Protein AF-A0A1M2VQ57-F1 (afdb_monomer)

Nearest PDB structures (foldseek):
  6kyb-assembly3_C  TM=3.896E-01  e=1.424E-04  Saccharomyces cerevisiae S288C
  2mta-assembly1_H-2  TM=5.359E-01  e=4.208E-02  Paracoccus denitrificans
  7sse-assembly1_B  TM=3.846E-01  e=5.087E-03  Homo sapiens
  5o03-assembly1_D  TM=4.326E-01  e=1.971E+00  Lama glama

Solvent-accessible surface area (backbone atoms only — not comparable to full-atom values): 38864 Å² total; per-residue (Å²): 136,61,81,84,75,54,56,66,84,65,49,50,66,63,50,67,72,44,53,68,71,54,49,56,50,45,41,68,74,39,68,70,44,27,50,53,34,65,74,41,74,55,32,44,54,46,48,30,50,77,55,52,25,40,84,70,81,63,91,53,74,79,51,44,61,46,70,72,45,56,68,69,57,56,43,51,37,44,51,51,47,42,50,20,63,75,66,68,54,64,76,75,76,76,81,64,69,82,75,70,69,66,82,61,66,78,76,50,54,48,76,41,75,68,38,37,36,37,32,50,49,94,84,54,21,43,37,35,38,36,47,51,42,92,69,67,44,39,71,72,44,72,54,70,35,53,41,77,58,54,70,51,98,69,48,79,71,28,66,42,73,41,79,78,73,39,33,27,41,39,31,32,47,49,71,66,90,90,51,76,44,39,32,35,41,33,40,20,23,64,87,70,31,40,70,24,92,71,30,77,37,40,61,41,75,37,78,87,40,59,76,53,84,52,82,54,52,60,47,56,45,80,63,34,34,40,40,36,39,49,80,60,42,28,35,42,37,33,25,31,50,41,68,48,44,77,40,33,75,46,82,37,85,46,63,57,35,70,46,62,43,86,88,37,32,34,39,38,33,45,58,53,28,38,35,36,26,38,31,49,94,94,42,46,61,67,40,74,26,32,33,40,35,45,56,72,79,42,57,75,43,58,90,56,43,60,58,44,67,54,53,58,66,35,53,48,102,58,34,65,47,54,48,77,48,70,66,72,30,31,43,30,42,31,39,37,24,89,89,60,55,29,39,37,40,37,37,37,36,34,44,59,56,48,52,52,38,56,74,29,60,84,64,66,49,45,97,87,67,45,69,40,72,42,57,37,85,78,57,46,90,74,38,52,73,50,78,49,76,53,89,69,100,68,84,83,82,58,83,86,59,98,59,63,76,89,56,61,66,50,83,45,83,48,87,91,71,78,48,86,47,82,47,82,61,71,84,78,86,74,88,72,87,78,82,89,80,82,90,82,83,90,78,82,90,86,92,86,88,84,89,82,80,90,89,84,83,89,78,83,87,84,84,89,83,91,77,91,79,87,84,82,88,82,85,86,85,88,86,88,82,90,81,90,77,94,78,96,71,96,75,66,58,73,43,74,64,83,86,64,73,49,79,75,28,62,46,30,51,76,35,57,46,36,46,48,43,38,52,45,83,90,71,83,64,64,26,25,22,36,32,40,36,44,77,91,49,89,41,34,35,46,43,32,32,35,36,58,38,59,46,48,42,20,37,30,37,34,72,50,70,68,45,67,48,32,31,45,38,35,21,30,62,87,80,70,49,74,78,48,67,54,50,48,22,26,37,35,82,65,87,82,63,86,60,76,68,54,83,94,37,59,76,41,65,42,66,49,60,61,37,79,84,60,70,54,58,37,71,48,73,77,50,85,80,69,70,68,65,69,80,74,50,52,64,58,54,49,50,54,50,50,52,52,52,52,51,50,50,52,53,52,61,74,73,108

InterPro domains:
  IPR001810 F-box domain [PS50181] (1-46)
  IPR036047 F-box-like domain superfamily [SSF81383] (3-42)

Secondary structure (DSSP, 8-state):
--GGGS-HHHHHHHHHTS-HHHHHHHHHH-HHHHHHHHHSHHHHHHHHHHTT--------GGGHHHHTS-HHHHHHHHHHHHHHHHHT-PPPP----TTSTTSS-GGGEEEETTTEEEEE-TTS-EEEEEPPPTTS-S--EEEEE-HHHHT-TT--SEEEEEGGGTEEEEEEEE--TTSPPEEEEEEEETTT-SBPTT-SSSEEEEGGGGG--SPPEEEEETTEEEEEE-SSSEEEEEEETTT--EEEEEEESS--EEEEEGGGEEEEE-SSEEEEEE--TT-SS-EEEEEEEPPHHHHTS-S---EEEES-TT--TTSTT----TTT-EEEEEEEETTTTEEEEEEEEHHHHHHHHHHTTT----TTSPPPEE-HHHHGGGSEEEEEE--S------SS--SS-S---EEE--TTTT--EEE-PPPP-----------------------------------------PPPPPPPPP--------------SS---SSS--TT-EEETTSEEEEEE-PPTT---SEEEEEEEESSSS-EEEEEEEEESSEEEEEEEESPPPEEEEEEEEEETTT--EEEEPPPEEEESS-----PPPTTPPEEEEESS--TTPPPSEEPPPPTTS---GGGTHHHHHHHHHHHHHHHHHHHHTT-

Mean predicted aligned error: 17.47 Å

Sequence (656 aa):
MKLLDLPADSLVPLFEAADVRSLSRCREVCRAFRDLVDTTSLGYNLELHAAGLIQNTSQYPEEAALDELPMAEKIARIRRHRQAWRGLSFAPPVATEPSVLYLMAPELRRFHPSGIAAQMTEDRDLSFIQFPTPLGAQEKKSWTIPAETLDIPTGIDAFVIDPAQDLLVIVWRKYEGGGAGVWHMSFKSMRSGLEHPRALVPTRRLDEASLMQSLPQVDILGDTVVLQHGLGQTSLWLFNWETGALRAQHHMTTTCYWSLLPGGLLVAANLSSVTVGVLPPDSTALRLKCVLLLPDELRGMPPNSHALAVGPGGAGPRAPFCRPDDTTEVFVLTAWSGTNNAYACIAVPRSVLLEYADRFARGVRTPSGDLPEVAWEEWSPRVYSELKFWEGETAFRGAKRLLGGPRFAILLYDPPDVRLRIVELGPAVVGGGSDAEAELGQQTTQPDAPAGFAPSAESDADLGATRVMESPSLRSRRRTVPLGFELKAYVQVYAWDNGVVFQGATWVNNAVNPISWTKGLLDGVTAVDIELARLSEDGLIFVARDAVSTGGVNILIQDIPTADDYFLLFVNSTNGIMYASSPQFTISDSANGTSTPVSGSATVTVSGGPNPTAVFATTFPPSANGAVSVEGAGRQLAAVGCVMALSVLGGVWAVL

Structure (mmCIF, N/CA/C/O backbone):
data_AF-A0A1M2VQ57-F1
#
_entry.id   AF-A0A1M2VQ57-F1
#
loop_
_atom_site.group_PDB
_atom_site.id
_atom_site.type_symbol
_atom_site.label_atom_id
_atom_site.label_alt_id
_atom_site.label_comp_id
_atom_site.label_asym_id
_atom_site.label_entity_id
_atom_site.label_seq_id
_atom_site.pdbx_PDB_ins_code
_atom_site.Cartn_x
_atom_site.Cartn_y
_atom_site.Cartn_z
_atom_site.occupancy
_atom_site.B_iso_or_equiv
_atom_site.auth_seq_id
_atom_site.auth_comp_id
_atom_site.auth_asym_id
_atom_site.auth_atom_id
_atom_site.pdbx_PDB_model_num
ATOM 1 N N . MET A 1 1 ? -30.602 -31.553 20.358 1.00 65.44 1 MET A N 1
ATOM 2 C CA . MET A 1 1 ? -29.167 -31.315 20.607 1.00 65.44 1 MET A CA 1
ATOM 3 C C . MET A 1 1 ? -28.949 -29.813 20.570 1.00 65.44 1 MET A C 1
ATOM 5 O O . MET A 1 1 ? -29.389 -29.201 19.603 1.00 65.44 1 MET A O 1
ATOM 9 N N . LYS A 1 2 ? -28.414 -29.196 21.628 1.00 87.44 2 LYS A N 1
ATOM 10 C CA . LYS A 1 2 ? -28.100 -27.760 21.620 1.00 87.44 2 LYS A CA 1
ATOM 11 C C . LYS A 1 2 ? -26.697 -27.579 21.049 1.00 87.44 2 LYS A C 1
ATOM 13 O O . LYS A 1 2 ? -25.837 -28.426 21.245 1.00 87.44 2 LYS A O 1
ATOM 18 N N . LEU A 1 3 ? -26.460 -26.467 20.359 1.00 87.50 3 LEU A N 1
ATOM 19 C CA . LEU A 1 3 ? -25.152 -26.155 19.769 1.00 87.50 3 LEU A CA 1
ATOM 20 C C . LEU A 1 3 ? -24.024 -26.145 20.821 1.00 87.50 3 LEU A C 1
ATOM 22 O O . LEU A 1 3 ? -22.919 -26.586 20.540 1.00 87.50 3 LEU A O 1
ATOM 26 N N . LEU A 1 4 ? -24.332 -25.704 22.046 1.00 90.44 4 LEU A N 1
ATOM 27 C CA . LEU A 1 4 ? -23.407 -25.683 23.188 1.00 90.44 4 LEU A CA 1
ATOM 28 C C . LEU A 1 4 ? -23.109 -27.067 23.784 1.00 90.44 4 LEU A C 1
ATOM 30 O O . LEU A 1 4 ? -22.223 -27.174 24.623 1.00 90.44 4 LEU A O 1
ATOM 34 N N . ASP A 1 5 ? -23.832 -28.109 23.367 1.00 93.69 5 ASP A N 1
ATOM 35 C CA . ASP A 1 5 ? -23.549 -29.485 23.784 1.00 93.69 5 ASP A CA 1
ATOM 36 C C . ASP A 1 5 ? -22.419 -30.106 22.932 1.00 93.69 5 ASP A C 1
ATOM 38 O O . ASP A 1 5 ? -21.990 -31.228 23.201 1.00 93.69 5 ASP A O 1
ATOM 42 N N . LEU A 1 6 ? -21.949 -29.408 21.886 1.00 92.81 6 LEU A N 1
ATOM 43 C CA . LEU A 1 6 ? -20.823 -29.849 21.063 1.00 92.81 6 LEU A CA 1
ATOM 44 C C . LEU A 1 6 ? -19.480 -29.585 21.769 1.00 92.81 6 LEU A C 1
ATOM 46 O O . LEU A 1 6 ? -19.314 -28.535 22.392 1.00 92.81 6 LEU A O 1
ATOM 50 N N . PRO A 1 7 ? -18.489 -30.486 21.629 1.00 94.19 7 PRO A N 1
ATOM 51 C CA . PRO A 1 7 ? -17.128 -30.242 22.101 1.00 94.19 7 PRO A CA 1
ATOM 52 C C . PRO A 1 7 ? -16.501 -29.007 21.442 1.00 94.19 7 PRO A C 1
ATOM 54 O O . PRO A 1 7 ? -16.768 -28.718 20.273 1.00 94.19 7 PRO A O 1
ATOM 57 N N . ALA A 1 8 ? -15.604 -28.326 22.164 1.00 91.81 8 ALA A N 1
ATOM 58 C CA . ALA A 1 8 ? -14.865 -27.168 21.653 1.00 91.81 8 ALA A CA 1
ATOM 59 C C . ALA A 1 8 ? -14.161 -27.475 20.319 1.00 91.81 8 ALA A C 1
ATOM 61 O O . ALA A 1 8 ? -14.274 -26.691 19.381 1.00 91.81 8 ALA A O 1
ATOM 62 N N . ASP A 1 9 ? -13.562 -28.662 20.190 1.00 92.25 9 ASP A N 1
ATOM 63 C CA . ASP A 1 9 ? -12.868 -29.119 18.977 1.00 92.25 9 ASP A CA 1
ATOM 64 C C . ASP A 1 9 ? -13.772 -29.173 17.734 1.00 92.25 9 ASP A C 1
ATOM 66 O O . ASP A 1 9 ? -13.295 -29.071 16.610 1.00 92.25 9 ASP A O 1
ATOM 70 N N . SER A 1 10 ? -15.089 -29.324 17.916 1.00 94.44 10 SER A N 1
ATOM 71 C CA . SER A 1 10 ? -16.067 -29.280 16.818 1.00 94.44 10 SER A CA 1
ATOM 72 C C . SER A 1 10 ? -16.564 -27.864 16.530 1.00 94.44 10 SER A C 1
ATOM 74 O O . SER A 1 10 ? -16.930 -27.553 15.398 1.00 94.44 10 SER A O 1
ATOM 76 N N . LEU A 1 11 ? -16.593 -27.002 17.547 1.00 93.38 11 LEU A N 1
ATOM 77 C CA . LEU A 1 11 ? -17.045 -25.621 17.411 1.00 93.38 11 LEU A CA 1
ATOM 78 C C . LEU A 1 11 ? -15.966 -24.718 16.804 1.00 93.38 11 LEU A C 1
ATOM 80 O O . LEU A 1 11 ? -16.309 -23.837 16.022 1.00 93.38 11 LEU A O 1
ATOM 84 N N . VAL A 1 12 ? -14.683 -24.945 17.109 1.00 93.00 12 VAL A N 1
ATOM 85 C CA . VAL A 1 12 ? -13.580 -24.118 16.590 1.00 93.00 12 VAL A CA 1
ATOM 86 C C . VAL A 1 12 ? -13.560 -24.083 15.056 1.00 93.00 12 VAL A C 1
ATOM 88 O O . VAL A 1 12 ? -13.670 -22.980 14.529 1.00 93.00 12 VAL A O 1
ATOM 91 N N . PRO A 1 13 ? -13.557 -25.210 14.313 1.00 93.06 13 PRO A N 1
ATOM 92 C CA . PRO A 1 13 ? -13.548 -25.171 12.846 1.00 93.06 13 PRO A CA 1
ATOM 93 C C . PRO A 1 13 ? -14.780 -24.479 12.246 1.00 93.06 13 PRO A C 1
ATOM 95 O O . PRO A 1 13 ? -14.702 -23.828 11.206 1.00 93.06 13 PRO A O 1
ATOM 98 N N . LEU A 1 14 ? -15.935 -24.592 12.913 1.00 91.31 14 LEU A N 1
ATOM 99 C CA . LEU A 1 14 ? -17.168 -23.929 12.485 1.00 91.31 14 LEU A CA 1
ATOM 100 C C . LEU A 1 14 ? -17.057 -22.405 12.624 1.00 91.31 14 LEU A C 1
ATOM 102 O O . LEU A 1 14 ? -17.551 -21.664 11.777 1.00 91.31 14 LEU A O 1
ATOM 106 N N . PHE A 1 15 ? -16.388 -21.943 13.678 1.00 92.19 15 PHE A N 1
ATOM 107 C CA . PHE A 1 15 ? -16.121 -20.530 13.922 1.00 92.19 15 PHE A CA 1
ATOM 108 C C . PHE A 1 15 ? -14.940 -20.015 13.088 1.00 92.19 15 PHE A C 1
ATOM 110 O O . PHE A 1 15 ? -14.945 -18.852 12.707 1.00 92.19 15 PHE A O 1
ATOM 117 N N . GLU A 1 16 ? -13.966 -20.855 12.734 1.00 89.50 16 GLU A N 1
ATOM 118 C CA . GLU A 1 16 ? -12.863 -20.486 11.833 1.00 89.50 16 GLU A CA 1
ATOM 119 C C . GLU A 1 16 ? -13.362 -20.125 10.427 1.00 89.50 16 GLU A C 1
ATOM 121 O O . GLU A 1 16 ? -12.749 -19.305 9.747 1.00 89.50 16 GLU A O 1
ATOM 126 N N . ALA A 1 17 ? -14.508 -20.672 10.010 1.00 87.56 17 ALA A N 1
ATOM 127 C CA . ALA A 1 17 ? -15.184 -20.278 8.775 1.00 87.56 17 ALA A CA 1
ATOM 128 C C . ALA A 1 17 ? -15.935 -18.932 8.880 1.00 87.56 17 ALA A C 1
ATOM 130 O O . ALA A 1 17 ? -16.363 -18.389 7.858 1.00 87.56 17 ALA A O 1
ATOM 131 N N . ALA A 1 18 ? -16.132 -18.396 10.089 1.00 88.94 18 ALA A N 1
ATOM 132 C CA . ALA A 1 18 ? -16.815 -17.127 10.304 1.00 88.94 18 ALA A CA 1
ATOM 133 C C . ALA A 1 18 ? -15.857 -15.940 10.116 1.00 88.94 18 ALA A C 1
ATOM 135 O O . ALA A 1 18 ? -14.691 -15.981 10.506 1.00 88.94 18 ALA A O 1
ATOM 136 N N . ASP A 1 19 ? -16.360 -14.841 9.548 1.00 86.19 19 ASP A N 1
ATOM 137 C CA . ASP A 1 19 ? -15.576 -13.611 9.460 1.00 86.19 19 ASP A CA 1
ATOM 138 C C . ASP A 1 19 ? -15.365 -12.967 10.845 1.00 86.19 19 ASP A C 1
ATOM 140 O O . ASP A 1 19 ? -16.063 -13.243 11.824 1.00 86.19 19 ASP A O 1
ATOM 144 N N . VAL A 1 20 ? -14.390 -12.063 10.937 1.00 85.38 20 VAL A N 1
ATOM 145 C CA . VAL A 1 20 ? -14.005 -11.412 12.202 1.00 85.38 20 VAL A CA 1
ATOM 146 C C . VAL A 1 20 ? -15.165 -10.637 12.840 1.00 85.38 20 VAL A C 1
ATOM 148 O O . VAL A 1 20 ? -15.291 -10.590 14.068 1.00 85.38 20 VAL A O 1
ATOM 151 N N . ARG A 1 21 ? -16.060 -10.062 12.027 1.00 85.62 21 ARG A N 1
ATOM 152 C CA . ARG A 1 21 ? -17.254 -9.361 12.523 1.00 85.62 21 ARG A CA 1
ATOM 153 C C . ARG A 1 21 ? -18.230 -10.335 13.177 1.00 85.62 21 ARG A C 1
ATOM 155 O O . ARG A 1 21 ? -18.754 -10.047 14.251 1.00 85.62 21 ARG A O 1
ATOM 162 N N . SER A 1 22 ? -18.449 -11.489 12.560 1.00 91.44 22 SER A N 1
ATOM 163 C CA . SER A 1 22 ? -19.298 -12.556 13.085 1.00 91.44 22 SER A CA 1
ATOM 164 C C . SER A 1 22 ? -18.702 -13.164 14.347 1.00 91.44 22 SER A C 1
ATOM 166 O O . SER A 1 22 ? -19.424 -13.325 15.325 1.00 91.44 22 SER A O 1
ATOM 168 N N . LEU A 1 23 ? -17.386 -13.399 14.382 1.00 91.69 23 LEU A N 1
ATOM 169 C CA . LEU A 1 23 ? -16.683 -13.859 15.585 1.00 91.69 23 LEU A CA 1
ATOM 170 C C . LEU A 1 23 ? -16.842 -12.882 16.753 1.00 91.69 23 LEU A C 1
ATOM 172 O O . LEU A 1 23 ? -17.142 -13.297 17.874 1.00 91.69 23 LEU A O 1
ATOM 176 N N . SER A 1 24 ? -16.713 -11.582 16.477 1.00 91.06 24 SER A N 1
ATOM 177 C CA . SER A 1 24 ? -16.902 -10.526 17.477 1.00 91.06 24 SER A CA 1
ATOM 178 C C . SER A 1 24 ? -18.336 -10.521 18.023 1.00 91.06 24 SER A C 1
ATOM 180 O O . SER A 1 24 ? -18.529 -10.474 19.232 1.00 91.06 24 SER A O 1
ATOM 182 N N . ARG A 1 25 ? -19.350 -10.683 17.161 1.00 93.12 25 ARG A N 1
ATOM 183 C CA . ARG A 1 25 ? -20.753 -10.833 17.591 1.00 93.12 25 ARG A CA 1
ATOM 184 C C . ARG A 1 25 ? -20.979 -12.109 18.396 1.00 93.12 25 ARG A C 1
ATOM 186 O O . ARG A 1 25 ? -21.642 -12.064 19.424 1.00 93.12 25 ARG A O 1
ATOM 193 N N . CYS A 1 26 ? -20.411 -13.242 17.982 1.00 92.12 26 CYS A N 1
ATOM 194 C CA . CYS A 1 26 ? -20.510 -14.496 18.731 1.00 92.12 26 CYS A CA 1
ATOM 195 C C . CYS A 1 26 ? -19.955 -14.355 20.157 1.00 92.12 26 CYS A C 1
ATOM 197 O O . CYS A 1 26 ? -20.556 -14.873 21.098 1.00 92.12 26 CYS A O 1
ATOM 199 N N . ARG A 1 27 ? -18.866 -13.595 20.330 1.00 93.88 27 ARG A N 1
ATOM 200 C CA . ARG A 1 27 ? -18.263 -13.265 21.634 1.00 93.88 27 ARG A CA 1
ATOM 201 C C . ARG A 1 27 ? -19.209 -12.488 22.569 1.00 93.88 27 ARG A C 1
ATOM 203 O O . ARG A 1 27 ? -19.055 -12.527 23.795 1.00 93.88 27 ARG A O 1
ATOM 210 N N . GLU A 1 28 ? -20.190 -11.785 22.009 1.00 94.56 28 GLU A N 1
ATOM 211 C CA . GLU A 1 28 ? -21.203 -11.020 22.746 1.00 94.56 28 GLU A CA 1
ATOM 212 C C . GLU A 1 28 ? -22.439 -11.855 23.114 1.00 94.56 28 GLU A C 1
ATOM 214 O O . GLU A 1 28 ? -23.132 -11.515 24.070 1.00 94.56 28 GLU A O 1
ATOM 219 N N . VAL A 1 29 ? -22.696 -12.973 22.420 1.00 95.06 29 VAL A N 1
ATOM 220 C CA . VAL A 1 29 ? -23.909 -13.791 22.616 1.00 95.06 29 VAL A CA 1
ATOM 221 C C . VAL A 1 29 ? -23.953 -14.442 24.000 1.00 95.06 29 VAL A C 1
ATOM 223 O O . VAL A 1 29 ? -24.974 -14.378 24.686 1.00 95.06 29 VAL A O 1
ATOM 226 N N . CYS A 1 30 ? -22.879 -15.122 24.414 1.00 95.44 30 CYS A N 1
ATOM 227 C CA . CYS A 1 30 ? -22.823 -15.803 25.709 1.00 95.44 30 CYS A CA 1
ATOM 228 C C . CYS A 1 30 ? -21.382 -16.015 26.199 1.00 95.44 30 CYS A C 1
ATOM 230 O O . CYS A 1 30 ? -20.425 -15.920 25.431 1.00 95.44 30 CYS A O 1
ATOM 232 N N . ARG A 1 31 ? -21.228 -16.352 27.490 1.00 95.25 31 ARG A N 1
ATOM 233 C CA . ARG A 1 31 ? -19.911 -16.611 28.102 1.00 95.25 31 ARG A CA 1
ATOM 234 C C . ARG A 1 31 ? -19.180 -17.783 27.448 1.00 95.25 31 ARG A C 1
ATOM 236 O O . ARG A 1 31 ? -18.011 -17.648 27.146 1.00 95.25 31 ARG A O 1
ATOM 243 N N . ALA A 1 32 ? -19.880 -18.874 27.135 1.00 93.94 32 ALA A N 1
ATOM 244 C CA . ALA A 1 32 ? -19.258 -20.042 26.510 1.00 93.94 32 ALA A CA 1
ATOM 245 C C . ALA A 1 32 ? -18.647 -19.724 25.132 1.00 93.94 32 ALA A C 1
ATOM 247 O O . ALA A 1 32 ? -17.553 -20.182 24.828 1.00 93.94 32 ALA A O 1
ATOM 248 N N . PHE A 1 33 ? -19.319 -18.910 24.309 1.00 94.31 33 PHE A N 1
ATOM 249 C CA . PHE A 1 33 ? -18.763 -18.462 23.027 1.00 94.31 33 PHE A CA 1
ATOM 250 C C . PHE A 1 33 ? -17.621 -17.476 23.210 1.00 94.31 33 PHE A C 1
ATOM 252 O O . PHE A 1 33 ? -16.642 -17.552 22.478 1.00 94.31 33 PHE A O 1
ATOM 259 N N . ARG A 1 34 ? -17.721 -16.577 24.192 1.00 94.88 34 ARG A N 1
ATOM 260 C CA . ARG A 1 34 ? -16.612 -15.694 24.547 1.00 94.88 34 ARG A CA 1
ATOM 261 C C . ARG A 1 34 ? -15.374 -16.486 24.941 1.00 94.88 34 ARG A C 1
ATOM 263 O O . ARG A 1 34 ? -14.315 -16.228 24.390 1.00 94.88 34 ARG A O 1
ATOM 270 N N . ASP A 1 35 ? -15.530 -17.458 25.830 1.00 93.38 35 ASP A N 1
ATOM 271 C CA . ASP A 1 35 ? -14.434 -18.295 26.310 1.00 93.38 35 ASP A CA 1
ATOM 272 C C . ASP A 1 35 ? -13.847 -19.119 25.157 1.00 93.38 35 ASP A C 1
ATOM 274 O O . ASP A 1 35 ? -12.630 -19.154 24.993 1.00 93.38 35 ASP A O 1
ATOM 278 N N . LEU A 1 36 ? -14.692 -19.703 24.296 1.00 92.94 36 LEU A N 1
ATOM 279 C CA . LEU A 1 36 ? -14.251 -20.415 23.092 1.00 92.94 36 LEU A CA 1
ATOM 280 C C . LEU A 1 36 ? -13.438 -19.505 22.162 1.00 92.94 36 LEU A C 1
ATOM 282 O O . LEU A 1 36 ? -12.374 -19.898 21.699 1.00 92.94 36 LEU A O 1
ATOM 286 N N . VAL A 1 37 ? -13.919 -18.292 21.889 1.00 92.44 37 VAL A N 1
ATOM 287 C CA . VAL A 1 37 ? -13.234 -17.338 21.010 1.00 92.44 37 VAL A CA 1
ATOM 288 C C . VAL A 1 37 ? -11.926 -16.852 21.640 1.00 92.44 37 VAL A C 1
ATOM 290 O O . VAL A 1 37 ? -10.901 -16.844 20.970 1.00 92.44 37 VAL A O 1
ATOM 293 N N . ASP A 1 38 ? -11.923 -16.502 22.926 1.00 88.06 38 ASP A N 1
ATOM 294 C CA . ASP A 1 38 ? -10.774 -15.880 23.595 1.00 88.06 38 ASP A CA 1
ATOM 295 C C . ASP A 1 38 ? -9.641 -16.874 23.921 1.00 88.06 38 ASP A C 1
ATOM 297 O O . ASP A 1 38 ? -8.495 -16.455 24.084 1.00 88.06 38 ASP A O 1
ATOM 301 N N . THR A 1 39 ? -9.931 -18.179 24.009 1.00 83.75 39 THR A N 1
ATOM 302 C CA . THR A 1 39 ? -8.949 -19.212 24.410 1.00 83.75 39 THR A CA 1
ATOM 303 C C . THR A 1 39 ? -8.398 -20.064 23.263 1.00 83.75 39 THR A C 1
ATOM 305 O O . THR A 1 39 ? -7.516 -20.892 23.492 1.00 83.75 39 THR A O 1
ATOM 308 N N . THR A 1 40 ? -8.872 -19.870 22.031 1.00 84.75 40 THR A N 1
ATOM 309 C CA . THR A 1 40 ? -8.507 -20.699 20.865 1.00 84.75 40 THR A CA 1
ATOM 310 C C . THR A 1 40 ? -7.765 -19.898 19.784 1.00 84.75 40 THR A C 1
ATOM 312 O O . THR A 1 40 ? -7.452 -18.718 19.962 1.00 84.75 40 THR A O 1
ATOM 315 N N . SER A 1 41 ? -7.482 -20.529 18.636 1.00 85.75 41 SER A N 1
ATOM 316 C CA . SER A 1 41 ? -6.968 -19.880 17.414 1.00 85.75 41 SER A CA 1
ATOM 317 C C . SER A 1 41 ? -7.829 -18.694 16.953 1.00 85.75 41 SER A C 1
ATOM 319 O O . SER A 1 41 ? -7.326 -17.760 16.328 1.00 85.75 41 SER A O 1
ATOM 321 N N . LEU A 1 42 ? -9.115 -18.678 17.315 1.00 88.88 42 LEU A N 1
ATOM 322 C CA . LEU A 1 42 ? -10.063 -17.620 16.969 1.00 88.88 42 LEU A CA 1
ATOM 323 C C . LEU A 1 42 ? -9.670 -16.261 17.567 1.00 88.88 42 LEU A C 1
ATOM 325 O O . LEU A 1 42 ? -9.767 -15.235 16.891 1.00 88.88 42 LEU A O 1
ATOM 329 N N . GLY A 1 43 ? -9.179 -16.245 18.808 1.00 89.50 43 GLY A N 1
ATOM 330 C CA . GLY A 1 43 ? -8.738 -15.027 19.488 1.00 89.50 43 GLY A CA 1
ATOM 331 C C . GLY A 1 43 ? -7.506 -14.419 18.821 1.00 89.50 43 GLY A C 1
ATOM 332 O O . GLY A 1 43 ? -7.395 -13.201 18.698 1.00 89.50 43 GLY A O 1
ATOM 333 N N . TYR A 1 44 ? -6.620 -15.266 18.297 1.00 88.00 44 TYR A N 1
ATOM 334 C CA . TYR A 1 44 ? -5.484 -14.830 17.489 1.00 88.00 44 TYR A CA 1
ATOM 335 C C . TYR A 1 44 ? -5.926 -14.172 16.178 1.00 88.00 44 TYR A C 1
ATOM 337 O O . TYR A 1 44 ? -5.418 -13.102 15.843 1.00 88.00 44 TYR A O 1
ATOM 345 N N . ASN A 1 45 ? -6.929 -14.727 15.492 1.00 85.69 45 ASN A N 1
ATOM 346 C CA . ASN A 1 45 ? -7.495 -14.120 14.281 1.00 85.69 45 ASN A CA 1
ATOM 347 C C . ASN A 1 45 ? -8.143 -12.754 14.551 1.00 85.69 45 ASN A C 1
ATOM 349 O O . ASN A 1 45 ? -7.979 -11.828 13.754 1.00 85.69 45 ASN A O 1
ATOM 353 N N . LEU A 1 46 ? -8.836 -12.602 15.686 1.00 88.25 46 LEU A N 1
ATOM 354 C CA . LEU A 1 46 ? -9.372 -11.307 16.114 1.00 88.25 46 LEU A CA 1
ATOM 355 C C . LEU A 1 46 ? -8.259 -10.281 16.352 1.00 88.25 46 LEU A C 1
ATOM 357 O O . LEU A 1 46 ? -8.368 -9.145 15.895 1.00 88.25 46 LEU A O 1
ATOM 361 N N . GLU A 1 47 ? -7.190 -10.670 17.047 1.00 88.44 47 GLU A N 1
ATOM 362 C CA . GLU A 1 47 ? -6.073 -9.770 17.351 1.00 88.44 47 GLU A CA 1
ATOM 363 C C . GLU A 1 47 ? -5.294 -9.376 16.098 1.00 88.44 47 GLU A C 1
ATOM 365 O O . GLU A 1 47 ? -4.986 -8.195 15.930 1.00 88.44 47 GLU A O 1
ATOM 370 N N . LEU A 1 48 ? -5.028 -10.329 15.196 1.00 84.31 48 LEU A N 1
ATOM 371 C CA . LEU A 1 48 ? -4.439 -10.057 13.885 1.00 84.31 48 LEU A CA 1
ATOM 372 C C . LEU A 1 48 ? -5.268 -9.020 13.131 1.00 84.31 48 LEU A C 1
ATOM 374 O O . LEU A 1 48 ? -4.741 -7.982 12.738 1.00 84.31 48 LEU A O 1
ATOM 378 N N . HIS A 1 49 ? -6.576 -9.248 13.002 1.00 81.50 49 HIS A N 1
ATOM 379 C CA . HIS A 1 49 ? -7.455 -8.321 12.299 1.00 81.50 49 HIS A CA 1
ATOM 380 C C . HIS A 1 49 ? -7.492 -6.940 12.955 1.00 81.50 49 HIS A C 1
ATOM 382 O O . HIS A 1 49 ? -7.406 -5.926 12.270 1.00 81.50 49 HIS A O 1
ATOM 388 N N . ALA A 1 50 ? -7.554 -6.888 14.285 1.00 80.56 50 ALA A N 1
ATOM 389 C CA . ALA A 1 50 ? -7.546 -5.639 15.036 1.00 80.56 50 ALA A CA 1
ATOM 390 C C . ALA A 1 50 ? -6.198 -4.889 14.969 1.00 80.56 50 ALA A C 1
ATOM 392 O O . ALA A 1 50 ? -6.119 -3.730 15.385 1.00 80.56 50 ALA A O 1
ATOM 393 N N . ALA A 1 51 ? -5.145 -5.549 14.481 1.00 74.69 51 ALA A N 1
ATOM 394 C CA . ALA A 1 51 ? -3.845 -4.973 14.162 1.00 74.69 51 ALA A CA 1
ATOM 395 C C . ALA A 1 51 ? -3.659 -4.659 12.666 1.00 74.69 51 ALA A C 1
ATOM 397 O O . ALA A 1 51 ? -2.579 -4.216 12.289 1.00 74.69 51 ALA A O 1
ATOM 398 N N . GLY A 1 52 ? -4.662 -4.909 11.814 1.00 73.31 52 GLY A N 1
ATOM 399 C CA . GLY A 1 52 ? -4.525 -4.796 10.355 1.00 73.31 52 GLY A CA 1
ATOM 400 C C . GLY A 1 52 ? -3.666 -5.903 9.726 1.00 73.31 52 GLY A C 1
ATOM 401 O O . GLY A 1 52 ? -3.201 -5.769 8.596 1.00 73.31 52 GLY A O 1
ATOM 402 N N . LEU A 1 53 ? -3.443 -6.999 10.453 1.00 75.44 53 LEU A N 1
ATOM 403 C CA . LEU A 1 53 ? -2.598 -8.110 10.036 1.00 75.44 53 LEU A CA 1
ATOM 404 C C . LEU A 1 53 ? -3.440 -9.302 9.558 1.00 75.44 53 LEU A C 1
ATOM 406 O O . LEU A 1 53 ? -4.597 -9.478 9.948 1.00 75.44 53 LEU A O 1
ATOM 410 N N . ILE A 1 54 ? -2.841 -10.152 8.725 1.00 71.44 54 ILE A N 1
ATOM 411 C CA . ILE A 1 54 ? -3.389 -11.468 8.366 1.00 71.44 54 ILE A CA 1
ATOM 412 C C . ILE A 1 54 ? -2.565 -12.583 8.973 1.00 71.44 54 ILE A C 1
ATOM 414 O O . ILE A 1 54 ? -1.352 -12.450 9.152 1.00 71.44 54 ILE A O 1
ATOM 418 N N . GLN A 1 55 ? -3.236 -13.703 9.233 1.00 72.38 55 GLN A N 1
ATOM 419 C CA . GLN A 1 55 ? -2.537 -14.944 9.492 1.00 72.38 55 GLN A CA 1
ATOM 420 C C . GLN A 1 55 ? -1.792 -15.304 8.219 1.00 72.38 55 GLN A C 1
ATOM 422 O O . GLN A 1 55 ? -2.380 -15.423 7.144 1.00 72.38 55 GLN A O 1
ATOM 427 N N . ASN A 1 56 ? -0.482 -15.428 8.349 1.00 63.22 56 ASN A N 1
ATOM 428 C CA . ASN A 1 56 ? 0.331 -15.845 7.240 1.00 63.22 56 ASN A CA 1
ATOM 429 C C . ASN A 1 56 ? 0.105 -17.344 7.019 1.00 63.22 56 ASN A C 1
ATOM 431 O O . ASN A 1 56 ? 0.492 -18.158 7.849 1.00 63.22 56 ASN A O 1
ATOM 435 N N . THR A 1 57 ? -0.570 -17.700 5.930 1.00 58.38 57 THR A N 1
ATOM 436 C CA . THR A 1 57 ? -0.756 -19.097 5.517 1.00 58.38 57 THR A CA 1
ATOM 437 C C . THR A 1 57 ? 0.328 -19.533 4.531 1.00 58.38 57 THR A C 1
ATOM 439 O O . THR A 1 57 ? 0.101 -20.474 3.765 1.00 58.38 57 THR A O 1
ATOM 442 N N . SER A 1 58 ? 1.450 -18.801 4.434 1.00 52.97 58 SER A N 1
ATOM 4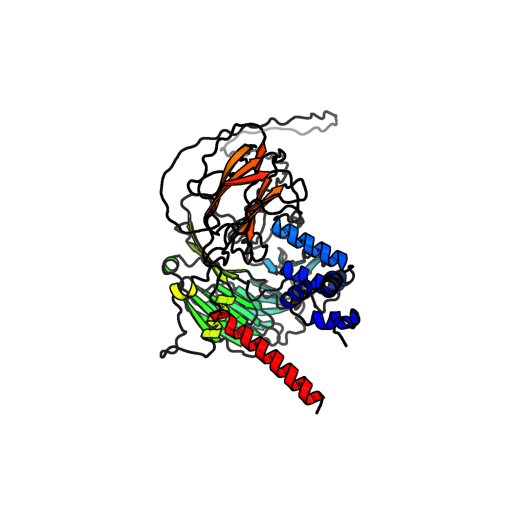43 C CA . SER A 1 58 ? 2.446 -19.078 3.404 1.00 52.97 58 SER A CA 1
ATOM 444 C C . SER A 1 58 ? 3.002 -20.496 3.538 1.00 52.97 58 SER A C 1
ATOM 446 O O . SER A 1 58 ? 3.174 -21.047 4.621 1.00 52.97 58 SER A O 1
ATOM 448 N N . GLN A 1 59 ? 3.311 -21.079 2.384 1.00 47.88 59 GLN A N 1
ATOM 449 C CA . GLN A 1 59 ? 3.993 -22.363 2.257 1.00 47.88 59 GLN A CA 1
ATOM 450 C C . GLN A 1 59 ? 5.492 -22.276 2.604 1.00 47.88 59 GLN A C 1
ATOM 452 O O . GLN A 1 59 ? 6.225 -23.221 2.312 1.00 47.88 59 GLN A O 1
ATOM 457 N N . TYR A 1 60 ? 5.989 -21.161 3.158 1.00 51.97 60 TYR A N 1
ATOM 458 C CA . TYR A 1 60 ? 7.418 -20.990 3.400 1.00 51.97 60 TYR A CA 1
ATOM 459 C C . TYR A 1 60 ? 7.833 -21.585 4.756 1.00 51.97 60 TYR A C 1
ATOM 461 O O . TYR A 1 60 ? 7.435 -21.080 5.803 1.00 51.97 60 TYR A O 1
ATOM 469 N N . PRO A 1 61 ? 8.698 -22.617 4.768 1.00 52.41 61 PRO A N 1
ATOM 470 C CA . PRO A 1 61 ? 9.111 -23.298 5.995 1.00 52.41 61 PRO A CA 1
ATOM 471 C C . PRO A 1 61 ? 9.958 -22.425 6.936 1.00 52.41 61 PRO A C 1
ATOM 473 O O . PRO A 1 61 ? 10.012 -22.707 8.125 1.00 52.41 61 PRO A O 1
ATOM 476 N N . GLU A 1 62 ? 10.587 -21.347 6.444 1.00 52.06 62 GLU A N 1
ATOM 477 C CA . GLU A 1 62 ? 11.350 -20.399 7.281 1.00 52.06 62 GLU A CA 1
ATOM 478 C C . GLU A 1 62 ? 10.434 -19.582 8.228 1.00 52.06 62 GLU A C 1
ATOM 480 O O . GLU A 1 62 ? 10.917 -19.014 9.203 1.00 52.06 62 GLU A O 1
ATOM 485 N N . GLU A 1 63 ? 9.114 -19.548 7.991 1.00 53.81 63 GLU A N 1
ATOM 486 C CA . GLU A 1 63 ? 8.131 -18.856 8.846 1.00 53.81 63 GLU A CA 1
ATOM 487 C C . GLU A 1 63 ? 7.479 -19.775 9.892 1.00 53.81 63 GLU A C 1
ATOM 489 O O . GLU A 1 63 ? 6.737 -19.299 10.757 1.00 53.81 63 GLU A O 1
ATOM 494 N N . ALA A 1 64 ? 7.842 -21.066 9.888 1.00 55.38 64 ALA A N 1
ATOM 495 C CA . ALA A 1 64 ? 7.481 -22.025 10.931 1.00 55.38 64 ALA A CA 1
ATOM 496 C C . ALA A 1 64 ? 7.938 -21.568 12.327 1.00 55.38 64 ALA A C 1
ATOM 498 O O . ALA A 1 64 ? 7.327 -21.942 13.323 1.00 55.38 64 ALA A O 1
ATOM 499 N N . ALA A 1 65 ? 8.941 -20.685 12.407 1.00 60.31 65 ALA A N 1
ATOM 500 C CA . ALA A 1 65 ? 9.393 -20.081 13.656 1.00 60.31 65 ALA A CA 1
ATOM 501 C C . ALA A 1 65 ? 8.273 -19.339 14.404 1.00 60.31 65 ALA A C 1
ATOM 503 O O . ALA A 1 65 ? 8.262 -19.329 15.635 1.00 60.31 65 ALA A O 1
ATOM 504 N N . LEU A 1 66 ? 7.305 -18.733 13.694 1.00 63.50 66 LEU A N 1
ATOM 505 C CA . LEU A 1 66 ? 6.140 -18.170 14.373 1.00 63.50 66 LEU A CA 1
ATOM 506 C C . LEU A 1 66 ? 5.187 -19.281 14.813 1.00 63.50 66 LEU A C 1
ATOM 508 O O . LEU A 1 66 ? 4.634 -19.187 15.902 1.00 63.50 66 LEU A O 1
ATOM 512 N N . ASP A 1 67 ? 5.007 -20.326 14.006 1.00 66.12 67 ASP A N 1
ATOM 513 C CA . ASP A 1 67 ? 4.143 -21.463 14.333 1.00 66.12 67 ASP A CA 1
ATOM 514 C C . ASP A 1 67 ? 4.611 -22.291 15.525 1.00 66.12 67 ASP A C 1
ATOM 516 O O . ASP A 1 67 ? 3.773 -22.829 16.248 1.00 66.12 67 ASP A O 1
ATOM 520 N N . GLU A 1 68 ? 5.909 -22.274 15.807 1.00 73.81 68 GLU A N 1
ATOM 521 C CA . GLU A 1 68 ? 6.509 -22.844 17.011 1.00 73.81 68 GLU A CA 1
ATOM 522 C C . GLU A 1 68 ? 6.218 -22.029 18.286 1.00 73.81 68 GLU A C 1
ATOM 524 O O . GLU A 1 68 ? 6.348 -22.553 19.396 1.00 73.81 68 GLU A O 1
ATOM 529 N N . LEU A 1 69 ? 5.790 -20.763 18.175 1.00 79.38 69 LEU A N 1
ATOM 530 C CA . LEU A 1 69 ? 5.471 -19.950 19.349 1.00 79.38 69 LEU A CA 1
ATOM 531 C C . LEU A 1 69 ? 4.129 -20.362 19.975 1.00 79.38 69 LEU A C 1
ATOM 533 O O . LEU A 1 69 ? 3.125 -20.499 19.266 1.00 79.38 69 LEU A O 1
ATOM 537 N N . PRO A 1 70 ? 4.050 -20.438 21.319 1.00 86.75 70 PRO A N 1
ATOM 538 C CA . PRO A 1 70 ? 2.781 -20.599 22.015 1.00 86.75 70 PRO A CA 1
ATOM 539 C C . PRO A 1 70 ? 1.772 -19.519 21.601 1.00 86.75 70 PRO A C 1
ATOM 541 O O . PRO A 1 70 ? 2.120 -18.342 21.484 1.00 86.75 70 PRO A O 1
ATOM 544 N N . MET A 1 71 ? 0.498 -19.890 21.446 1.00 84.44 71 MET A N 1
ATOM 545 C CA . MET A 1 71 ? -0.562 -18.969 21.001 1.00 84.44 71 MET A CA 1
ATOM 546 C C . MET A 1 71 ? -0.654 -17.695 21.860 1.00 84.44 71 MET A C 1
ATOM 548 O O . MET A 1 71 ? -0.849 -16.596 21.342 1.00 84.44 71 MET A O 1
ATOM 552 N N . ALA A 1 72 ? -0.445 -17.826 23.173 1.00 85.38 72 ALA A N 1
ATOM 553 C CA . ALA A 1 72 ? -0.412 -16.694 24.096 1.00 85.38 72 ALA A CA 1
ATOM 554 C C . ALA A 1 72 ? 0.699 -15.682 23.754 1.00 85.38 72 ALA A C 1
ATOM 556 O O . ALA A 1 72 ? 0.461 -14.475 23.792 1.00 85.38 72 ALA A O 1
ATOM 557 N N . GLU A 1 73 ? 1.883 -16.161 23.362 1.00 86.56 73 GLU A N 1
ATOM 558 C CA . GLU A 1 73 ? 3.003 -15.311 22.947 1.00 86.56 73 GLU A CA 1
ATOM 559 C C . GLU A 1 73 ? 2.704 -14.638 21.600 1.00 86.56 73 GLU A C 1
ATOM 561 O O . GLU A 1 73 ? 2.921 -13.434 21.457 1.00 86.56 73 GLU A O 1
ATOM 566 N N . LYS A 1 74 ? 2.113 -15.366 20.638 1.00 85.62 74 LYS A N 1
ATOM 567 C CA . LYS A 1 74 ? 1.657 -14.785 19.360 1.00 85.62 74 LYS A CA 1
ATOM 568 C C . LYS A 1 74 ? 0.715 -13.594 19.591 1.00 85.62 74 LYS A C 1
ATOM 570 O O . LYS A 1 74 ? 0.936 -12.509 19.052 1.00 85.62 74 LYS A O 1
ATOM 575 N N . ILE A 1 75 ? -0.303 -13.776 20.437 1.00 87.25 75 ILE A N 1
ATOM 576 C CA . ILE A 1 75 ? -1.267 -12.728 20.802 1.00 87.25 75 ILE A CA 1
ATOM 577 C C . ILE A 1 75 ? -0.579 -11.565 21.531 1.00 87.25 75 ILE A C 1
ATOM 579 O O . ILE A 1 75 ? -0.826 -10.402 21.205 1.00 87.25 75 ILE A O 1
ATOM 583 N N . ALA A 1 76 ? 0.308 -11.849 22.490 1.00 87.31 76 ALA A N 1
ATOM 584 C CA . ALA A 1 76 ? 1.032 -10.819 23.234 1.00 87.31 76 ALA A CA 1
ATOM 585 C C . ALA A 1 76 ? 1.875 -9.923 22.310 1.00 87.31 76 ALA A C 1
ATOM 587 O O . ALA A 1 76 ? 1.878 -8.698 22.466 1.00 87.31 76 ALA A O 1
ATOM 588 N N . ARG A 1 77 ? 2.537 -10.509 21.303 1.00 86.00 77 ARG A N 1
ATOM 589 C CA . ARG A 1 77 ? 3.300 -9.755 20.299 1.00 86.00 77 ARG A CA 1
ATOM 590 C C . ARG A 1 77 ? 2.406 -8.862 19.440 1.00 86.00 77 ARG A C 1
ATOM 592 O O . ARG A 1 77 ? 2.760 -7.704 19.224 1.00 86.00 77 ARG A O 1
ATOM 599 N N . ILE A 1 78 ? 1.236 -9.345 19.016 1.00 86.88 78 ILE A N 1
ATOM 600 C CA . ILE A 1 78 ? 0.273 -8.529 18.256 1.00 86.88 78 ILE A CA 1
ATOM 601 C C . ILE A 1 78 ? -0.247 -7.362 19.096 1.00 86.88 78 ILE A C 1
ATOM 603 O O . ILE A 1 78 ? -0.298 -6.228 18.624 1.00 86.88 78 ILE A O 1
ATOM 607 N N . ARG A 1 79 ? -0.580 -7.597 20.367 1.00 88.00 79 ARG A N 1
ATOM 608 C CA . ARG A 1 79 ? -1.021 -6.527 21.272 1.00 88.00 79 ARG A CA 1
ATOM 609 C C . ARG A 1 79 ? 0.057 -5.469 21.473 1.00 88.00 79 ARG A C 1
ATOM 611 O O . ARG A 1 79 ? -0.243 -4.282 21.375 1.00 88.00 79 ARG A O 1
ATOM 618 N N . ARG A 1 80 ? 1.314 -5.885 21.671 1.00 84.19 80 ARG A N 1
ATOM 619 C CA . ARG A 1 80 ? 2.463 -4.968 21.755 1.00 84.19 80 ARG A CA 1
ATOM 620 C C . ARG A 1 80 ? 2.619 -4.156 20.471 1.00 84.19 80 ARG A C 1
ATOM 622 O O . ARG A 1 80 ? 2.824 -2.950 20.543 1.00 84.19 80 ARG A O 1
ATOM 629 N N . HIS A 1 81 ? 2.466 -4.795 19.311 1.00 82.00 81 HIS A N 1
ATOM 630 C CA . HIS A 1 81 ? 2.490 -4.121 18.015 1.00 82.00 81 HIS A CA 1
ATOM 631 C C . HIS A 1 81 ? 1.396 -3.049 17.905 1.00 82.00 81 HIS A C 1
ATOM 633 O O . HIS A 1 81 ? 1.689 -1.900 17.584 1.00 82.00 81 HIS A O 1
ATOM 639 N N . ARG A 1 82 ? 0.148 -3.384 18.249 1.00 83.50 82 ARG A N 1
ATOM 640 C CA . ARG A 1 82 ? -0.975 -2.431 18.257 1.00 83.50 82 ARG A CA 1
ATOM 641 C C . ARG A 1 82 ? -0.740 -1.271 19.216 1.00 83.50 82 ARG A C 1
ATOM 643 O O . ARG A 1 82 ? -1.007 -0.124 18.872 1.00 83.50 82 ARG A O 1
ATOM 650 N N . GLN A 1 83 ? -0.247 -1.562 20.417 1.00 81.12 83 GLN A N 1
ATOM 651 C CA . GLN A 1 83 ? 0.061 -0.542 21.413 1.00 81.12 83 GLN A CA 1
ATOM 652 C C . GLN A 1 83 ? 1.169 0.398 20.925 1.00 81.12 83 GLN A C 1
ATOM 654 O O . GLN A 1 83 ? 1.034 1.607 21.088 1.00 81.12 83 GLN A O 1
ATOM 659 N N . ALA A 1 84 ? 2.207 -0.137 20.276 1.00 74.12 84 ALA A N 1
ATOM 660 C CA . ALA A 1 84 ? 3.273 0.656 19.672 1.00 74.12 84 ALA A CA 1
ATOM 661 C C . ALA A 1 84 ? 2.741 1.587 18.573 1.00 74.12 84 ALA A C 1
ATOM 663 O O . ALA A 1 84 ? 3.071 2.767 18.574 1.00 74.12 84 ALA A O 1
ATOM 664 N N . TRP A 1 85 ? 1.864 1.104 17.686 1.00 73.38 85 TRP A N 1
ATOM 665 C CA . TRP A 1 85 ? 1.230 1.957 16.671 1.00 73.38 85 TRP A CA 1
ATOM 666 C C . TRP A 1 85 ? 0.330 3.033 17.278 1.00 73.38 85 TRP A C 1
ATOM 668 O O . TRP A 1 85 ? 0.420 4.193 16.886 1.00 73.38 85 TRP A O 1
ATOM 678 N N . ARG A 1 86 ? -0.494 2.683 18.272 1.00 70.25 86 ARG A N 1
ATOM 679 C CA . ARG A 1 86 ? -1.376 3.644 18.958 1.00 70.25 86 ARG A CA 1
ATOM 680 C C . ARG A 1 86 ? -0.598 4.715 19.716 1.00 70.25 86 ARG A C 1
ATOM 682 O O . ARG A 1 86 ? -0.976 5.881 19.693 1.00 70.25 86 ARG A O 1
ATOM 689 N N . GLY A 1 87 ? 0.476 4.316 20.391 1.00 71.94 87 GLY A N 1
ATOM 690 C CA . GLY A 1 87 ? 1.346 5.217 21.142 1.00 71.94 87 GLY A CA 1
ATOM 691 C C . GLY A 1 87 ? 2.417 5.901 20.294 1.00 71.94 87 GLY A C 1
ATOM 692 O O . GLY A 1 87 ? 3.167 6.709 20.833 1.00 71.94 87 GLY A O 1
ATOM 693 N N . LEU A 1 88 ? 2.531 5.554 19.003 1.00 72.62 88 LEU A N 1
ATOM 694 C CA . LEU A 1 88 ? 3.679 5.879 18.144 1.00 72.62 88 LEU A CA 1
ATOM 695 C C . LEU A 1 88 ? 5.032 5.554 18.807 1.00 72.62 88 LEU A C 1
ATOM 697 O O . LEU A 1 88 ? 6.054 6.183 18.538 1.00 72.62 88 LEU A O 1
ATOM 701 N N . SER A 1 89 ? 5.031 4.556 19.690 1.00 74.19 89 SER A N 1
ATOM 702 C CA . SER A 1 89 ? 6.158 4.113 20.502 1.00 74.19 89 SER A CA 1
ATOM 703 C C . SER A 1 89 ? 6.820 2.909 19.845 1.00 74.19 89 SER A C 1
ATOM 705 O O . SER A 1 89 ? 6.805 1.782 20.343 1.00 74.19 89 SER A O 1
ATOM 707 N N . PHE A 1 90 ? 7.386 3.144 18.666 1.00 69.62 90 PHE A N 1
ATOM 708 C CA . PHE A 1 90 ? 8.136 2.123 17.949 1.00 69.62 90 PHE A CA 1
ATOM 709 C C . PHE A 1 90 ? 9.455 1.836 18.666 1.00 69.62 90 PHE A C 1
ATOM 711 O O . PHE A 1 90 ? 10.072 2.735 19.244 1.00 69.62 90 PHE A O 1
ATOM 718 N N . ALA A 1 91 ? 9.901 0.578 18.613 1.00 63.41 91 ALA A N 1
ATOM 719 C CA . ALA A 1 91 ? 11.256 0.248 19.029 1.00 63.41 91 ALA A CA 1
ATOM 720 C C . ALA A 1 91 ? 12.245 1.161 18.277 1.00 63.41 91 ALA A C 1
ATOM 722 O O . ALA A 1 91 ? 11.989 1.483 17.108 1.00 63.41 91 ALA A O 1
ATOM 723 N N . PRO A 1 92 ? 13.343 1.600 18.921 1.00 57.12 92 PRO A N 1
ATOM 724 C CA . PRO A 1 92 ? 14.338 2.428 18.259 1.00 57.12 92 PRO A CA 1
ATOM 725 C C . PRO A 1 92 ? 14.738 1.770 16.936 1.00 57.12 92 PRO A C 1
ATOM 727 O O . PRO A 1 92 ? 14.846 0.537 16.894 1.00 57.12 92 PRO A O 1
ATOM 730 N N . PRO A 1 93 ? 14.906 2.559 15.856 1.00 57.38 93 PRO A N 1
ATOM 731 C CA . PRO A 1 93 ? 15.237 2.016 14.551 1.00 57.38 93 PRO A CA 1
ATOM 732 C C . PRO A 1 93 ? 16.429 1.088 14.730 1.00 57.38 93 PRO A C 1
ATOM 734 O O . PRO A 1 93 ? 17.462 1.507 15.255 1.00 57.38 93 PRO A O 1
ATOM 737 N N . VAL A 1 94 ? 16.253 -0.187 14.366 1.00 55.91 94 VAL A N 1
ATOM 738 C CA . VAL A 1 94 ? 17.352 -1.150 14.379 1.00 55.91 94 VAL A CA 1
ATOM 739 C C . VAL A 1 94 ? 18.436 -0.504 13.542 1.00 55.91 94 VAL A C 1
ATOM 741 O O . VAL A 1 94 ? 18.207 -0.266 12.356 1.00 55.91 94 VAL A O 1
ATOM 744 N N . ALA A 1 95 ? 19.556 -0.145 14.173 1.00 51.75 95 ALA A N 1
ATOM 745 C CA . ALA A 1 95 ? 20.660 0.486 13.482 1.00 51.75 95 ALA A CA 1
ATOM 746 C C . ALA A 1 95 ? 21.079 -0.469 12.362 1.00 51.75 95 ALA A C 1
ATOM 748 O O . ALA A 1 95 ? 21.703 -1.507 12.586 1.00 51.75 95 ALA A O 1
ATOM 749 N N . THR A 1 96 ? 20.645 -0.173 11.141 1.00 53.06 96 THR A N 1
ATOM 750 C CA . THR A 1 96 ? 21.273 -0.741 9.965 1.00 53.06 96 THR A CA 1
ATOM 751 C C . THR A 1 96 ? 22.682 -0.211 9.988 1.00 53.06 96 THR A C 1
ATOM 753 O O . THR A 1 96 ? 22.860 0.990 10.213 1.00 53.06 96 THR A O 1
ATOM 756 N N . GLU A 1 97 ? 23.666 -1.083 9.789 1.00 54.94 97 GLU A N 1
ATOM 757 C CA . GLU A 1 97 ? 25.032 -0.606 9.663 1.00 54.94 97 GLU A CA 1
ATOM 758 C C . GLU A 1 97 ? 25.055 0.559 8.659 1.00 54.94 97 GLU A C 1
ATOM 760 O O . GLU A 1 97 ? 24.432 0.440 7.593 1.00 54.94 97 GLU A O 1
ATOM 765 N N . PRO A 1 98 ? 25.683 1.700 9.012 1.00 46.56 98 PRO A N 1
ATOM 766 C CA . PRO A 1 98 ? 25.637 2.940 8.231 1.00 46.56 98 PRO A CA 1
ATOM 767 C C . PRO A 1 98 ? 26.036 2.774 6.759 1.00 46.56 98 PRO A C 1
ATOM 769 O O . PRO A 1 98 ? 25.763 3.641 5.938 1.00 46.56 98 PRO A O 1
ATOM 772 N N . SER A 1 99 ? 26.675 1.660 6.425 1.00 49.03 99 SER A N 1
ATOM 773 C CA . SER A 1 99 ? 27.357 1.398 5.167 1.00 49.03 99 SER A CA 1
ATOM 774 C C . SER A 1 99 ? 26.438 0.980 4.019 1.00 49.03 99 SER A C 1
ATOM 776 O O . SER A 1 99 ? 26.819 1.140 2.865 1.00 49.03 99 SER A O 1
ATOM 7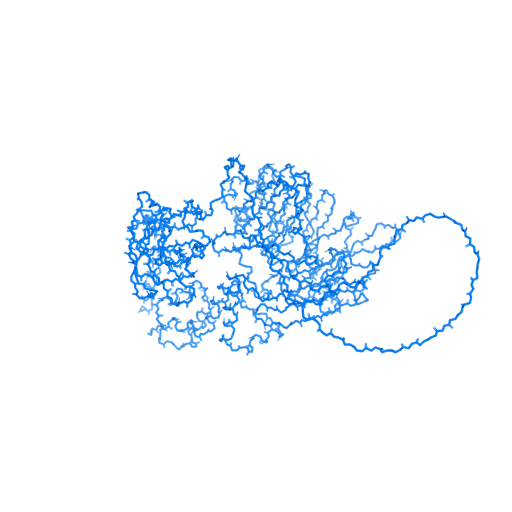78 N N . VAL A 1 100 ? 25.239 0.443 4.280 1.00 49.06 100 VAL A N 1
ATOM 779 C CA . VAL A 1 100 ? 24.494 -0.220 3.195 1.00 49.06 100 VAL A CA 1
ATOM 780 C C . VAL A 1 100 ? 23.701 0.799 2.363 1.00 49.06 100 VAL A C 1
ATOM 782 O O . VAL A 1 100 ? 23.942 0.937 1.173 1.00 49.06 100 VAL A O 1
ATOM 785 N N . LEU A 1 101 ? 22.858 1.641 2.960 1.00 50.31 101 LEU A N 1
ATOM 786 C CA . LEU A 1 101 ? 21.915 2.495 2.214 1.00 50.31 101 LEU A CA 1
ATOM 787 C C . LEU A 1 101 ? 22.458 3.861 1.746 1.00 50.31 101 LEU A C 1
ATOM 789 O O . LEU A 1 101 ? 21.661 4.780 1.553 1.00 50.31 101 LEU A O 1
ATOM 793 N N . TYR A 1 102 ? 23.765 4.058 1.559 1.00 48.34 102 TYR A N 1
ATOM 794 C CA . TYR A 1 102 ? 24.304 5.401 1.262 1.00 48.34 102 TYR A CA 1
ATOM 795 C C . TYR A 1 102 ? 25.016 5.573 -0.084 1.00 48.34 102 TYR A C 1
ATOM 797 O O . TYR A 1 102 ? 25.148 6.716 -0.515 1.00 48.34 102 TYR A O 1
ATOM 805 N N . LEU A 1 103 ? 25.388 4.504 -0.794 1.00 47.91 103 LEU A N 1
ATOM 806 C CA . LEU A 1 103 ? 26.484 4.636 -1.766 1.00 47.91 103 LEU A CA 1
ATOM 807 C C . LEU A 1 103 ? 26.100 4.875 -3.238 1.00 47.91 103 LEU A C 1
ATOM 809 O O . LEU A 1 103 ? 26.924 5.398 -3.975 1.00 47.91 103 LEU A O 1
ATOM 813 N N . MET A 1 104 ? 24.868 4.615 -3.693 1.00 50.28 104 MET A N 1
ATOM 814 C CA . MET A 1 104 ? 24.538 4.771 -5.128 1.00 50.28 104 MET A CA 1
ATOM 815 C C . MET A 1 104 ? 23.182 5.417 -5.429 1.00 50.28 104 MET A C 1
ATOM 817 O O . MET A 1 104 ? 22.364 5.633 -4.525 1.00 50.28 104 MET A O 1
ATOM 821 N N . ALA A 1 105 ? 23.007 5.757 -6.714 1.00 60.50 105 ALA A N 1
ATOM 822 C CA . ALA A 1 105 ? 21.925 6.533 -7.303 1.00 60.50 105 ALA A CA 1
ATOM 823 C C . ALA A 1 105 ? 20.531 6.156 -6.747 1.00 60.50 105 ALA A C 1
ATOM 825 O O . ALA A 1 105 ? 20.217 4.966 -6.613 1.00 60.50 105 ALA A O 1
ATOM 826 N N . PRO A 1 106 ? 19.698 7.156 -6.406 1.00 60.81 106 PRO A N 1
ATOM 827 C CA . PRO A 1 106 ? 18.334 6.995 -5.923 1.00 60.81 106 PRO A CA 1
ATOM 828 C C . PRO A 1 106 ? 17.481 5.901 -6.562 1.00 60.81 106 PRO A C 1
ATOM 830 O O . PRO A 1 106 ? 16.647 5.255 -5.926 1.00 60.81 106 PRO A O 1
ATOM 833 N N . GLU A 1 107 ? 17.669 5.741 -7.857 1.00 66.62 107 GLU A N 1
ATOM 834 C CA . GLU A 1 107 ? 16.814 4.991 -8.749 1.00 66.62 107 GLU A CA 1
ATOM 835 C C . GLU A 1 107 ? 17.050 3.480 -8.640 1.00 66.62 107 GLU A C 1
ATOM 837 O O . GLU A 1 107 ? 16.198 2.705 -9.076 1.00 66.62 107 GLU A O 1
ATOM 842 N N . LEU A 1 108 ? 18.146 3.053 -8.000 1.00 78.94 108 LEU A N 1
ATOM 843 C CA . LEU A 1 108 ? 18.574 1.654 -7.878 1.00 78.94 108 LEU A CA 1
ATOM 844 C C . LEU A 1 108 ? 18.438 1.107 -6.453 1.00 78.94 108 LEU A C 1
ATOM 846 O O . LEU A 1 108 ? 19.177 0.214 -6.035 1.00 78.94 108 LEU A O 1
ATOM 850 N N . ARG A 1 109 ? 17.473 1.638 -5.697 1.00 82.81 109 ARG A N 1
ATOM 851 C CA . ARG A 1 109 ? 17.056 1.075 -4.409 1.00 82.81 109 ARG A CA 1
ATOM 852 C C . ARG A 1 109 ? 15.573 0.750 -4.431 1.00 82.81 109 ARG A C 1
ATOM 854 O O . ARG A 1 109 ? 14.766 1.486 -5.005 1.00 82.81 109 ARG A O 1
ATOM 861 N N . ARG A 1 110 ? 15.211 -0.368 -3.817 1.00 83.19 110 ARG A N 1
ATOM 862 C CA . ARG A 1 110 ? 13.835 -0.844 -3.697 1.00 83.19 110 ARG A CA 1
ATOM 863 C C . ARG A 1 110 ? 13.577 -1.265 -2.265 1.00 83.19 110 ARG A C 1
ATOM 865 O O . ARG A 1 110 ? 14.430 -1.869 -1.627 1.00 83.19 110 ARG A O 1
ATOM 872 N N . PHE A 1 111 ? 12.393 -0.938 -1.775 1.00 81.62 111 PHE A N 1
ATOM 873 C CA . PHE A 1 111 ? 11.887 -1.431 -0.507 1.00 81.62 111 PHE A CA 1
ATOM 874 C C . PHE A 1 111 ? 10.544 -2.090 -0.779 1.00 81.62 111 PHE A C 1
ATOM 876 O O . PHE A 1 111 ? 9.643 -1.450 -1.318 1.00 81.62 111 PHE A O 1
ATOM 883 N N . HIS A 1 112 ? 10.440 -3.367 -0.438 1.00 81.44 112 HIS A N 1
ATOM 884 C CA . HIS A 1 112 ? 9.216 -4.132 -0.565 1.00 81.44 112 HIS A CA 1
ATOM 885 C C . HIS A 1 112 ? 8.472 -4.149 0.784 1.00 81.44 112 HIS A C 1
ATOM 887 O O . HIS A 1 112 ? 9.119 -4.317 1.824 1.00 81.44 112 HIS A O 1
ATOM 893 N N . PRO A 1 113 ? 7.129 -4.036 0.800 1.00 71.50 113 PRO A N 1
ATOM 894 C CA . PRO A 1 113 ? 6.314 -4.037 2.022 1.00 71.50 113 PRO A CA 1
ATOM 895 C C . PRO A 1 113 ? 6.517 -5.246 2.940 1.00 71.50 113 PRO A C 1
ATOM 897 O O . PRO A 1 113 ? 6.297 -5.145 4.141 1.00 71.50 113 PRO A O 1
ATOM 900 N N . SER A 1 114 ? 7.004 -6.369 2.406 1.00 70.19 114 SER A N 1
ATOM 901 C CA . SER A 1 114 ? 7.392 -7.543 3.204 1.00 70.19 114 SER A CA 1
ATOM 902 C C . SER A 1 114 ? 8.626 -7.316 4.093 1.00 70.19 114 SER A C 1
ATOM 904 O O . SER A 1 114 ? 9.128 -8.269 4.678 1.00 70.19 114 SER A O 1
ATOM 906 N N . GLY A 1 115 ? 9.174 -6.099 4.140 1.00 77.38 115 GLY A N 1
ATOM 907 C CA . GLY A 1 115 ? 10.369 -5.777 4.909 1.00 77.38 115 GLY A CA 1
ATOM 908 C C . GLY A 1 115 ? 11.664 -6.194 4.219 1.00 77.38 115 GLY A C 1
ATOM 909 O O . GLY A 1 115 ? 12.646 -6.440 4.905 1.00 77.38 115 GLY A O 1
ATOM 910 N N . ILE A 1 116 ? 11.701 -6.286 2.887 1.00 85.25 116 ILE A N 1
ATOM 911 C CA . ILE A 1 116 ? 12.951 -6.540 2.152 1.00 85.25 116 ILE A CA 1
ATOM 912 C C . ILE A 1 116 ? 13.377 -5.267 1.430 1.00 85.25 116 ILE A C 1
ATOM 914 O O . ILE A 1 116 ? 12.659 -4.755 0.574 1.00 85.25 116 ILE A O 1
ATOM 918 N N . ALA A 1 117 ? 14.561 -4.765 1.765 1.00 87.88 117 ALA A N 1
ATOM 919 C CA . ALA A 1 117 ? 15.265 -3.768 0.976 1.00 87.88 117 ALA A CA 1
ATOM 920 C C . ALA A 1 117 ? 16.220 -4.454 0.001 1.00 87.88 117 ALA A C 1
ATOM 922 O O . ALA A 1 117 ? 16.884 -5.424 0.356 1.00 87.88 117 ALA A O 1
ATOM 923 N N . ALA A 1 118 ? 16.317 -3.913 -1.204 1.00 90.75 118 ALA A N 1
ATOM 924 C CA . ALA A 1 118 ? 17.278 -4.310 -2.216 1.00 90.75 118 ALA A CA 1
ATOM 925 C C . ALA A 1 118 ? 17.960 -3.068 -2.787 1.00 90.75 118 ALA A C 1
ATOM 927 O O . ALA A 1 118 ? 17.327 -2.024 -2.975 1.00 90.75 118 ALA A O 1
ATOM 928 N N . GLN A 1 119 ? 19.249 -3.172 -3.070 1.00 89.81 119 GLN A N 1
ATOM 929 C CA . GLN A 1 119 ? 20.031 -2.072 -3.613 1.00 89.81 119 GLN A CA 1
ATOM 930 C C . GLN A 1 119 ? 21.224 -2.569 -4.414 1.00 89.81 119 GLN A C 1
ATOM 932 O O . GLN A 1 119 ? 21.796 -3.612 -4.106 1.00 89.81 119 GLN A O 1
ATOM 937 N N . MET A 1 120 ? 21.626 -1.784 -5.405 1.00 88.81 120 MET A N 1
ATOM 938 C CA . MET A 1 120 ? 22.867 -2.037 -6.124 1.00 88.81 120 MET A CA 1
ATOM 939 C C . MET A 1 120 ? 24.070 -1.473 -5.348 1.00 88.81 120 MET A C 1
ATOM 941 O O . MET A 1 120 ? 24.000 -0.351 -4.836 1.00 88.81 120 MET A O 1
ATOM 945 N N . THR A 1 121 ? 25.150 -2.247 -5.238 1.00 88.25 121 THR A N 1
ATOM 946 C CA . THR A 1 121 ? 26.428 -1.830 -4.636 1.00 88.25 121 THR A CA 1
ATOM 947 C C . THR A 1 121 ? 27.294 -1.069 -5.648 1.00 88.25 121 THR A C 1
ATOM 949 O O . THR A 1 121 ? 26.942 -0.961 -6.826 1.00 88.25 121 THR A O 1
ATOM 952 N N . GLU A 1 122 ? 28.431 -0.525 -5.204 1.00 85.06 122 GLU A N 1
ATOM 953 C CA . GLU A 1 122 ? 29.417 0.108 -6.098 1.00 85.06 122 GLU A CA 1
ATOM 954 C C . GLU A 1 122 ? 30.004 -0.893 -7.105 1.00 85.06 122 GLU A C 1
ATOM 956 O O . GLU A 1 122 ? 30.158 -0.566 -8.283 1.00 85.06 122 GLU A O 1
ATOM 961 N N . ASP A 1 123 ? 30.207 -2.140 -6.669 1.00 87.44 123 ASP A N 1
ATOM 962 C CA . ASP A 1 123 ? 30.669 -3.261 -7.498 1.00 87.44 123 ASP A CA 1
ATOM 963 C C . ASP A 1 123 ? 29.588 -3.794 -8.459 1.00 87.44 123 ASP A C 1
ATOM 965 O O . ASP A 1 123 ? 29.819 -4.739 -9.207 1.00 87.44 123 ASP A O 1
ATOM 969 N N . ARG A 1 124 ? 28.411 -3.149 -8.489 1.00 89.12 124 ARG A N 1
ATOM 970 C CA . ARG A 1 124 ? 27.221 -3.531 -9.271 1.00 89.12 124 ARG A CA 1
ATOM 971 C C . ARG A 1 124 ? 26.561 -4.839 -8.838 1.00 89.12 124 ARG A C 1
ATOM 973 O O . ARG A 1 124 ? 25.681 -5.333 -9.545 1.00 89.12 124 ARG A O 1
ATOM 980 N N . ASP A 1 125 ? 26.917 -5.356 -7.671 1.00 92.88 125 ASP A N 1
ATOM 981 C CA . ASP A 1 125 ? 26.189 -6.452 -7.045 1.00 92.88 125 ASP A CA 1
ATOM 982 C C . ASP A 1 125 ? 24.819 -5.974 -6.575 1.00 92.88 125 ASP A C 1
ATOM 984 O O . ASP A 1 125 ? 24.599 -4.787 -6.322 1.00 92.88 125 ASP A O 1
ATOM 988 N N . LEU A 1 126 ? 23.893 -6.909 -6.386 1.00 94.44 126 LEU A N 1
ATOM 989 C CA . LEU A 1 126 ? 22.592 -6.614 -5.806 1.00 94.44 126 LEU A CA 1
ATOM 990 C C . LEU A 1 126 ? 22.539 -7.133 -4.369 1.00 94.44 126 LEU A C 1
ATOM 992 O O . LEU A 1 126 ? 22.474 -8.337 -4.130 1.00 94.44 126 LEU A O 1
ATOM 996 N N . SER A 1 127 ? 22.579 -6.217 -3.404 1.00 93.25 127 SER A N 1
ATOM 997 C CA . SER A 1 127 ? 22.507 -6.525 -1.978 1.00 93.25 127 SER A CA 1
ATOM 998 C C . SER A 1 127 ? 21.074 -6.432 -1.471 1.00 93.25 127 SER A C 1
ATOM 1000 O O . SER A 1 127 ? 20.342 -5.491 -1.789 1.00 93.25 127 SER A O 1
ATOM 1002 N N . PHE A 1 128 ? 20.693 -7.399 -0.646 1.00 93.50 128 PHE A N 1
ATOM 1003 C CA . PHE A 1 128 ? 19.381 -7.521 -0.041 1.00 93.50 128 PHE A CA 1
ATOM 1004 C C . PHE A 1 128 ? 19.497 -7.544 1.477 1.00 93.50 128 PHE A C 1
ATOM 1006 O O . PHE A 1 128 ? 20.376 -8.192 2.049 1.00 93.50 128 PHE A O 1
ATOM 1013 N N . ILE A 1 129 ? 18.559 -6.870 2.134 1.00 89.19 129 ILE A N 1
ATOM 1014 C CA . ILE A 1 129 ? 18.368 -6.917 3.580 1.00 89.19 129 ILE A CA 1
ATOM 1015 C C . ILE A 1 129 ? 16.897 -7.198 3.847 1.00 89.19 129 ILE A C 1
ATOM 1017 O O . ILE A 1 129 ? 16.033 -6.384 3.533 1.00 89.19 129 ILE A O 1
ATOM 1021 N N . GLN A 1 130 ? 16.628 -8.329 4.480 1.00 86.81 130 GLN A N 1
ATOM 1022 C CA . GLN A 1 130 ? 15.355 -8.638 5.104 1.00 86.81 130 GLN A CA 1
ATOM 1023 C C . GLN A 1 130 ? 15.375 -8.133 6.544 1.00 86.81 130 GLN A C 1
ATOM 1025 O O . GLN A 1 130 ? 16.210 -8.535 7.359 1.00 86.81 130 GLN A O 1
ATOM 1030 N N . PHE A 1 131 ? 14.460 -7.224 6.845 1.00 81.81 131 PHE A N 1
ATOM 1031 C CA . PHE A 1 131 ? 14.238 -6.705 8.179 1.00 81.81 131 PHE A CA 1
ATOM 1032 C C . PHE A 1 131 ? 13.413 -7.692 9.004 1.00 81.81 131 PHE A C 1
ATOM 1034 O O . PHE A 1 131 ? 12.538 -8.369 8.461 1.00 81.81 131 PHE A O 1
ATOM 1041 N N . PRO A 1 132 ? 13.633 -7.740 10.326 1.00 75.50 132 PRO A N 1
ATOM 1042 C CA . PRO A 1 132 ? 12.749 -8.478 11.205 1.00 75.50 132 PRO A CA 1
ATOM 1043 C C . PRO A 1 132 ? 11.312 -7.978 11.064 1.00 75.50 132 PRO A C 1
ATOM 1045 O O . PRO A 1 132 ? 11.054 -6.773 11.111 1.00 75.50 132 PRO A O 1
ATOM 1048 N N . THR A 1 133 ? 10.362 -8.900 10.929 1.00 70.69 133 THR A N 1
ATOM 1049 C CA . THR A 1 133 ? 8.936 -8.540 10.966 1.00 70.69 133 THR A CA 1
ATOM 1050 C C . THR A 1 133 ? 8.587 -7.892 12.310 1.00 70.69 133 THR A C 1
ATOM 1052 O O . THR A 1 133 ? 9.176 -8.271 13.328 1.00 70.69 133 THR A O 1
ATOM 1055 N N . PRO A 1 134 ? 7.566 -7.020 12.374 1.00 62.31 134 PRO A N 1
ATOM 1056 C CA . PRO A 1 134 ? 7.156 -6.376 13.623 1.00 62.31 134 PRO A CA 1
ATOM 1057 C C . PRO A 1 134 ? 6.769 -7.345 14.753 1.00 62.31 134 PRO A C 1
ATOM 1059 O O . PRO A 1 134 ? 6.829 -6.980 15.924 1.00 62.31 134 PRO A O 1
ATOM 1062 N N . LEU A 1 135 ? 6.386 -8.582 14.413 1.00 69.69 135 LEU A N 1
ATOM 1063 C CA . LEU A 1 135 ? 6.058 -9.643 15.370 1.00 69.69 135 LEU A CA 1
ATOM 1064 C C . LEU A 1 135 ? 7.244 -10.568 15.692 1.00 69.69 135 LEU A C 1
ATOM 1066 O O . LEU A 1 135 ? 7.060 -11.578 16.366 1.00 69.69 135 LEU A O 1
ATOM 1070 N N . GLY A 1 136 ? 8.455 -10.261 15.218 1.00 67.00 136 GLY A N 1
ATOM 1071 C CA . GLY A 1 136 ? 9.650 -11.079 15.449 1.00 67.00 136 GLY A CA 1
ATOM 1072 C C . GLY A 1 136 ? 9.543 -12.502 14.887 1.00 67.00 136 GLY A C 1
ATOM 1073 O O . GLY A 1 136 ? 10.078 -13.423 15.493 1.00 67.00 136 GLY A O 1
ATOM 1074 N N . ALA A 1 137 ? 8.787 -12.677 13.798 1.00 64.88 137 ALA A N 1
ATOM 1075 C CA . ALA A 1 137 ? 8.642 -13.926 13.047 1.00 64.88 137 ALA A CA 1
ATOM 1076 C C . ALA A 1 137 ? 9.880 -14.268 12.233 1.00 64.88 137 ALA A C 1
ATOM 1078 O O . ALA A 1 137 ? 10.237 -15.427 12.077 1.00 64.88 137 ALA A O 1
ATOM 1079 N N . GLN A 1 138 ? 10.486 -13.227 11.675 1.00 68.06 138 GLN A N 1
ATOM 1080 C CA . GLN A 1 138 ? 11.605 -13.337 10.765 1.00 68.06 138 GLN A CA 1
ATOM 1081 C C . GLN A 1 138 ? 12.838 -12.734 11.419 1.00 68.06 138 GLN A C 1
ATOM 1083 O O . GLN A 1 138 ? 12.779 -11.648 12.005 1.00 68.06 138 GLN A O 1
ATOM 1088 N N . GLU A 1 139 ? 13.952 -13.444 11.300 1.00 75.31 139 GLU A N 1
ATOM 1089 C CA . GLU A 1 139 ? 15.260 -12.918 11.651 1.00 75.31 139 GLU A CA 1
ATOM 1090 C C . GLU A 1 139 ? 15.748 -11.936 10.586 1.00 75.31 139 GLU A C 1
ATOM 1092 O O . GLU A 1 139 ? 15.350 -11.981 9.418 1.00 75.31 139 GLU A O 1
ATOM 1097 N N . LYS A 1 140 ? 16.650 -11.040 10.994 1.00 84.19 140 LYS A N 1
ATOM 1098 C CA . LYS A 1 140 ? 17.358 -10.187 10.046 1.00 84.19 140 LYS A CA 1
ATOM 1099 C C . LYS A 1 140 ? 18.238 -11.077 9.168 1.00 84.19 140 LYS A C 1
ATOM 1101 O O . LYS A 1 140 ? 19.157 -11.714 9.675 1.00 84.19 140 LYS A O 1
ATOM 1106 N N . LYS A 1 141 ? 18.004 -11.064 7.858 1.00 88.94 141 LYS A N 1
ATOM 1107 C CA . LYS A 1 141 ? 18.814 -11.796 6.876 1.00 88.94 141 LYS A CA 1
ATOM 1108 C C . LYS A 1 141 ? 19.388 -10.815 5.870 1.00 88.94 141 LYS A C 1
ATOM 1110 O O . LYS A 1 141 ? 18.710 -9.881 5.455 1.00 88.94 141 LYS A O 1
ATOM 1115 N N . SER A 1 142 ? 20.632 -11.018 5.468 1.00 91.00 142 SER A N 1
ATOM 1116 C CA . SER A 1 142 ? 21.246 -10.262 4.380 1.00 91.00 142 SER A CA 1
ATOM 1117 C C . SER A 1 142 ? 21.940 -11.215 3.431 1.00 91.00 142 SER A C 1
ATOM 1119 O O . SER A 1 142 ? 22.564 -12.180 3.870 1.00 91.00 142 SER A O 1
ATOM 1121 N N . TRP A 1 143 ? 21.829 -10.944 2.141 1.00 94.94 143 TRP A N 1
ATOM 1122 C CA . TRP A 1 143 ? 22.529 -11.685 1.103 1.00 94.94 143 TRP A CA 1
ATOM 1123 C C . TRP A 1 143 ? 22.855 -10.745 -0.052 1.00 94.94 143 TRP A C 1
ATOM 1125 O O . TRP A 1 143 ? 22.261 -9.675 -0.183 1.00 94.94 143 TRP A O 1
ATOM 1135 N N . THR A 1 144 ? 23.810 -11.144 -0.881 1.00 95.81 144 THR A N 1
ATOM 1136 C CA . THR A 1 144 ? 24.246 -10.371 -2.042 1.00 95.81 144 THR A CA 1
ATOM 1137 C C . THR A 1 144 ? 24.300 -11.299 -3.242 1.00 95.81 144 THR A C 1
ATOM 1139 O O . THR A 1 144 ? 24.762 -12.433 -3.125 1.00 95.81 144 THR A O 1
ATOM 1142 N N . ILE A 1 145 ? 23.806 -10.821 -4.379 1.00 97.25 145 ILE A N 1
ATOM 1143 C CA . ILE A 1 145 ? 23.930 -11.489 -5.668 1.00 97.25 145 ILE A CA 1
ATOM 1144 C C . ILE A 1 145 ? 25.056 -10.798 -6.440 1.00 97.25 145 ILE A C 1
ATOM 1146 O O . ILE A 1 145 ? 24.890 -9.621 -6.780 1.00 97.25 145 ILE A O 1
ATOM 1150 N N . PRO A 1 146 ? 26.160 -11.501 -6.737 1.00 96.94 146 PRO A N 1
ATOM 1151 C CA . PRO A 1 146 ? 27.260 -10.925 -7.496 1.00 96.94 146 PRO A CA 1
ATOM 1152 C C . PRO A 1 146 ? 26.841 -10.506 -8.908 1.00 96.94 146 PRO A C 1
ATOM 1154 O O . PRO A 1 146 ? 26.043 -11.199 -9.554 1.00 96.94 146 PRO A O 1
ATOM 1157 N N . ALA A 1 147 ? 27.400 -9.409 -9.415 1.00 95.19 147 ALA A N 1
ATOM 1158 C CA . ALA A 1 147 ? 27.122 -8.895 -10.754 1.00 95.19 147 ALA A CA 1
ATOM 1159 C C . ALA A 1 147 ? 27.364 -9.952 -11.850 1.00 95.19 147 ALA A C 1
ATOM 1161 O O . ALA A 1 147 ? 26.576 -10.053 -12.795 1.00 95.19 147 ALA A O 1
ATOM 1162 N N . GLU A 1 148 ? 28.393 -10.796 -11.705 1.00 96.12 148 GLU A N 1
ATOM 1163 C CA . GLU A 1 148 ? 28.670 -11.898 -12.632 1.00 96.12 148 GLU A CA 1
ATOM 1164 C C . GLU A 1 148 ? 27.574 -12.971 -12.646 1.00 96.12 148 GLU A C 1
ATOM 1166 O O . GLU A 1 148 ? 27.310 -13.567 -13.686 1.00 96.12 148 GLU A O 1
ATOM 1171 N N . THR A 1 149 ? 26.890 -13.188 -11.518 1.00 97.31 149 THR A N 1
ATOM 1172 C CA . THR A 1 149 ? 25.785 -14.158 -11.426 1.00 97.31 149 THR A CA 1
ATOM 1173 C C . THR A 1 149 ? 24.541 -13.631 -12.141 1.00 97.31 149 THR A C 1
ATOM 1175 O O . THR A 1 149 ? 23.757 -14.395 -12.710 1.00 97.31 149 THR A O 1
ATOM 1178 N N . LEU A 1 150 ? 24.362 -12.306 -12.157 1.00 96.31 150 LEU A N 1
ATOM 1179 C CA . LEU A 1 150 ? 23.255 -11.669 -12.858 1.00 96.31 150 LEU A CA 1
ATOM 1180 C C . LEU A 1 150 ? 23.406 -11.733 -14.384 1.00 96.31 150 LEU A C 1
ATOM 1182 O O . LEU A 1 150 ? 22.384 -11.666 -15.063 1.00 96.31 150 LEU A O 1
ATOM 1186 N N . ASP A 1 151 ? 24.616 -11.907 -14.925 1.00 95.50 151 ASP A N 1
ATOM 1187 C CA . ASP A 1 151 ? 24.882 -11.972 -16.374 1.00 95.50 151 ASP A CA 1
ATOM 1188 C C . ASP A 1 151 ? 24.195 -10.826 -17.150 1.00 95.50 151 ASP A C 1
ATOM 1190 O O . ASP A 1 151 ? 23.431 -11.034 -18.093 1.00 95.50 151 ASP A O 1
ATOM 1194 N N . ILE A 1 152 ? 24.400 -9.587 -16.679 1.00 95.50 152 ILE A N 1
ATOM 1195 C CA . ILE A 1 152 ? 23.838 -8.362 -17.271 1.00 95.50 152 ILE A CA 1
ATOM 1196 C C . ILE A 1 152 ? 24.986 -7.533 -17.871 1.00 95.50 152 ILE A C 1
ATOM 1198 O O . ILE A 1 152 ? 25.616 -6.752 -17.151 1.00 95.50 152 ILE A O 1
ATOM 1202 N N . PRO A 1 153 ? 25.270 -7.654 -19.184 1.00 91.19 153 PRO A N 1
ATOM 1203 C CA . PRO A 1 153 ? 26.494 -7.141 -19.810 1.00 91.19 153 PRO A CA 1
ATOM 1204 C C . PRO A 1 153 ? 26.773 -5.649 -19.596 1.00 91.19 153 PRO A C 1
ATOM 1206 O O . PRO A 1 153 ? 27.922 -5.214 -19.598 1.00 91.19 153 PRO A O 1
ATOM 1209 N N . THR A 1 154 ? 25.725 -4.845 -19.449 1.00 90.56 154 THR A N 1
ATOM 1210 C CA . THR A 1 154 ? 25.808 -3.379 -19.388 1.00 90.56 154 THR A CA 1
ATOM 1211 C C . THR A 1 154 ? 25.505 -2.806 -18.012 1.00 90.56 154 THR A C 1
ATOM 1213 O O . THR A 1 154 ? 25.576 -1.591 -17.835 1.00 90.56 154 THR A O 1
ATOM 1216 N N . GLY A 1 155 ? 25.191 -3.660 -17.038 1.00 91.31 155 GLY A N 1
ATOM 1217 C CA . GLY A 1 155 ? 24.641 -3.251 -15.751 1.00 91.31 155 GLY A CA 1
ATOM 1218 C C . GLY A 1 155 ? 23.128 -3.015 -15.778 1.00 91.31 155 GLY A C 1
ATOM 1219 O O . GLY A 1 155 ? 22.467 -3.144 -16.809 1.00 91.31 155 GLY A O 1
ATOM 1220 N N . ILE A 1 156 ? 22.596 -2.706 -14.598 1.00 92.88 156 ILE A N 1
ATOM 1221 C CA . ILE A 1 156 ? 21.164 -2.589 -14.316 1.00 92.88 156 ILE A CA 1
ATOM 1222 C C . ILE A 1 156 ? 20.718 -1.136 -14.500 1.00 92.88 156 ILE A C 1
ATOM 1224 O O . ILE A 1 156 ? 21.244 -0.245 -13.837 1.00 92.88 156 ILE A O 1
ATOM 1228 N N . ASP A 1 157 ? 19.713 -0.905 -15.345 1.00 92.06 157 ASP A N 1
ATOM 1229 C CA . ASP A 1 157 ? 19.086 0.414 -15.507 1.00 92.06 157 ASP A CA 1
ATOM 1230 C C . ASP A 1 157 ? 17.918 0.604 -14.524 1.00 92.06 157 ASP A C 1
ATOM 1232 O O . ASP A 1 157 ? 17.718 1.684 -13.970 1.00 92.06 157 ASP A O 1
ATOM 1236 N N . ALA A 1 158 ? 17.140 -0.455 -14.284 1.00 91.75 158 ALA A N 1
ATOM 1237 C CA . ALA A 1 158 ? 16.082 -0.488 -13.279 1.00 91.75 158 ALA A CA 1
ATOM 1238 C C . ALA A 1 158 ? 15.832 -1.926 -12.812 1.00 91.75 158 ALA A C 1
ATOM 1240 O O . ALA A 1 158 ? 16.059 -2.878 -13.553 1.00 91.75 158 ALA A O 1
ATOM 1241 N N . PHE A 1 159 ? 15.315 -2.102 -11.598 1.00 94.56 159 PHE A N 1
ATOM 1242 C CA . PHE A 1 159 ? 14.840 -3.407 -11.141 1.00 94.56 159 PHE A CA 1
ATOM 1243 C C . PHE A 1 159 ? 13.633 -3.276 -10.214 1.00 94.56 159 PHE A C 1
ATOM 1245 O O . PHE A 1 159 ? 13.341 -2.188 -9.713 1.00 94.56 159 PHE A O 1
ATOM 1252 N N . VAL A 1 160 ? 12.932 -4.378 -9.979 1.00 93.56 160 VAL A N 1
ATOM 1253 C CA . VAL A 1 160 ? 11.874 -4.512 -8.968 1.00 93.56 160 VAL A CA 1
ATOM 1254 C C . VAL A 1 160 ? 11.882 -5.937 -8.414 1.00 93.56 160 VAL A C 1
ATOM 1256 O O . VAL A 1 160 ? 12.423 -6.850 -9.039 1.00 93.56 160 VAL A O 1
ATOM 1259 N N . ILE A 1 161 ? 11.353 -6.103 -7.205 1.00 93.56 161 ILE A N 1
ATOM 1260 C CA . ILE A 1 161 ? 11.414 -7.338 -6.428 1.00 93.56 161 ILE A CA 1
ATOM 1261 C C . ILE A 1 161 ? 10.015 -7.750 -5.965 1.00 93.56 161 ILE A C 1
ATOM 1263 O O . ILE A 1 161 ? 9.242 -6.899 -5.532 1.00 93.56 161 ILE A O 1
ATOM 1267 N N . ASP A 1 162 ? 9.722 -9.047 -6.019 1.00 90.94 162 ASP A N 1
ATOM 1268 C CA . ASP A 1 162 ? 8.569 -9.679 -5.375 1.00 90.94 162 ASP A CA 1
ATOM 1269 C C . ASP A 1 162 ? 9.043 -10.915 -4.583 1.00 90.94 162 ASP A C 1
ATOM 1271 O O . ASP A 1 162 ? 9.138 -12.031 -5.116 1.00 90.94 162 ASP A O 1
ATOM 1275 N N . PRO A 1 163 ? 9.346 -10.732 -3.285 1.00 88.75 163 PRO A N 1
ATOM 1276 C CA . PRO A 1 163 ? 9.802 -11.803 -2.407 1.00 88.75 163 PRO A CA 1
ATOM 1277 C C . PRO A 1 163 ? 8.832 -12.977 -2.283 1.00 88.75 163 PRO A C 1
ATOM 1279 O O . PRO A 1 163 ? 9.274 -14.103 -2.063 1.00 88.75 163 PRO A O 1
ATOM 1282 N N . ALA A 1 164 ? 7.526 -12.741 -2.439 1.00 82.25 164 ALA A N 1
ATOM 1283 C CA . ALA A 1 164 ? 6.506 -13.777 -2.304 1.00 82.25 164 ALA A CA 1
ATOM 1284 C C . ALA A 1 164 ? 6.493 -14.770 -3.475 1.00 82.25 164 ALA A C 1
ATOM 1286 O O . ALA A 1 164 ? 5.768 -15.771 -3.452 1.00 82.25 164 ALA A O 1
ATOM 1287 N N . GLN A 1 165 ? 7.259 -14.474 -4.521 1.00 90.12 165 GLN A N 1
ATOM 1288 C CA . GLN A 1 165 ? 7.458 -15.346 -5.666 1.00 90.12 165 GLN A CA 1
ATOM 1289 C C . GLN A 1 165 ? 8.935 -15.662 -5.899 1.00 90.12 165 GLN A C 1
ATOM 1291 O O . GLN A 1 165 ? 9.224 -16.347 -6.868 1.00 90.12 165 GLN A O 1
ATOM 1296 N N . ASP A 1 166 ? 9.841 -15.209 -5.018 1.00 93.75 166 ASP A N 1
ATOM 1297 C CA . ASP A 1 166 ? 11.294 -15.205 -5.246 1.00 93.75 166 ASP A CA 1
ATOM 1298 C C . ASP A 1 166 ? 11.686 -14.495 -6.559 1.00 93.75 166 ASP A C 1
ATOM 1300 O O . ASP A 1 166 ? 12.656 -14.869 -7.208 1.00 93.75 166 ASP A O 1
ATOM 1304 N N . LEU A 1 167 ? 10.943 -13.462 -6.976 1.00 95.88 167 LEU A N 1
ATOM 1305 C CA . LEU A 1 167 ? 11.087 -12.851 -8.299 1.00 95.88 167 LEU A CA 1
ATOM 1306 C C . LEU A 1 167 ? 11.876 -11.539 -8.263 1.00 95.88 167 LEU A C 1
ATOM 1308 O O . LEU A 1 167 ? 11.504 -10.580 -7.592 1.00 95.88 167 LEU A O 1
ATOM 1312 N N . LEU A 1 168 ? 12.940 -11.477 -9.058 1.00 97.31 168 LEU A N 1
ATOM 1313 C CA . LEU A 1 168 ? 13.733 -10.289 -9.350 1.00 97.31 168 LEU A CA 1
ATOM 1314 C C . LEU A 1 168 ? 13.578 -9.951 -10.835 1.00 97.31 168 LEU A C 1
ATOM 1316 O O . LEU A 1 168 ? 13.978 -10.730 -11.698 1.00 97.31 168 LEU A O 1
ATOM 1320 N N . VAL A 1 169 ? 13.023 -8.783 -11.142 1.00 97.44 169 VAL A N 1
ATOM 1321 C CA . VAL A 1 169 ? 12.899 -8.296 -12.522 1.00 97.44 169 VAL A CA 1
ATOM 1322 C C . VAL A 1 169 ? 13.945 -7.222 -12.755 1.00 97.44 169 VAL A C 1
ATOM 1324 O O . VAL A 1 169 ? 13.964 -6.224 -12.039 1.00 97.44 169 VAL A O 1
ATOM 1327 N N . ILE A 1 170 ? 14.794 -7.412 -13.761 1.00 97.00 170 ILE A N 1
ATOM 1328 C CA . ILE A 1 170 ? 15.880 -6.495 -14.116 1.00 97.00 170 ILE A CA 1
ATOM 1329 C C . ILE A 1 170 ? 15.627 -5.953 -15.514 1.00 97.00 170 ILE A C 1
ATOM 1331 O O . ILE A 1 170 ? 15.452 -6.724 -16.453 1.00 97.00 170 ILE A O 1
ATOM 1335 N N . VAL A 1 171 ? 15.663 -4.636 -15.665 1.00 95.50 171 VAL A N 1
ATOM 1336 C CA . VAL A 1 171 ? 15.617 -3.946 -16.952 1.00 95.50 171 VAL A CA 1
ATOM 1337 C C . VAL A 1 171 ? 17.000 -3.378 -17.251 1.00 95.50 171 VAL A C 1
ATOM 1339 O O . VAL A 1 171 ? 17.614 -2.737 -16.396 1.00 95.50 171 VAL A O 1
ATOM 1342 N N . TRP A 1 172 ? 17.498 -3.647 -18.454 1.00 95.12 172 TRP A N 1
ATOM 1343 C CA . TRP A 1 172 ? 18.852 -3.294 -18.883 1.00 95.12 172 TRP A CA 1
ATOM 1344 C C . TRP A 1 172 ? 18.925 -3.072 -20.401 1.00 95.12 172 TRP A C 1
ATOM 1346 O O . TRP A 1 172 ? 17.988 -3.417 -21.126 1.00 95.12 172 TRP A O 1
ATOM 1356 N N . ARG A 1 173 ? 20.022 -2.501 -20.910 1.00 92.94 173 ARG A N 1
ATOM 1357 C CA . ARG A 1 173 ? 20.220 -2.218 -22.347 1.00 92.94 173 ARG A CA 1
ATOM 1358 C C . ARG A 1 173 ? 21.385 -2.981 -22.952 1.00 92.94 173 ARG A C 1
ATOM 1360 O O . ARG A 1 173 ? 22.494 -2.849 -22.482 1.00 92.94 173 ARG A O 1
ATOM 1367 N N . LYS A 1 174 ? 21.225 -3.634 -24.097 1.00 93.00 174 LYS A N 1
ATOM 1368 C CA . LYS A 1 174 ? 22.350 -4.161 -24.881 1.00 93.00 174 LYS A CA 1
ATOM 1369 C C . LYS A 1 174 ? 22.737 -3.182 -25.992 1.00 93.00 174 LYS A C 1
ATOM 1371 O O . LYS A 1 174 ? 21.917 -2.870 -26.853 1.00 93.00 174 LYS A O 1
ATOM 1376 N N . TYR A 1 175 ? 23.985 -2.714 -26.010 1.00 89.75 175 TYR A N 1
ATOM 1377 C CA . TYR A 1 175 ? 24.494 -1.857 -27.089 1.00 89.75 175 TYR A CA 1
ATOM 1378 C C . TYR A 1 175 ? 25.095 -2.711 -28.212 1.00 89.75 175 TYR A C 1
ATOM 1380 O O . TYR A 1 175 ? 26.153 -3.314 -28.047 1.00 89.75 175 TYR A O 1
ATOM 1388 N N . GLU A 1 176 ? 24.430 -2.754 -29.367 1.00 87.19 176 GLU A N 1
ATOM 1389 C CA . GLU A 1 176 ? 24.927 -3.429 -30.570 1.00 87.19 176 GLU A CA 1
ATOM 1390 C C . GLU A 1 176 ? 25.410 -2.367 -31.577 1.00 87.19 176 GLU A C 1
ATOM 1392 O O . GLU A 1 176 ? 24.618 -1.612 -32.133 1.00 87.19 176 GLU A O 1
ATOM 1397 N N . GLY A 1 177 ? 26.727 -2.262 -31.795 1.00 81.31 177 GLY A N 1
ATOM 1398 C CA . GLY A 1 177 ? 27.287 -1.515 -32.934 1.00 81.31 177 GLY A CA 1
ATOM 1399 C C . GLY A 1 177 ? 27.170 0.018 -32.906 1.00 81.31 177 GLY A C 1
ATOM 1400 O O . GLY A 1 177 ? 27.048 0.627 -33.963 1.00 81.31 177 GLY A O 1
ATOM 1401 N N . GLY A 1 178 ? 27.215 0.660 -31.732 1.00 81.38 178 GLY A N 1
ATOM 1402 C CA . GLY A 1 178 ? 27.215 2.130 -31.610 1.00 81.38 178 GLY A CA 1
ATOM 1403 C C . GLY A 1 178 ? 25.853 2.810 -31.818 1.00 81.38 178 GLY A C 1
ATOM 1404 O O . GLY A 1 178 ? 25.784 4.037 -31.815 1.00 81.38 178 GLY A O 1
ATOM 1405 N N . GLY A 1 179 ? 24.778 2.033 -31.991 1.00 81.56 179 GLY A N 1
ATOM 1406 C CA . GLY A 1 179 ? 23.401 2.529 -32.050 1.00 81.56 179 GLY A CA 1
ATOM 1407 C C . GLY A 1 179 ? 22.750 2.727 -30.675 1.00 81.56 179 GLY A C 1
ATOM 1408 O O . GLY A 1 179 ? 23.370 2.526 -29.628 1.00 81.56 179 GLY A O 1
ATOM 1409 N N . ALA A 1 180 ? 21.465 3.103 -30.686 1.00 82.12 180 ALA A N 1
ATOM 1410 C CA . ALA A 1 180 ? 20.635 3.122 -29.483 1.00 82.12 180 ALA A CA 1
ATOM 1411 C C . ALA A 1 180 ? 20.591 1.716 -28.857 1.00 82.12 180 ALA A C 1
ATOM 1413 O O . ALA A 1 180 ? 20.388 0.728 -29.563 1.00 82.12 180 ALA A O 1
ATOM 1414 N N . GLY A 1 181 ? 20.811 1.625 -27.542 1.00 87.69 181 GLY A N 1
ATOM 1415 C CA . GLY A 1 181 ? 20.775 0.349 -26.829 1.00 87.69 181 GLY A CA 1
ATOM 1416 C C . GLY A 1 181 ? 19.402 -0.317 -26.946 1.00 87.69 181 GLY A C 1
ATOM 1417 O O . GLY A 1 181 ? 18.374 0.342 -26.798 1.00 87.69 181 GLY A O 1
ATOM 1418 N N . VAL A 1 182 ? 19.383 -1.623 -27.208 1.00 91.50 182 VAL A N 1
ATOM 1419 C CA . VAL A 1 182 ? 18.159 -2.431 -27.218 1.00 91.50 182 VAL A CA 1
ATOM 1420 C C . VAL A 1 182 ? 17.810 -2.779 -25.783 1.00 91.50 182 VAL A C 1
ATOM 1422 O O . VAL A 1 182 ? 18.654 -3.289 -25.052 1.00 91.50 182 VAL A O 1
ATOM 1425 N N . TRP A 1 183 ? 16.580 -2.520 -25.363 1.00 93.12 183 TRP A N 1
ATOM 1426 C CA . TRP A 1 183 ? 16.163 -2.840 -24.005 1.00 93.12 183 TRP A CA 1
ATOM 1427 C C . TRP A 1 183 ? 15.832 -4.320 -23.837 1.00 93.12 183 TRP A C 1
ATOM 1429 O O . TRP A 1 183 ? 15.256 -4.968 -24.715 1.00 93.12 183 TRP A O 1
ATOM 1439 N N . HIS A 1 184 ? 16.163 -4.834 -22.664 1.00 95.31 184 HIS A N 1
ATOM 1440 C CA . HIS A 1 184 ? 15.913 -6.192 -22.227 1.00 95.31 184 HIS A CA 1
ATOM 1441 C C . HIS A 1 184 ? 15.298 -6.175 -20.832 1.00 95.31 184 HIS A C 1
ATOM 1443 O O . HIS A 1 184 ? 15.583 -5.299 -20.017 1.00 95.31 184 HIS A O 1
ATOM 1449 N N . MET A 1 185 ? 14.457 -7.167 -20.567 1.00 96.94 185 MET A N 1
ATOM 1450 C CA . MET A 1 185 ? 13.881 -7.432 -19.259 1.00 96.94 185 MET A CA 1
ATOM 1451 C C . MET A 1 185 ? 14.160 -8.887 -18.887 1.00 96.94 185 MET A C 1
ATOM 1453 O O . MET A 1 185 ? 13.699 -9.796 -19.575 1.00 96.94 185 MET A O 1
ATOM 1457 N N . SER A 1 186 ? 14.928 -9.104 -17.827 1.00 97.69 186 SER A N 1
ATOM 1458 C CA . SER A 1 186 ? 15.316 -10.425 -17.332 1.00 97.69 186 SER A CA 1
ATOM 1459 C C . SER A 1 186 ? 14.558 -10.765 -16.051 1.00 97.69 186 SER A C 1
ATOM 1461 O O . SER A 1 186 ? 14.399 -9.912 -15.177 1.00 97.69 186 SER A O 1
ATOM 1463 N N . PHE A 1 187 ? 14.118 -12.016 -15.935 1.00 98.00 187 PHE A N 1
ATOM 1464 C CA . PHE A 1 187 ? 13.391 -12.556 -14.788 1.00 98.00 187 PHE A CA 1
ATOM 1465 C C . PHE A 1 187 ? 14.285 -13.548 -14.042 1.00 98.00 187 PHE A C 1
ATOM 1467 O O . PHE A 1 187 ? 14.657 -14.604 -14.562 1.00 98.00 187 PHE A O 1
ATOM 1474 N N . LYS A 1 188 ? 14.663 -13.188 -12.819 1.00 98.12 188 LYS A N 1
ATOM 1475 C CA . LYS A 1 188 ? 15.686 -13.858 -12.014 1.00 98.12 188 LYS A CA 1
ATOM 1476 C C . LYS A 1 188 ? 15.116 -14.272 -10.657 1.00 98.12 188 LYS A C 1
ATOM 1478 O O . LYS A 1 188 ? 14.100 -13.738 -10.220 1.00 98.12 188 LYS A O 1
ATOM 1483 N N . SER A 1 189 ? 15.771 -15.211 -9.985 1.00 97.31 189 SER A N 1
ATOM 1484 C CA . SER A 1 189 ? 15.499 -15.542 -8.583 1.00 97.31 189 SER A CA 1
ATOM 1485 C C . SER A 1 189 ? 16.124 -14.489 -7.664 1.00 97.31 189 SER A C 1
ATOM 1487 O O . SER A 1 189 ? 17.305 -14.168 -7.808 1.00 97.31 189 SER A O 1
ATOM 1489 N N . MET A 1 190 ? 15.366 -13.962 -6.700 1.00 95.62 190 MET A N 1
ATOM 1490 C CA . MET A 1 190 ? 15.889 -13.017 -5.702 1.00 95.62 190 MET A CA 1
ATOM 1491 C C . MET A 1 190 ? 16.905 -13.651 -4.755 1.00 95.62 190 MET A C 1
ATOM 1493 O O . MET A 1 190 ? 17.774 -12.956 -4.235 1.00 95.62 190 MET A O 1
ATOM 1497 N N . ARG A 1 191 ? 16.783 -14.948 -4.479 1.00 93.94 191 ARG A N 1
ATOM 1498 C CA . ARG A 1 191 ? 17.688 -15.661 -3.571 1.00 93.94 191 ARG A CA 1
ATOM 1499 C C . ARG A 1 191 ? 19.004 -16.042 -4.235 1.00 93.94 191 ARG A C 1
ATOM 1501 O O . ARG A 1 191 ? 20.035 -16.012 -3.572 1.00 93.94 191 ARG A O 1
ATOM 1508 N N . SER A 1 192 ? 18.970 -16.421 -5.512 1.00 96.94 192 SER A N 1
ATOM 1509 C CA . SER A 1 192 ? 20.140 -16.985 -6.202 1.00 96.94 192 SER A CA 1
ATOM 1510 C C . SER A 1 192 ? 20.733 -16.099 -7.294 1.00 96.94 192 SER A C 1
ATOM 1512 O O . SER A 1 192 ? 21.891 -16.286 -7.647 1.00 96.94 192 SER A O 1
ATOM 1514 N N . GLY A 1 193 ? 19.963 -15.172 -7.870 1.00 97.25 193 GLY A N 1
ATOM 1515 C CA . GLY A 1 193 ? 20.379 -14.408 -9.050 1.00 97.25 193 GLY A CA 1
ATOM 1516 C C . GLY A 1 193 ? 20.365 -15.183 -10.362 1.00 97.25 193 GLY A C 1
ATOM 1517 O O . GLY A 1 193 ? 20.673 -14.613 -11.405 1.00 97.25 193 GLY A O 1
ATOM 1518 N N . LEU A 1 194 ? 20.001 -16.465 -10.334 1.00 98.00 194 LEU A N 1
ATOM 1519 C CA . LEU A 1 194 ? 19.872 -17.296 -11.526 1.00 98.00 194 LEU A CA 1
ATOM 1520 C C . LEU A 1 194 ? 18.540 -17.033 -12.234 1.00 98.00 194 LEU A C 1
ATOM 1522 O O . LEU A 1 194 ? 17.679 -16.320 -11.717 1.00 98.00 194 LEU A O 1
ATOM 1526 N N . GLU A 1 195 ? 18.365 -17.596 -13.428 1.00 98.31 195 GLU A N 1
ATOM 1527 C CA . GLU A 1 195 ? 17.092 -17.535 -14.152 1.00 98.31 195 GLU A CA 1
ATOM 1528 C C . GLU A 1 195 ? 15.942 -18.064 -13.289 1.00 98.31 195 GLU A C 1
ATOM 1530 O O . GLU A 1 195 ? 16.065 -19.084 -12.605 1.00 98.31 195 GLU A O 1
ATOM 1535 N N . HIS A 1 196 ? 14.816 -17.352 -13.294 1.00 97.81 196 HIS A N 1
ATOM 1536 C CA . HIS A 1 196 ? 13.687 -17.740 -12.467 1.00 97.81 196 HIS A CA 1
ATOM 1537 C C . HIS A 1 196 ? 13.042 -19.033 -13.011 1.00 97.81 196 HIS A C 1
ATOM 1539 O O . HIS A 1 196 ? 12.612 -19.049 -14.164 1.00 97.81 196 HIS A O 1
ATOM 1545 N N . PRO A 1 197 ? 12.858 -20.099 -12.205 1.00 97.31 197 PRO A N 1
ATOM 1546 C CA . PRO A 1 197 ? 12.420 -21.413 -12.702 1.00 97.31 197 PRO A CA 1
ATOM 1547 C C . PRO A 1 197 ? 11.007 -21.425 -13.306 1.00 97.31 197 PRO A C 1
ATOM 1549 O O . PRO A 1 197 ? 10.670 -22.307 -14.090 1.00 97.31 197 PRO A O 1
ATOM 1552 N N . ARG A 1 198 ? 10.163 -20.453 -12.933 1.00 96.94 198 ARG A N 1
ATOM 1553 C CA . ARG A 1 198 ? 8.806 -20.273 -13.489 1.00 96.94 198 ARG A CA 1
ATOM 1554 C C . ARG A 1 198 ? 8.759 -19.419 -14.765 1.00 96.94 198 ARG A C 1
ATOM 1556 O O . ARG A 1 198 ? 7.698 -19.332 -15.371 1.00 96.94 198 ARG A O 1
ATOM 1563 N N . ALA A 1 199 ? 9.858 -18.772 -15.156 1.00 97.81 199 ALA A N 1
ATOM 1564 C CA . ALA A 1 199 ? 9.895 -17.952 -16.361 1.00 97.81 199 ALA A CA 1
ATOM 1565 C C . ALA A 1 199 ? 10.223 -18.824 -17.585 1.00 97.81 199 ALA A C 1
ATOM 1567 O O . ALA A 1 199 ? 11.351 -19.272 -17.758 1.00 97.81 199 ALA A O 1
ATOM 1568 N N . LEU A 1 200 ? 9.241 -19.034 -18.465 1.00 97.81 200 LEU A N 1
ATOM 1569 C CA . LEU A 1 200 ? 9.403 -19.708 -19.759 1.00 97.81 200 LEU A CA 1
ATOM 1570 C C . LEU A 1 200 ? 10.348 -18.946 -20.694 1.00 97.81 200 LEU A C 1
ATOM 1572 O O . LEU A 1 200 ? 10.998 -19.548 -21.545 1.00 97.81 200 LEU A O 1
ATOM 1576 N N . VAL A 1 201 ? 10.402 -17.621 -20.549 1.00 97.12 201 VAL A N 1
ATOM 1577 C CA . VAL A 1 201 ? 11.294 -16.735 -21.302 1.00 97.12 201 VAL A CA 1
ATOM 1578 C C . VAL A 1 201 ? 12.145 -15.965 -20.292 1.00 97.12 201 VAL A C 1
ATOM 1580 O O . VAL A 1 201 ? 11.720 -14.896 -19.861 1.00 97.12 201 VAL A O 1
ATOM 1583 N N . PRO A 1 202 ? 13.330 -16.476 -19.900 1.00 96.81 202 PRO A N 1
ATOM 1584 C CA . PRO A 1 202 ? 14.141 -15.881 -18.834 1.00 96.81 202 PRO A CA 1
ATOM 1585 C C . PRO A 1 202 ? 14.563 -14.436 -19.100 1.00 96.81 202 PRO A C 1
ATOM 1587 O O . PRO A 1 202 ? 14.677 -13.637 -18.175 1.00 96.81 202 PRO A O 1
ATOM 1590 N N . THR A 1 203 ? 14.778 -14.085 -20.370 1.00 97.25 203 THR A N 1
ATOM 1591 C CA . THR A 1 203 ? 15.057 -12.713 -20.800 1.00 97.25 203 THR A CA 1
ATOM 1592 C C . THR A 1 203 ? 14.213 -12.361 -22.014 1.00 97.25 203 THR A C 1
ATOM 1594 O O . THR A 1 203 ? 14.301 -13.000 -23.062 1.00 97.25 203 THR A O 1
ATOM 1597 N N . ARG A 1 204 ? 13.417 -11.301 -21.889 1.00 95.50 204 ARG A N 1
ATOM 1598 C CA . ARG A 1 204 ? 12.599 -10.742 -22.960 1.00 95.50 204 ARG A CA 1
ATOM 1599 C C . ARG A 1 204 ? 13.287 -9.533 -23.577 1.00 95.50 204 ARG A C 1
ATOM 1601 O O . ARG A 1 204 ? 13.585 -8.557 -22.894 1.00 95.50 204 ARG A O 1
ATOM 1608 N N . ARG A 1 205 ? 13.492 -9.582 -24.890 1.00 94.88 205 ARG A N 1
ATOM 1609 C CA . ARG A 1 205 ? 13.883 -8.419 -25.690 1.00 94.88 205 ARG A CA 1
ATOM 1610 C C . ARG A 1 205 ? 12.673 -7.500 -25.875 1.00 94.88 205 ARG A C 1
ATOM 1612 O O . ARG A 1 205 ? 11.565 -7.968 -26.133 1.00 94.88 205 ARG A O 1
ATOM 1619 N N . LEU A 1 206 ? 12.879 -6.201 -25.706 1.00 92.44 206 LEU A N 1
ATOM 1620 C CA . LEU A 1 206 ? 11.844 -5.179 -25.805 1.00 92.44 206 LEU A CA 1
ATOM 1621 C C . LEU A 1 206 ? 12.000 -4.457 -27.151 1.00 92.44 206 LEU A C 1
ATOM 1623 O O . LEU A 1 206 ? 12.539 -3.361 -27.227 1.00 92.44 206 LEU A O 1
ATOM 1627 N N . ASP A 1 207 ? 11.578 -5.103 -28.239 1.00 83.00 207 ASP A N 1
ATOM 1628 C CA . ASP A 1 207 ? 11.841 -4.623 -29.607 1.00 83.00 207 ASP A CA 1
ATOM 1629 C C . ASP A 1 207 ? 11.250 -3.242 -29.909 1.00 83.00 207 ASP A C 1
ATOM 1631 O O . ASP A 1 207 ? 11.900 -2.404 -30.528 1.00 83.00 207 ASP A O 1
ATOM 1635 N N . GLU A 1 208 ? 10.050 -2.961 -29.408 1.00 73.62 208 GLU A N 1
ATOM 1636 C CA . GLU A 1 208 ? 9.389 -1.661 -29.585 1.00 73.62 208 GLU A CA 1
ATOM 1637 C C . GLU A 1 208 ? 9.973 -0.564 -28.664 1.00 73.62 208 GLU A C 1
ATOM 1639 O O . GLU A 1 208 ? 9.598 0.605 -28.749 1.00 73.62 208 GLU A O 1
ATOM 1644 N N . ALA A 1 209 ? 10.900 -0.926 -27.768 1.00 62.59 209 ALA A N 1
ATOM 1645 C CA . ALA A 1 209 ? 11.495 -0.027 -26.786 1.00 62.59 209 ALA A CA 1
ATOM 1646 C C . ALA A 1 209 ? 12.731 0.699 -27.309 1.00 62.59 209 ALA A C 1
ATOM 1648 O O . ALA A 1 209 ? 13.317 1.498 -26.584 1.00 62.59 209 ALA A O 1
ATOM 1649 N N . SER A 1 210 ? 13.144 0.472 -28.556 1.00 63.03 210 SER A N 1
ATOM 1650 C CA . SER A 1 210 ? 14.285 1.174 -29.159 1.00 63.03 210 SER A CA 1
ATOM 1651 C C . SER A 1 210 ? 14.125 2.705 -29.171 1.00 63.03 210 SER A C 1
ATOM 1653 O O . SER A 1 210 ? 15.100 3.420 -29.385 1.00 63.03 210 SER A O 1
ATOM 1655 N N . LEU A 1 211 ? 12.913 3.218 -28.920 1.00 65.94 211 LEU A N 1
ATOM 1656 C CA . LEU A 1 211 ? 12.601 4.644 -28.767 1.00 65.94 211 LEU A CA 1
ATOM 1657 C C . LEU A 1 211 ? 12.649 5.153 -27.313 1.00 65.94 211 LEU A C 1
ATOM 1659 O O . LEU A 1 211 ? 12.504 6.355 -27.085 1.00 65.94 211 LEU A O 1
ATOM 1663 N N . MET A 1 212 ? 12.843 4.281 -26.322 1.00 71.00 212 MET A N 1
ATOM 1664 C CA . MET A 1 212 ? 12.921 4.674 -24.915 1.00 71.00 212 MET A CA 1
ATOM 1665 C C . MET A 1 212 ? 14.213 5.450 -24.647 1.00 71.00 212 MET A C 1
ATOM 1667 O O . MET A 1 212 ? 15.294 4.873 -24.505 1.00 71.00 212 MET A O 1
ATOM 1671 N N . GLN A 1 213 ? 14.093 6.770 -24.543 1.00 74.62 213 GLN A N 1
ATOM 1672 C CA . GLN A 1 213 ? 15.199 7.641 -24.139 1.00 74.62 213 GLN A CA 1
ATOM 1673 C C . GLN A 1 213 ? 15.308 7.760 -22.609 1.00 74.62 213 GLN A C 1
ATOM 1675 O O . GLN A 1 213 ? 16.410 7.927 -22.086 1.00 74.62 213 GLN A O 1
ATOM 1680 N N . SER A 1 214 ? 14.188 7.633 -21.889 1.00 80.38 214 SER A N 1
ATOM 1681 C CA . SER A 1 214 ? 14.110 7.724 -20.427 1.00 80.38 214 SER A CA 1
ATOM 1682 C C . SER A 1 214 ? 14.359 6.383 -19.728 1.00 80.38 214 SER A C 1
ATOM 1684 O O . SER A 1 214 ? 14.198 5.314 -20.319 1.00 80.38 214 SER A O 1
ATOM 1686 N N . LEU A 1 215 ? 14.769 6.446 -18.455 1.00 81.50 215 LEU A N 1
ATOM 16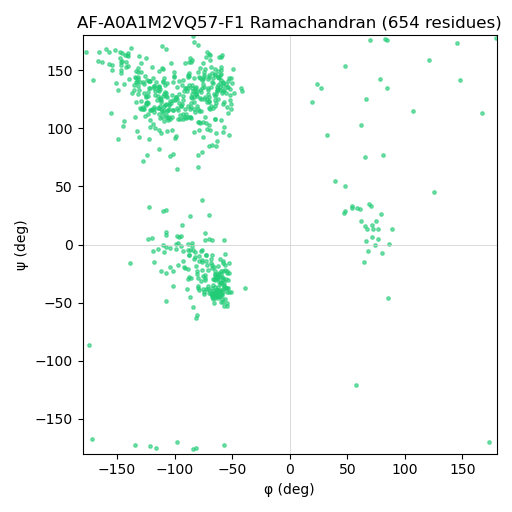87 C CA . LEU A 1 215 ? 14.809 5.276 -17.578 1.00 81.50 215 LEU A CA 1
ATOM 1688 C C . LEU A 1 215 ? 13.375 4.773 -17.343 1.00 81.50 215 LEU A C 1
ATOM 1690 O O . LEU A 1 215 ? 12.517 5.576 -16.961 1.00 81.50 215 LEU A O 1
ATOM 1694 N N . PRO A 1 216 ? 13.096 3.481 -17.568 1.00 84.94 216 PRO A N 1
ATOM 1695 C CA . PRO A 1 216 ? 11.767 2.942 -17.388 1.00 84.94 216 PRO A CA 1
ATOM 1696 C C . PRO A 1 216 ? 11.442 2.795 -15.904 1.00 84.94 216 PRO A C 1
ATOM 1698 O O . PRO A 1 216 ? 12.295 2.443 -15.086 1.00 84.94 216 PRO A O 1
ATOM 1701 N N . GLN A 1 217 ? 10.175 3.008 -15.566 1.00 86.81 217 GLN A N 1
ATOM 1702 C CA . GLN A 1 217 ? 9.638 2.598 -14.274 1.00 86.81 217 GLN A CA 1
ATOM 1703 C C . GLN A 1 217 ? 9.063 1.189 -14.421 1.00 86.81 217 GLN A C 1
ATOM 1705 O O . GLN A 1 217 ? 8.328 0.913 -15.367 1.00 86.81 217 GLN A O 1
ATOM 1710 N N . VAL A 1 218 ? 9.404 0.299 -13.493 1.00 89.94 218 VAL A N 1
ATOM 1711 C CA . VAL A 1 218 ? 8.968 -1.100 -13.500 1.00 89.94 218 VAL A CA 1
ATOM 1712 C C . VAL A 1 218 ? 8.328 -1.456 -12.159 1.00 89.94 218 VAL A C 1
ATOM 1714 O O . VAL A 1 218 ? 8.834 -1.035 -11.118 1.00 89.94 218 VAL A O 1
ATOM 1717 N N . ASP A 1 219 ? 7.225 -2.202 -12.192 1.00 89.81 219 ASP A N 1
ATOM 1718 C CA . ASP A 1 219 ? 6.528 -2.708 -11.002 1.00 89.81 219 ASP A CA 1
ATOM 1719 C C . ASP A 1 219 ? 5.968 -4.125 -11.234 1.00 89.81 219 ASP A C 1
ATOM 1721 O O . ASP A 1 219 ? 5.846 -4.565 -12.382 1.00 89.81 219 ASP A O 1
ATOM 1725 N N . ILE A 1 220 ? 5.630 -4.837 -10.155 1.00 88.62 220 ILE A N 1
ATOM 1726 C CA . ILE A 1 220 ? 5.088 -6.207 -10.182 1.00 88.62 220 ILE A CA 1
ATOM 1727 C C . ILE A 1 220 ? 3.729 -6.231 -9.475 1.00 88.62 220 ILE A C 1
ATOM 1729 O O . ILE A 1 220 ? 3.591 -5.734 -8.362 1.00 88.62 220 ILE A O 1
ATOM 1733 N N . LEU A 1 221 ? 2.736 -6.886 -10.079 1.00 85.12 221 LEU A N 1
ATOM 1734 C CA . LEU A 1 221 ? 1.538 -7.345 -9.378 1.00 85.12 221 LEU A CA 1
ATOM 1735 C C . LEU A 1 221 ? 1.221 -8.782 -9.787 1.00 85.12 221 LEU A C 1
ATOM 1737 O O . LEU A 1 221 ? 0.765 -9.040 -10.904 1.00 85.12 221 LEU A O 1
ATOM 1741 N N . GLY A 1 222 ? 1.410 -9.716 -8.855 1.00 85.81 222 GLY A N 1
ATOM 1742 C CA . GLY A 1 222 ? 1.147 -11.130 -9.099 1.00 85.81 222 GLY A CA 1
ATOM 1743 C C . GLY A 1 222 ? 1.958 -11.654 -10.286 1.00 85.81 222 GLY A C 1
ATOM 1744 O O . GLY A 1 222 ? 3.185 -11.604 -10.297 1.00 85.81 222 GLY A O 1
ATOM 1745 N N . ASP A 1 223 ? 1.284 -12.163 -11.309 1.00 90.88 223 ASP A N 1
ATOM 1746 C CA . ASP A 1 223 ? 1.932 -12.691 -12.513 1.00 90.88 223 ASP A CA 1
ATOM 1747 C C . ASP A 1 223 ? 2.257 -11.613 -13.566 1.00 90.88 223 ASP A C 1
ATOM 1749 O O . ASP A 1 223 ? 2.774 -11.926 -14.641 1.00 90.88 223 ASP A O 1
ATOM 1753 N N . THR A 1 224 ? 1.947 -10.344 -13.281 1.00 91.56 224 THR A N 1
ATOM 1754 C CA . THR A 1 224 ? 2.066 -9.234 -14.228 1.00 91.56 224 THR A CA 1
ATOM 1755 C C . THR A 1 224 ? 3.202 -8.293 -13.846 1.00 91.56 224 THR A C 1
ATOM 1757 O O . THR A 1 224 ? 3.247 -7.773 -12.736 1.00 91.56 224 THR A O 1
ATOM 1760 N N . VAL A 1 225 ? 4.091 -8.019 -14.797 1.00 93.50 225 VAL A N 1
ATOM 1761 C CA . VAL A 1 225 ? 5.095 -6.956 -14.725 1.00 93.50 225 VAL A CA 1
ATOM 1762 C C . VAL A 1 225 ? 4.627 -5.789 -15.570 1.00 93.50 225 VAL A C 1
ATOM 1764 O O . VAL A 1 225 ? 4.285 -5.964 -16.739 1.00 93.50 225 VAL A O 1
ATOM 1767 N N . VAL A 1 226 ? 4.629 -4.595 -14.991 1.00 91.25 226 VAL A N 1
ATOM 1768 C CA . VAL A 1 226 ? 4.273 -3.366 -15.696 1.00 91.25 226 VAL A CA 1
ATOM 1769 C C . VAL A 1 226 ? 5.532 -2.551 -15.938 1.00 91.25 226 VAL A C 1
ATOM 1771 O O . VAL A 1 226 ? 6.287 -2.272 -15.012 1.00 91.25 226 VAL A O 1
ATOM 1774 N N . LEU A 1 227 ? 5.744 -2.166 -17.190 1.00 92.19 227 LEU A N 1
ATOM 1775 C CA . LEU A 1 227 ? 6.853 -1.348 -17.648 1.00 92.19 227 LEU A CA 1
ATOM 1776 C C . LEU A 1 227 ? 6.303 -0.042 -18.221 1.00 92.19 227 LEU A C 1
ATOM 1778 O O . LEU A 1 227 ? 5.575 -0.045 -19.213 1.00 92.19 227 LEU A O 1
ATOM 1782 N N . GLN A 1 228 ? 6.672 1.074 -17.611 1.00 89.44 228 GLN A N 1
ATOM 1783 C CA . GLN A 1 228 ? 6.388 2.409 -18.110 1.00 89.44 228 GLN A CA 1
ATOM 1784 C C . GLN A 1 228 ? 7.594 2.964 -18.847 1.00 89.44 228 GLN A C 1
ATOM 1786 O O . GLN A 1 228 ? 8.708 2.943 -18.323 1.00 89.44 228 GLN A O 1
ATOM 1791 N N . HIS A 1 229 ? 7.354 3.565 -20.010 1.00 86.88 229 HIS A N 1
ATOM 1792 C CA . HIS A 1 229 ? 8.378 4.319 -20.722 1.00 86.88 229 HIS A CA 1
ATOM 1793 C C . HIS A 1 229 ? 7.823 5.505 -21.512 1.00 86.88 229 HIS A C 1
ATOM 1795 O O . HIS A 1 229 ? 6.616 5.602 -21.736 1.00 86.88 229 HIS A O 1
ATOM 1801 N N . GLY A 1 230 ? 8.724 6.400 -21.928 1.00 79.19 230 GLY A N 1
ATOM 1802 C CA . GLY A 1 230 ? 8.430 7.528 -22.812 1.00 79.19 230 GLY A CA 1
ATOM 1803 C C . GLY A 1 230 ? 8.744 8.903 -22.212 1.00 79.19 230 GLY A C 1
ATOM 1804 O O . GLY A 1 230 ? 8.859 9.068 -20.996 1.00 79.19 230 GLY A O 1
ATOM 1805 N N . LEU A 1 231 ? 8.915 9.891 -23.094 1.00 67.88 231 LEU A N 1
ATOM 1806 C CA . LEU A 1 231 ? 9.034 11.318 -22.779 1.00 67.88 231 LEU A CA 1
ATOM 1807 C C . LEU A 1 231 ? 7.856 12.035 -23.455 1.00 67.88 231 LEU A C 1
ATOM 1809 O O . LEU A 1 231 ? 7.752 12.035 -24.679 1.00 67.88 231 LEU A O 1
ATOM 1813 N N . GLY A 1 232 ? 6.940 12.607 -22.673 1.00 72.81 232 GLY A N 1
ATOM 1814 C CA . GLY A 1 232 ? 5.751 13.312 -23.176 1.00 72.81 232 GLY A CA 1
ATOM 1815 C C . GLY A 1 232 ? 4.554 12.403 -23.479 1.00 72.81 232 GLY A C 1
ATOM 1816 O O . GLY A 1 232 ? 3.452 12.703 -23.028 1.00 72.81 232 GLY A O 1
ATOM 1817 N N . GLN A 1 233 ? 4.767 11.273 -24.160 1.00 79.88 233 GLN A N 1
ATOM 1818 C CA . GLN A 1 233 ? 3.777 10.196 -24.274 1.00 79.88 233 GLN A CA 1
ATOM 1819 C C . GLN A 1 233 ? 4.210 9.015 -23.416 1.00 79.88 233 GLN A C 1
ATOM 1821 O O . GLN A 1 233 ? 5.239 8.396 -23.684 1.00 79.88 233 GLN A O 1
ATOM 1826 N N . THR A 1 234 ? 3.428 8.702 -22.388 1.00 84.19 234 THR A N 1
ATOM 1827 C CA . THR A 1 234 ? 3.700 7.549 -21.536 1.00 84.19 234 THR A CA 1
ATOM 1828 C C . THR A 1 234 ? 3.078 6.305 -22.152 1.00 84.19 234 THR A C 1
ATOM 1830 O O . THR A 1 234 ? 1.882 6.271 -22.418 1.00 84.19 234 THR A O 1
ATOM 1833 N N . SER A 1 235 ? 3.867 5.252 -22.326 1.00 88.38 235 SER A N 1
ATOM 1834 C CA . SER A 1 235 ? 3.365 3.926 -22.678 1.00 88.38 235 SER A CA 1
ATOM 1835 C C . SER A 1 235 ? 3.509 2.990 -21.486 1.00 88.38 235 SER A C 1
ATOM 1837 O O . SER A 1 235 ? 4.586 2.898 -20.900 1.00 88.38 235 SER A O 1
ATOM 1839 N N . LEU A 1 236 ? 2.426 2.302 -21.134 1.00 89.00 236 LEU A N 1
ATOM 1840 C CA . LEU A 1 236 ? 2.396 1.245 -20.129 1.00 89.00 236 LEU A CA 1
ATOM 1841 C C . LEU A 1 236 ? 2.312 -0.099 -20.833 1.00 89.00 236 LEU A C 1
ATOM 1843 O O . LEU A 1 236 ? 1.370 -0.355 -21.585 1.00 89.00 236 LEU A O 1
ATOM 1847 N N . TRP A 1 237 ? 3.294 -0.954 -20.594 1.00 92.06 237 TRP A N 1
ATOM 1848 C CA . TRP A 1 237 ? 3.357 -2.304 -21.129 1.00 92.06 237 TRP A CA 1
ATOM 1849 C C . TRP A 1 237 ? 3.205 -3.301 -19.999 1.00 92.06 237 TRP A C 1
ATOM 1851 O O . TRP A 1 237 ? 3.930 -3.242 -19.013 1.00 92.06 237 TRP A O 1
ATOM 1861 N N . LEU A 1 238 ? 2.257 -4.214 -20.142 1.00 92.50 238 LEU A N 1
ATOM 1862 C CA . LEU A 1 238 ? 1.934 -5.205 -19.134 1.00 92.50 238 LEU A CA 1
ATOM 1863 C C . LEU A 1 238 ? 2.335 -6.568 -19.679 1.00 92.50 238 LEU A C 1
ATOM 1865 O O . LEU A 1 238 ? 1.787 -7.020 -20.683 1.00 92.50 238 LEU A O 1
ATOM 1869 N N . PHE A 1 239 ? 3.282 -7.223 -19.026 1.00 93.62 239 PHE A N 1
ATOM 1870 C CA . PHE A 1 239 ? 3.790 -8.539 -19.390 1.00 93.62 239 PHE A CA 1
ATOM 1871 C C . PHE A 1 239 ? 3.346 -9.566 -18.367 1.00 93.62 239 PHE A C 1
ATOM 1873 O O . PHE A 1 239 ? 3.418 -9.302 -17.175 1.00 93.62 239 PHE A O 1
ATOM 1880 N N . ASN A 1 240 ? 2.956 -10.758 -18.805 1.00 94.00 240 ASN A N 1
ATOM 1881 C CA . ASN A 1 240 ? 2.962 -11.904 -17.908 1.00 94.00 240 ASN A CA 1
ATOM 1882 C C . ASN A 1 240 ? 4.408 -12.401 -17.807 1.00 94.00 240 ASN A C 1
ATOM 1884 O O . ASN A 1 240 ? 4.972 -12.824 -18.815 1.00 94.00 240 ASN A O 1
ATOM 1888 N N . TRP A 1 241 ? 5.024 -12.317 -16.631 1.00 95.88 241 TRP A N 1
ATOM 1889 C CA . TRP A 1 241 ? 6.455 -12.616 -16.497 1.00 95.88 241 TRP A CA 1
ATOM 1890 C C . TRP A 1 241 ? 6.765 -14.115 -16.583 1.00 95.88 241 TRP A C 1
ATOM 1892 O O . TRP A 1 241 ? 7.845 -14.492 -17.028 1.00 95.88 241 TRP A O 1
ATOM 1902 N N . GLU A 1 242 ? 5.808 -14.977 -16.231 1.00 95.81 242 GLU A N 1
ATOM 1903 C CA . GLU A 1 242 ? 5.963 -16.436 -16.311 1.00 95.81 242 GLU A CA 1
ATOM 1904 C C . GLU A 1 242 ? 6.037 -16.909 -17.764 1.00 95.81 242 GLU A C 1
ATOM 1906 O O . GLU A 1 242 ? 6.870 -17.725 -18.126 1.00 95.81 242 GLU A O 1
ATOM 1911 N N . THR A 1 243 ? 5.195 -16.366 -18.636 1.00 95.69 243 THR A N 1
ATOM 1912 C CA . THR A 1 243 ? 5.163 -16.710 -20.068 1.00 95.69 243 THR A CA 1
ATOM 1913 C C . THR A 1 243 ? 6.034 -15.794 -20.920 1.00 95.69 243 THR A C 1
ATOM 1915 O O . THR A 1 243 ? 6.268 -16.061 -22.097 1.00 95.69 243 THR A O 1
ATOM 1918 N N . GLY A 1 244 ? 6.454 -14.667 -20.352 1.00 93.38 244 GLY A N 1
ATOM 1919 C CA . GLY A 1 244 ? 7.025 -13.537 -21.062 1.00 93.38 244 GLY A CA 1
ATOM 1920 C C . GLY A 1 244 ? 6.027 -12.791 -21.952 1.00 93.38 244 GLY A C 1
ATOM 1921 O O . GLY A 1 244 ? 6.420 -11.783 -22.520 1.00 93.38 244 GLY A O 1
ATOM 1922 N N . ALA A 1 245 ? 4.777 -13.230 -22.138 1.00 92.81 245 ALA A N 1
ATOM 1923 C CA . ALA A 1 245 ? 3.868 -12.662 -23.138 1.00 92.81 245 ALA A CA 1
ATOM 1924 C C . ALA A 1 245 ? 3.440 -11.218 -22.809 1.00 92.81 245 ALA A C 1
ATOM 1926 O O . ALA A 1 245 ? 3.124 -10.897 -21.664 1.00 92.81 245 ALA A O 1
ATOM 1927 N N . LEU A 1 246 ? 3.373 -10.351 -23.829 1.00 92.00 246 LEU A N 1
ATOM 1928 C CA . LEU A 1 246 ? 2.745 -9.032 -23.700 1.00 92.00 246 LEU A CA 1
ATOM 1929 C C . LEU A 1 246 ? 1.231 -9.233 -23.562 1.00 92.00 246 LEU A C 1
ATOM 1931 O O . LEU A 1 246 ? 0.590 -9.765 -24.466 1.00 92.00 246 LEU A O 1
ATOM 1935 N N . ARG A 1 247 ? 0.670 -8.821 -22.426 1.00 89.50 247 ARG A N 1
ATOM 1936 C CA . ARG A 1 247 ? -0.770 -8.837 -22.162 1.00 89.50 247 ARG A CA 1
ATOM 1937 C C . ARG A 1 247 ? -1.435 -7.627 -22.798 1.00 89.50 247 ARG A C 1
ATOM 1939 O O . ARG A 1 247 ? -2.277 -7.771 -23.678 1.00 89.50 247 ARG A O 1
ATOM 1946 N N . ALA A 1 248 ? -1.018 -6.441 -22.373 1.00 88.75 248 ALA A N 1
ATOM 1947 C CA . ALA A 1 248 ? -1.605 -5.184 -22.802 1.00 88.75 248 ALA A CA 1
ATOM 1948 C C . ALA A 1 248 ? -0.539 -4.123 -23.019 1.00 88.75 248 ALA A C 1
ATOM 1950 O O . ALA A 1 248 ? 0.507 -4.108 -22.373 1.00 88.75 248 ALA A O 1
ATOM 1951 N N . GLN A 1 249 ? -0.883 -3.187 -23.890 1.00 89.19 249 GLN A N 1
ATOM 1952 C CA . GLN A 1 249 ? -0.153 -1.958 -24.112 1.00 89.19 249 GLN A CA 1
ATOM 1953 C C . GLN A 1 249 ? -1.152 -0.814 -24.085 1.00 89.19 249 GLN A C 1
ATOM 1955 O O . GLN A 1 249 ? -2.196 -0.868 -24.738 1.00 89.19 249 GLN A O 1
ATOM 1960 N N . HIS A 1 250 ? -0.844 0.208 -23.302 1.00 85.88 250 HIS A N 1
ATOM 1961 C CA . HIS A 1 250 ? -1.671 1.391 -23.199 1.00 85.88 250 HIS A CA 1
ATOM 1962 C C . HIS A 1 250 ? -0.827 2.640 -23.404 1.00 85.88 250 HIS A C 1
ATOM 1964 O O . HIS A 1 250 ? 0.157 2.856 -22.703 1.00 85.88 250 HIS A O 1
ATOM 1970 N N . HIS A 1 251 ? -1.227 3.450 -24.377 1.00 87.38 251 HIS A N 1
ATOM 1971 C CA . HIS A 1 251 ? -0.599 4.725 -24.675 1.00 87.38 251 HIS A CA 1
ATOM 1972 C C . HIS A 1 251 ? -1.403 5.847 -24.032 1.00 87.38 251 HIS A C 1
ATOM 1974 O O . HIS A 1 251 ? -2.608 5.964 -24.251 1.00 87.38 251 HIS A O 1
ATOM 1980 N N . MET A 1 252 ? -0.714 6.674 -23.260 1.00 80.69 252 MET A N 1
ATOM 1981 C CA . MET A 1 252 ? -1.250 7.849 -22.598 1.00 80.69 252 MET A CA 1
ATOM 1982 C C . MET A 1 252 ? -0.617 9.089 -23.223 1.00 80.69 252 MET A C 1
ATOM 1984 O O . MET A 1 252 ? 0.592 9.160 -23.444 1.00 80.69 252 MET A O 1
ATOM 1988 N N . THR A 1 253 ? -1.456 10.072 -23.533 1.00 79.62 253 THR A N 1
ATOM 1989 C CA . THR A 1 253 ? -1.067 11.293 -24.255 1.00 79.62 253 THR A CA 1
ATOM 1990 C C . THR A 1 253 ? -0.242 12.262 -23.415 1.00 79.62 253 THR A C 1
ATOM 1992 O O . THR A 1 253 ? 0.361 13.177 -23.966 1.00 79.62 253 THR A O 1
ATOM 1995 N N . THR A 1 254 ? -0.210 12.067 -22.099 1.00 77.94 254 THR A N 1
ATOM 1996 C CA . THR A 1 254 ? 0.490 12.923 -21.142 1.00 77.94 254 THR A CA 1
ATOM 1997 C C . THR A 1 254 ? 1.330 12.080 -20.203 1.00 77.94 254 THR A C 1
ATOM 1999 O O . THR A 1 254 ? 0.921 10.966 -19.859 1.00 77.94 254 THR A O 1
ATOM 2002 N N . THR A 1 255 ? 2.422 12.652 -19.694 1.00 66.62 255 THR A N 1
ATOM 2003 C CA . THR A 1 255 ? 3.160 12.082 -18.567 1.00 66.62 255 THR A CA 1
ATOM 2004 C C . THR A 1 255 ? 2.194 11.771 -17.431 1.00 66.62 255 THR A C 1
ATOM 2006 O O . THR A 1 255 ? 1.542 12.660 -16.882 1.00 66.62 255 THR A O 1
ATOM 2009 N N . CYS A 1 256 ? 2.089 10.492 -17.111 1.00 71.62 256 CYS A N 1
ATOM 2010 C CA . CYS A 1 256 ? 1.289 9.999 -16.014 1.00 71.62 256 CYS A CA 1
ATOM 2011 C C . CYS A 1 256 ? 2.173 9.262 -15.018 1.00 71.62 256 CYS A C 1
ATOM 2013 O O . CYS A 1 256 ? 3.211 8.682 -15.354 1.00 71.62 256 CYS A O 1
ATOM 2015 N N . TYR A 1 257 ? 1.714 9.282 -13.784 1.00 81.06 257 TYR A N 1
ATOM 2016 C CA . TYR A 1 257 ? 2.157 8.388 -12.742 1.00 81.06 257 TYR A CA 1
ATOM 2017 C C . TYR A 1 257 ? 1.114 7.299 -12.623 1.00 81.06 257 TYR A C 1
ATOM 2019 O O . TYR A 1 257 ? -0.067 7.542 -12.854 1.00 81.06 257 TYR A O 1
ATOM 2027 N N . TRP A 1 258 ? 1.525 6.098 -12.268 1.00 84.56 258 TRP A N 1
ATOM 2028 C CA . TRP A 1 258 ? 0.596 4.990 -12.161 1.00 84.56 258 TRP A CA 1
ATOM 2029 C C . TRP A 1 258 ? 0.944 4.109 -10.979 1.00 84.56 258 TRP A C 1
ATOM 2031 O O . TRP A 1 258 ? 2.043 4.159 -10.427 1.00 84.56 258 TRP A O 1
ATOM 2041 N N . SER A 1 259 ? -0.035 3.306 -10.603 1.00 83.62 259 SER A N 1
ATOM 2042 C CA . SER A 1 259 ? 0.123 2.202 -9.683 1.00 83.62 259 SER A CA 1
ATOM 2043 C C . SER A 1 259 ? -0.834 1.092 -10.078 1.00 83.62 259 SER A C 1
ATOM 2045 O O . SER A 1 259 ? -1.919 1.346 -10.609 1.00 83.62 259 SER A O 1
ATOM 2047 N N . LEU A 1 260 ? -0.413 -0.142 -9.840 1.00 79.38 260 LEU A N 1
ATOM 2048 C CA . LEU A 1 260 ? -1.240 -1.315 -10.027 1.00 79.38 260 LEU A CA 1
ATOM 2049 C C . LEU A 1 260 ? -1.629 -1.850 -8.643 1.00 79.38 260 LEU A C 1
ATOM 2051 O O . LEU A 1 260 ? -0.792 -2.340 -7.889 1.00 79.38 260 LEU A O 1
ATOM 2055 N N . LEU A 1 261 ? -2.904 -1.701 -8.305 1.00 79.69 261 LEU A N 1
ATOM 2056 C CA . LEU A 1 261 ? -3.487 -2.095 -7.028 1.00 79.69 261 LEU A CA 1
ATOM 2057 C C . LEU A 1 261 ? -4.014 -3.542 -7.096 1.00 79.69 261 LEU A C 1
ATOM 2059 O O . LEU A 1 261 ? -4.351 -4.027 -8.188 1.00 79.69 261 LEU A O 1
ATOM 2063 N N . PRO A 1 262 ? -4.138 -4.240 -5.950 1.00 76.62 262 PRO A N 1
ATOM 2064 C CA . PRO A 1 262 ? -4.710 -5.581 -5.889 1.00 76.62 262 PRO A CA 1
ATOM 2065 C C . PRO A 1 262 ? -6.054 -5.713 -6.627 1.00 76.62 262 PRO A C 1
ATOM 2067 O O . PRO A 1 262 ? -6.835 -4.767 -6.761 1.00 76.62 262 PRO A O 1
ATOM 2070 N N . GLY A 1 263 ? -6.333 -6.917 -7.134 1.00 78.44 263 GLY A N 1
ATOM 2071 C CA . GLY A 1 263 ? -7.496 -7.170 -7.998 1.00 78.44 263 GLY A CA 1
ATOM 2072 C C . GLY A 1 263 ? -7.329 -6.670 -9.439 1.00 78.44 263 GLY A C 1
ATOM 2073 O O . GLY A 1 263 ? -8.310 -6.592 -10.175 1.00 78.44 263 GLY A O 1
ATOM 2074 N N . GLY A 1 264 ? -6.100 -6.327 -9.844 1.00 81.56 264 GLY A N 1
ATOM 2075 C CA . GLY A 1 264 ? -5.783 -5.874 -11.200 1.00 81.56 264 GLY A CA 1
ATOM 2076 C C . GLY A 1 264 ? -6.233 -4.441 -11.485 1.00 81.56 264 GLY A C 1
ATOM 2077 O O . GLY A 1 264 ? -6.401 -4.070 -12.642 1.00 81.56 264 GLY A O 1
ATOM 2078 N N . LEU A 1 265 ? -6.465 -3.627 -10.458 1.00 85.50 265 LEU A N 1
ATOM 2079 C CA . LEU A 1 265 ? -6.917 -2.250 -10.621 1.00 85.50 265 LEU A CA 1
ATOM 2080 C C . LEU A 1 265 ? -5.719 -1.356 -10.977 1.00 85.50 265 LEU A C 1
ATOM 2082 O O . LEU A 1 265 ? -4.889 -1.043 -10.132 1.00 85.50 265 LEU A O 1
ATOM 2086 N N . LEU A 1 266 ? -5.620 -0.941 -12.236 1.00 87.88 266 LEU A N 1
ATOM 2087 C CA . LEU A 1 266 ? -4.632 0.029 -12.692 1.00 87.88 266 LEU A CA 1
ATOM 2088 C C . LEU A 1 266 ? -5.161 1.441 -12.453 1.00 87.88 266 LEU A C 1
ATOM 2090 O O . LEU A 1 266 ? -6.222 1.809 -12.956 1.00 87.88 266 LEU A O 1
ATOM 2094 N N . VAL A 1 267 ? -4.385 2.257 -11.757 1.00 87.69 267 VAL A N 1
ATOM 2095 C CA . VAL A 1 267 ? -4.663 3.679 -11.577 1.00 87.69 267 VAL A CA 1
ATOM 2096 C C . VAL A 1 267 ? -3.549 4.449 -12.252 1.00 87.69 267 VAL A C 1
ATOM 2098 O O . VAL A 1 267 ? -2.384 4.235 -11.936 1.00 87.69 267 VAL A O 1
ATOM 2101 N N . ALA A 1 268 ? -3.891 5.339 -13.176 1.00 86.56 268 ALA A N 1
ATOM 2102 C CA . ALA A 1 268 ? -2.930 6.204 -13.841 1.00 86.56 268 ALA A CA 1
ATOM 2103 C C . ALA A 1 268 ? -3.393 7.655 -13.735 1.00 86.56 268 ALA A C 1
ATOM 2105 O O . ALA A 1 268 ? -4.445 8.019 -14.245 1.00 86.56 268 ALA A O 1
ATOM 2106 N N . ALA A 1 269 ? -2.617 8.489 -13.060 1.00 85.75 269 ALA A N 1
ATOM 2107 C CA . ALA A 1 269 ? -2.929 9.882 -12.807 1.00 85.75 269 ALA A CA 1
ATOM 2108 C C . ALA A 1 269 ? -2.009 10.810 -13.600 1.00 85.75 269 ALA A C 1
ATOM 2110 O O . ALA A 1 269 ? -0.803 10.588 -13.704 1.00 85.75 269 ALA A O 1
ATOM 2111 N N . ASN A 1 270 ? -2.584 11.883 -14.120 1.00 85.12 270 ASN A N 1
ATOM 2112 C CA . ASN A 1 270 ? -1.872 13.074 -14.563 1.00 85.12 270 ASN A CA 1
ATOM 2113 C C . ASN A 1 270 ? -2.407 14.281 -13.771 1.00 85.12 270 ASN A C 1
ATOM 2115 O O . ASN A 1 270 ? -3.211 14.123 -12.858 1.00 85.12 270 ASN A O 1
ATOM 2119 N N . LEU A 1 271 ? -1.977 15.493 -14.112 1.00 81.50 271 LEU A N 1
ATOM 2120 C CA . LEU A 1 271 ? -2.421 16.716 -13.428 1.00 81.50 271 LEU A CA 1
ATOM 2121 C C . LEU A 1 271 ? -3.897 17.077 -13.641 1.00 81.50 271 LEU A C 1
ATOM 2123 O O . LEU A 1 271 ? -4.450 17.883 -12.902 1.00 81.50 271 LEU A O 1
ATOM 2127 N N . SER A 1 272 ? -4.529 16.509 -14.664 1.00 86.69 272 SER A N 1
ATOM 2128 C CA . SER A 1 272 ? -5.910 16.821 -15.041 1.00 86.69 272 SER A CA 1
ATOM 2129 C C . SER A 1 272 ? -6.915 15.752 -14.627 1.00 86.69 272 SER A C 1
ATOM 2131 O O . SER A 1 272 ? -8.113 16.025 -14.584 1.00 86.69 272 SER A O 1
ATOM 2133 N N . SER A 1 273 ? -6.451 14.533 -14.356 1.00 89.12 273 SER A N 1
ATOM 2134 C CA . SER A 1 273 ? -7.324 13.381 -14.193 1.00 89.12 273 SER A CA 1
ATOM 2135 C C . SER A 1 273 ? -6.631 12.168 -13.577 1.00 89.12 273 SER A C 1
ATOM 2137 O O . SER A 1 273 ? -5.419 11.988 -13.693 1.00 89.12 273 SER A O 1
ATOM 2139 N N . VAL A 1 274 ? -7.441 11.287 -12.998 1.00 89.50 274 VAL A N 1
ATOM 2140 C CA . VAL A 1 274 ? -7.085 9.934 -12.582 1.00 89.50 274 VAL A CA 1
ATOM 2141 C C . VAL A 1 274 ? -7.852 8.948 -13.459 1.00 89.50 274 VAL A C 1
ATOM 2143 O O . VAL A 1 274 ? -9.066 8.803 -13.358 1.00 89.50 274 VAL A O 1
ATOM 2146 N N . THR A 1 275 ? -7.146 8.260 -14.345 1.00 90.19 275 THR A N 1
ATOM 2147 C CA . THR A 1 275 ? -7.692 7.171 -15.156 1.00 90.19 275 THR A CA 1
ATOM 2148 C C . THR A 1 275 ? -7.716 5.888 -14.340 1.00 90.19 275 THR A C 1
ATOM 2150 O O . THR A 1 275 ? -6.700 5.483 -13.772 1.00 90.19 275 THR A O 1
ATOM 2153 N N . VAL A 1 276 ? -8.870 5.226 -14.317 1.00 90.88 276 VAL A N 1
ATOM 2154 C CA . VAL A 1 276 ? -9.069 3.955 -13.618 1.00 90.88 276 VAL A CA 1
ATOM 2155 C C . VAL A 1 276 ? -9.291 2.855 -14.648 1.00 90.88 276 VAL A C 1
ATOM 2157 O O . VAL A 1 276 ? -10.186 2.938 -15.493 1.00 90.88 276 VAL A O 1
ATOM 2160 N N . GLY A 1 277 ? -8.473 1.812 -14.588 1.00 90.00 277 GLY A N 1
ATOM 2161 C CA . GLY A 1 277 ? -8.558 0.630 -15.432 1.00 90.00 277 GLY A CA 1
ATOM 2162 C C . GLY A 1 277 ? -8.549 -0.648 -14.612 1.00 90.00 277 GLY A C 1
ATOM 2163 O O . GLY A 1 277 ? -8.068 -0.685 -13.490 1.00 90.00 277 GLY A O 1
ATOM 2164 N N . VAL A 1 278 ? -9.088 -1.716 -15.185 1.00 89.44 278 VAL A N 1
ATOM 2165 C CA . VAL A 1 278 ? -9.077 -3.048 -14.578 1.00 89.44 278 VAL A CA 1
ATOM 2166 C C . VAL A 1 278 ? -8.414 -4.010 -15.549 1.00 89.44 278 VAL A C 1
ATOM 2168 O O . VAL A 1 278 ? -8.765 -4.047 -16.731 1.00 89.44 278 VAL A O 1
ATOM 2171 N N . LEU A 1 279 ? -7.469 -4.789 -15.045 1.00 86.44 279 LEU A N 1
ATOM 2172 C CA . LEU A 1 279 ? -6.837 -5.920 -15.696 1.00 86.44 279 LEU A CA 1
ATOM 2173 C C . LEU A 1 279 ? -7.455 -7.199 -15.114 1.00 86.44 279 LEU A C 1
ATOM 2175 O O . LEU A 1 279 ? -7.084 -7.609 -14.015 1.00 86.44 279 LEU A O 1
ATOM 2179 N N . PRO A 1 280 ? -8.429 -7.820 -15.801 1.00 85.25 280 PRO A N 1
ATOM 2180 C CA . PRO A 1 280 ? -8.987 -9.080 -15.334 1.00 85.25 280 PRO A CA 1
ATOM 2181 C C . PRO A 1 280 ? -7.895 -10.163 -15.290 1.00 85.25 280 PRO A C 1
ATOM 2183 O O . PRO A 1 280 ? -7.078 -10.202 -16.210 1.00 85.25 280 PRO A O 1
ATOM 2186 N N . PRO A 1 281 ? -7.905 -11.066 -14.294 1.00 79.00 281 PRO A N 1
ATOM 2187 C CA . PRO A 1 281 ? -6.855 -12.074 -14.110 1.00 79.00 281 PRO A CA 1
ATOM 2188 C C . PRO A 1 281 ? -6.653 -12.968 -15.344 1.00 79.00 281 PRO A C 1
ATOM 2190 O O . PRO A 1 281 ? -5.522 -13.277 -15.708 1.00 79.00 281 PRO A O 1
ATOM 2193 N N . ASP A 1 282 ? -7.741 -13.294 -16.047 1.00 81.12 282 ASP A N 1
ATOM 2194 C CA . ASP A 1 282 ? -7.719 -14.173 -17.225 1.00 81.12 282 ASP A CA 1
ATOM 2195 C C . ASP A 1 282 ? -7.663 -13.410 -18.561 1.00 81.12 282 ASP A C 1
ATOM 2197 O O . ASP A 1 282 ? -7.817 -13.995 -19.634 1.00 81.12 282 ASP A O 1
ATOM 2201 N N . SER A 1 283 ? -7.505 -12.084 -18.528 1.00 79.69 283 SER A N 1
ATOM 2202 C CA . SER A 1 283 ? -7.578 -11.234 -19.716 1.00 79.69 283 SER A CA 1
ATOM 2203 C C . SER A 1 283 ? -6.235 -10.592 -20.007 1.00 79.69 283 SER A C 1
ATOM 2205 O O . SER A 1 283 ? -5.618 -9.959 -19.156 1.00 79.69 283 SER A O 1
ATOM 2207 N N . THR A 1 284 ? -5.825 -10.660 -21.268 1.00 75.56 284 THR A N 1
ATOM 2208 C CA . THR A 1 284 ? -4.692 -9.878 -21.763 1.00 75.56 284 THR A CA 1
ATOM 2209 C C . THR A 1 284 ? -5.063 -8.404 -21.913 1.00 75.56 284 THR A C 1
ATOM 2211 O O . THR A 1 284 ? -4.228 -7.537 -21.709 1.00 75.56 284 THR A O 1
ATOM 2214 N N . ALA A 1 285 ? -6.332 -8.086 -22.182 1.00 81.19 285 ALA A N 1
ATOM 2215 C CA . ALA A 1 285 ? -6.769 -6.713 -22.399 1.00 81.19 285 ALA A CA 1
ATOM 2216 C C . ALA A 1 285 ? -6.982 -5.943 -21.085 1.00 81.19 285 ALA A C 1
ATOM 2218 O O . ALA A 1 285 ? -7.883 -6.273 -20.305 1.00 81.19 285 ALA A O 1
ATOM 2219 N N . LEU A 1 286 ? -6.219 -4.860 -20.904 1.00 85.25 286 LEU A N 1
ATOM 2220 C CA . LEU A 1 286 ? -6.507 -3.805 -19.934 1.00 85.25 286 LEU A CA 1
ATOM 2221 C C . LEU A 1 286 ? -7.815 -3.105 -20.326 1.00 85.25 286 LEU A C 1
ATOM 2223 O O . LEU A 1 286 ? -7.952 -2.586 -21.435 1.00 85.25 286 LEU A O 1
ATOM 2227 N N . ARG A 1 287 ? -8.782 -3.067 -19.408 1.00 88.81 287 ARG A N 1
ATOM 2228 C CA . ARG A 1 287 ? -10.076 -2.411 -19.617 1.00 88.81 287 ARG A CA 1
ATOM 2229 C C . ARG A 1 287 ? -10.123 -1.118 -18.825 1.00 88.81 287 ARG A C 1
ATOM 2231 O O . ARG A 1 287 ? -10.443 -1.134 -17.640 1.00 88.81 287 ARG A O 1
ATOM 2238 N N . LEU A 1 288 ? -9.841 -0.004 -19.488 1.00 88.88 288 LEU A N 1
ATOM 2239 C CA . LEU A 1 288 ? -10.087 1.319 -18.918 1.00 88.88 288 LEU A CA 1
ATOM 2240 C C . LEU A 1 288 ? -11.588 1.486 -18.661 1.00 88.88 288 LEU A C 1
ATOM 2242 O O . LEU A 1 288 ? -12.410 1.097 -19.497 1.00 88.88 288 LEU A O 1
ATOM 2246 N N . LYS A 1 289 ? -11.937 1.995 -17.482 1.00 91.19 289 LYS A N 1
ATOM 2247 C CA . LYS A 1 289 ? -13.319 2.087 -17.006 1.00 91.19 289 LYS A CA 1
ATOM 2248 C C . LYS A 1 289 ? -13.829 3.514 -17.026 1.00 91.19 289 LYS A C 1
ATOM 2250 O O . LYS A 1 289 ? -14.907 3.745 -17.559 1.00 91.19 289 LYS A O 1
ATOM 2255 N N . CYS A 1 290 ? -13.060 4.447 -16.478 1.00 92.56 290 CYS A N 1
ATOM 2256 C CA . CYS A 1 290 ? -13.448 5.848 -16.379 1.00 92.56 290 CYS A CA 1
ATOM 2257 C C . CYS A 1 290 ? -12.235 6.755 -16.179 1.00 92.56 290 CYS A C 1
ATOM 2259 O O . CYS A 1 290 ? -11.131 6.296 -15.869 1.00 92.56 290 CYS A O 1
ATOM 2261 N N . VAL A 1 291 ? -12.480 8.052 -16.324 1.00 92.31 291 VAL A N 1
ATOM 2262 C CA . VAL A 1 291 ? -11.530 9.125 -16.044 1.00 92.31 291 VAL A CA 1
ATOM 2263 C C . VAL A 1 291 ? -12.140 10.007 -14.959 1.00 92.31 291 VAL A C 1
ATOM 2265 O O . VAL A 1 291 ? -13.201 10.591 -15.148 1.00 92.31 291 VAL A O 1
ATOM 2268 N N . LEU A 1 292 ? -11.497 10.079 -13.802 1.00 92.12 292 LEU A N 1
ATOM 2269 C CA . LEU A 1 292 ? -11.909 10.938 -12.698 1.00 92.12 292 LEU A CA 1
ATOM 2270 C C . LEU A 1 292 ? -11.207 12.284 -12.859 1.00 92.12 292 LEU A C 1
ATOM 2272 O O . LEU A 1 292 ? -9.983 12.355 -12.762 1.00 92.12 292 LEU A O 1
ATOM 2276 N N . LEU A 1 293 ? -11.951 13.344 -13.154 1.00 92.69 293 LEU A N 1
ATOM 2277 C CA . LEU A 1 293 ? -11.372 14.666 -13.373 1.00 92.69 293 LEU A CA 1
ATOM 2278 C C . LEU A 1 293 ? -10.864 15.243 -12.049 1.00 92.69 293 LEU A C 1
ATOM 2280 O O . LEU A 1 293 ? -11.546 15.171 -11.026 1.00 92.69 293 LEU A O 1
ATOM 2284 N N . LEU A 1 294 ? -9.653 15.795 -12.089 1.00 88.88 294 LEU A N 1
ATOM 2285 C CA . LEU A 1 294 ? -9.049 16.552 -10.995 1.00 88.88 294 LEU A CA 1
ATOM 2286 C C . LEU A 1 294 ? -9.488 18.022 -11.067 1.00 88.88 294 LEU A C 1
ATOM 2288 O O . LEU A 1 294 ? -9.866 18.482 -12.151 1.00 88.88 294 LEU A O 1
ATOM 2292 N N . PRO A 1 295 ? -9.432 18.758 -9.942 1.00 87.75 295 PRO A N 1
ATOM 2293 C CA . PRO A 1 295 ? -9.885 20.140 -9.904 1.00 87.75 295 PRO A CA 1
ATOM 2294 C C . PRO A 1 295 ? -8.969 21.032 -10.760 1.00 87.75 295 PRO A C 1
ATOM 2296 O O . PRO A 1 295 ? -7.771 20.757 -10.912 1.00 87.75 295 PRO A O 1
ATOM 2299 N N . ASP A 1 296 ? -9.538 22.080 -11.361 1.00 86.50 296 ASP A N 1
ATOM 2300 C CA . ASP A 1 296 ? -8.860 22.933 -12.351 1.00 86.50 296 ASP A CA 1
ATOM 2301 C C . ASP A 1 296 ? -7.590 23.595 -11.796 1.00 86.50 296 ASP A C 1
ATOM 2303 O O . ASP A 1 296 ? -6.628 23.823 -12.533 1.00 86.50 296 ASP A O 1
ATOM 2307 N N . GLU A 1 297 ? -7.538 23.827 -10.486 1.00 82.88 297 GLU A N 1
ATOM 2308 C CA . GLU A 1 297 ? -6.387 24.371 -9.769 1.00 82.88 297 GLU A CA 1
ATOM 2309 C C . GLU A 1 297 ? -5.123 23.516 -9.951 1.00 82.88 297 GLU A C 1
ATOM 2311 O O . GLU A 1 297 ? -4.013 24.053 -9.965 1.00 82.88 297 GLU A O 1
ATOM 2316 N N . LEU A 1 298 ? -5.264 22.197 -10.138 1.00 78.50 298 LEU A N 1
ATOM 2317 C CA . LEU A 1 298 ? -4.127 21.305 -10.388 1.00 78.50 298 LEU A CA 1
ATOM 2318 C C . LEU A 1 298 ? -3.649 21.330 -11.835 1.00 78.50 298 LEU A C 1
ATOM 2320 O O . LEU A 1 298 ? -2.468 21.090 -12.084 1.00 78.50 298 LEU A O 1
ATOM 2324 N N . ARG A 1 299 ? -4.518 21.680 -12.790 1.00 80.06 299 ARG A N 1
ATOM 2325 C CA . ARG A 1 299 ? -4.153 21.747 -14.215 1.00 80.06 299 ARG A CA 1
ATOM 2326 C C . ARG A 1 299 ? -3.107 22.826 -14.491 1.00 80.06 299 ARG A C 1
ATOM 2328 O O . ARG A 1 299 ? -2.350 22.707 -15.449 1.00 80.06 299 ARG A O 1
ATOM 2335 N N . GLY A 1 300 ? -3.064 23.862 -13.651 1.00 75.25 300 GLY A N 1
ATOM 2336 C CA . GLY A 1 300 ? -2.073 24.935 -13.720 1.00 75.25 300 GLY A CA 1
ATOM 2337 C C . GLY A 1 300 ? -0.731 24.612 -13.056 1.00 75.25 300 GLY A C 1
ATOM 2338 O O . GLY A 1 300 ? 0.218 25.380 -13.222 1.00 75.25 300 GLY A O 1
ATOM 2339 N N . MET A 1 301 ? -0.617 23.513 -12.301 1.00 73.50 301 MET A N 1
ATOM 2340 C CA . MET A 1 301 ? 0.662 23.119 -11.706 1.00 73.50 301 MET A CA 1
ATOM 2341 C C . MET A 1 301 ? 1.579 22.508 -12.779 1.00 73.50 301 MET A C 1
ATOM 2343 O O . MET A 1 301 ? 1.100 21.793 -13.651 1.00 73.50 301 MET A O 1
ATOM 2347 N N . PRO A 1 302 ? 2.899 22.757 -12.763 1.00 65.62 302 PRO A N 1
ATOM 2348 C CA . PRO A 1 302 ? 3.825 22.045 -13.637 1.00 65.62 302 PRO A CA 1
ATOM 2349 C C . PRO A 1 302 ? 3.866 20.542 -13.275 1.00 65.62 302 PRO A C 1
ATOM 2351 O O . PRO A 1 302 ? 3.670 20.192 -12.110 1.00 65.62 302 PRO A O 1
ATOM 2354 N N . PRO A 1 303 ? 4.143 19.641 -14.239 1.00 59.00 303 PRO A N 1
ATOM 2355 C CA . PRO A 1 303 ? 3.991 18.177 -14.124 1.00 59.00 303 PRO A CA 1
ATOM 2356 C C . PRO A 1 303 ? 4.990 17.459 -13.202 1.00 59.00 303 PRO A C 1
ATOM 2358 O O . PRO A 1 303 ? 5.239 16.265 -13.363 1.00 59.00 303 PRO A O 1
ATOM 2361 N N . ASN A 1 304 ? 5.549 18.143 -12.206 1.00 59.16 304 ASN A N 1
ATOM 2362 C CA . ASN A 1 304 ? 6.406 17.528 -11.198 1.00 59.16 304 ASN A CA 1
ATOM 2363 C C . ASN A 1 304 ? 5.523 16.833 -10.139 1.00 59.16 304 ASN A C 1
ATOM 2365 O O . ASN A 1 304 ? 5.414 17.285 -8.999 1.00 59.16 304 ASN A O 1
ATOM 2369 N N . SER A 1 305 ? 4.813 15.773 -10.529 1.00 52.25 305 SER A N 1
ATOM 2370 C CA . SER A 1 305 ? 3.707 15.205 -9.743 1.00 52.25 305 SER A CA 1
ATOM 2371 C C . SER A 1 305 ? 3.986 13.812 -9.200 1.00 52.25 305 SER A C 1
ATOM 2373 O O . SER A 1 305 ? 3.521 12.839 -9.751 1.00 52.25 305 SER A O 1
ATOM 2375 N N . HIS A 1 306 ? 4.683 13.627 -8.091 1.00 57.28 306 HIS A N 1
ATOM 2376 C CA . HIS A 1 306 ? 4.888 12.263 -7.590 1.00 57.28 306 HIS A CA 1
ATOM 2377 C C . HIS A 1 306 ? 3.567 11.581 -7.152 1.00 57.28 306 HIS A C 1
ATOM 2379 O O . HIS A 1 306 ? 3.026 11.892 -6.097 1.00 57.28 306 HIS A O 1
ATOM 2385 N N . ALA A 1 307 ? 3.049 10.595 -7.893 1.00 51.00 307 ALA A N 1
ATOM 2386 C CA . ALA A 1 307 ? 2.062 9.685 -7.302 1.00 51.00 307 ALA A CA 1
ATOM 2387 C C . ALA A 1 307 ? 2.780 8.656 -6.424 1.00 51.00 307 ALA A C 1
ATOM 2389 O O . ALA A 1 307 ? 3.783 8.057 -6.824 1.00 51.00 307 ALA A O 1
ATOM 2390 N N . LEU A 1 308 ? 2.257 8.469 -5.219 1.00 54.25 308 LEU A N 1
ATOM 2391 C CA . LEU A 1 308 ? 2.659 7.445 -4.276 1.00 54.25 308 LEU A CA 1
ATOM 2392 C C . LEU A 1 308 ? 1.411 6.612 -3.984 1.00 54.25 308 LEU A C 1
ATOM 2394 O O . LEU A 1 308 ? 0.506 7.057 -3.287 1.00 54.25 308 LEU A O 1
ATOM 2398 N N . ALA A 1 309 ? 1.334 5.392 -4.502 1.00 52.81 309 ALA A N 1
ATOM 2399 C CA . ALA A 1 309 ? 0.339 4.470 -3.974 1.00 52.81 309 ALA A CA 1
ATOM 2400 C C . ALA A 1 309 ? 0.757 4.061 -2.562 1.00 52.81 309 ALA A C 1
ATOM 2402 O O . ALA A 1 309 ? 1.869 3.572 -2.359 1.00 52.81 309 ALA A O 1
ATOM 2403 N N . VAL A 1 310 ? -0.127 4.288 -1.593 1.00 50.41 310 VAL A N 1
ATOM 2404 C CA . VAL A 1 310 ? 0.041 3.811 -0.223 1.00 50.41 310 VAL A CA 1
ATOM 2405 C C . VAL A 1 310 ? -0.849 2.583 -0.082 1.00 50.41 310 VAL A C 1
ATOM 2407 O O . VAL A 1 310 ? -1.961 2.612 0.435 1.00 50.41 310 VAL A O 1
ATOM 2410 N N . GLY A 1 311 ? -0.339 1.493 -0.632 1.00 51.66 311 GLY A N 1
ATOM 2411 C CA . GLY A 1 311 ? -0.757 0.130 -0.346 1.00 51.66 311 GLY A CA 1
ATOM 2412 C C . GLY A 1 311 ? 0.507 -0.722 -0.305 1.00 51.66 311 GLY A C 1
ATOM 2413 O O . GLY A 1 311 ? 1.552 -0.264 -0.787 1.00 51.66 311 GLY A O 1
ATOM 2414 N N . PRO A 1 312 ? 0.480 -1.923 0.287 1.00 47.41 312 PRO A N 1
ATOM 2415 C CA . PRO A 1 312 ? 1.582 -2.854 0.150 1.00 47.41 312 PRO A CA 1
ATOM 2416 C C . PRO A 1 312 ? 1.688 -3.215 -1.344 1.00 47.41 312 PRO A C 1
ATOM 2418 O O . PRO A 1 312 ? 1.022 -4.121 -1.829 1.00 47.41 312 PRO A O 1
ATOM 2421 N N . GLY A 1 313 ? 2.463 -2.427 -2.098 1.00 44.97 313 GLY A N 1
ATOM 2422 C CA . GLY A 1 313 ? 2.597 -2.545 -3.544 1.00 44.97 313 GLY A CA 1
ATOM 2423 C C . GLY A 1 313 ? 2.941 -3.973 -3.917 1.00 44.97 313 GLY A C 1
ATOM 2424 O O . GLY A 1 313 ? 3.832 -4.553 -3.303 1.00 44.97 313 GLY A O 1
ATOM 2425 N N . GLY A 1 314 ? 2.178 -4.550 -4.845 1.00 45.66 314 GLY A N 1
ATOM 2426 C CA . GLY A 1 314 ? 2.454 -5.860 -5.436 1.00 45.66 314 GLY A CA 1
ATOM 2427 C C . GLY A 1 314 ? 2.390 -7.067 -4.498 1.00 45.66 314 GLY A C 1
ATOM 2428 O O . GLY A 1 314 ? 2.295 -8.194 -4.980 1.00 45.66 314 GLY A O 1
ATOM 2429 N N . ALA A 1 315 ? 2.400 -6.837 -3.185 1.00 47.81 315 ALA A N 1
ATOM 2430 C CA . ALA A 1 315 ? 2.310 -7.807 -2.122 1.00 47.81 315 ALA A CA 1
ATOM 2431 C C . ALA A 1 315 ? 0.935 -8.458 -2.236 1.00 47.81 315 ALA A C 1
ATOM 2433 O O . ALA A 1 315 ? -0.049 -8.033 -1.635 1.00 47.81 315 ALA A O 1
ATOM 2434 N N . GLY A 1 316 ? 0.857 -9.474 -3.093 1.00 48.34 316 GLY A N 1
ATOM 2435 C CA . GLY A 1 316 ? -0.325 -10.297 -3.237 1.00 48.34 316 GLY A CA 1
ATOM 2436 C C . GLY A 1 316 ? -0.706 -10.923 -1.890 1.00 48.34 316 GLY A C 1
ATOM 2437 O O . GLY A 1 316 ? -0.055 -10.681 -0.871 1.00 48.34 316 GLY A O 1
ATOM 2438 N N . PRO A 1 317 ? -1.691 -11.831 -1.860 1.00 47.91 317 PRO A N 1
ATOM 2439 C CA . PRO A 1 317 ? -2.125 -12.528 -0.637 1.00 47.91 317 PRO A CA 1
ATOM 2440 C C . PRO A 1 317 ? -1.019 -13.320 0.103 1.00 47.91 317 PRO A C 1
ATOM 2442 O O . PRO A 1 317 ? -1.296 -14.019 1.069 1.00 47.91 317 PRO A O 1
ATOM 2445 N N . ARG A 1 318 ? 0.227 -13.247 -0.368 1.00 49.00 318 ARG A N 1
ATOM 2446 C CA . ARG A 1 318 ? 1.419 -13.936 0.111 1.00 49.00 318 ARG A CA 1
ATOM 2447 C C . ARG A 1 318 ? 2.413 -13.030 0.846 1.00 49.00 318 ARG A C 1
ATOM 2449 O O . ARG A 1 318 ? 3.441 -13.532 1.287 1.00 49.00 318 ARG A O 1
ATOM 2456 N N . ALA A 1 319 ? 2.166 -11.723 0.961 1.00 51.16 319 ALA A N 1
ATOM 2457 C CA . ALA A 1 319 ? 3.015 -10.877 1.792 1.00 51.16 319 ALA A CA 1
ATOM 2458 C C . ALA A 1 319 ? 2.732 -11.137 3.283 1.00 51.16 319 ALA A C 1
ATOM 2460 O O . ALA A 1 319 ? 1.574 -11.059 3.703 1.00 51.16 319 ALA A O 1
ATOM 2461 N N . PRO A 1 320 ? 3.762 -11.430 4.096 1.00 51.25 320 PRO A N 1
ATOM 2462 C CA . PRO A 1 320 ? 3.585 -11.705 5.514 1.00 51.25 320 PRO A CA 1
ATOM 2463 C C . PRO A 1 320 ? 2.927 -10.524 6.230 1.00 51.25 320 PRO A C 1
ATOM 2465 O O . PRO A 1 320 ? 3.393 -9.391 6.127 1.00 51.25 320 PRO A O 1
ATOM 2468 N N . PHE A 1 321 ? 1.879 -10.807 7.005 1.00 50.81 321 PHE A N 1
ATOM 2469 C CA . PHE A 1 321 ? 1.284 -9.904 7.996 1.00 50.81 321 PHE A CA 1
ATOM 2470 C C . PHE A 1 321 ? 0.604 -8.629 7.490 1.00 50.81 321 PHE A C 1
ATOM 2472 O O . PHE A 1 321 ? 0.096 -7.895 8.321 1.00 50.81 321 PHE A O 1
ATOM 2479 N N . CYS A 1 322 ? 0.488 -8.361 6.193 1.00 52.38 322 CYS A N 1
ATOM 2480 C CA . CYS A 1 322 ? -0.330 -7.244 5.716 1.00 52.38 322 CYS A CA 1
ATOM 2481 C C . CYS A 1 322 ? -1.578 -7.791 5.032 1.00 52.38 322 CYS A C 1
ATOM 2483 O O . CYS A 1 322 ? -1.471 -8.421 3.982 1.00 52.38 322 CYS A O 1
ATOM 2485 N N . ARG A 1 323 ? -2.769 -7.521 5.589 1.00 48.97 323 ARG A N 1
ATOM 2486 C CA . ARG A 1 323 ? -3.950 -7.470 4.724 1.00 48.97 323 ARG A CA 1
ATOM 2487 C C . ARG A 1 323 ? -3.850 -6.126 4.016 1.00 48.97 323 ARG A C 1
ATOM 2489 O O . ARG A 1 323 ? -3.959 -5.113 4.706 1.00 48.97 323 ARG A O 1
ATOM 2496 N N . PRO A 1 324 ? -3.680 -6.058 2.690 1.00 52.97 324 PRO A N 1
ATOM 2497 C CA . PRO A 1 324 ? -4.335 -4.976 1.987 1.00 52.97 324 PRO A CA 1
ATOM 2498 C C . PRO A 1 324 ? -5.819 -5.157 2.312 1.00 52.97 324 PRO A C 1
ATOM 2500 O O . PRO A 1 324 ? -6.481 -6.056 1.798 1.00 52.97 324 PRO A O 1
ATOM 2503 N N . ASP A 1 325 ? -6.324 -4.438 3.311 1.00 55.50 325 ASP A N 1
ATOM 2504 C CA . ASP A 1 325 ? -7.761 -4.313 3.430 1.00 55.50 325 ASP A CA 1
ATOM 2505 C C . ASP A 1 325 ? -8.183 -3.535 2.189 1.00 55.50 325 ASP A C 1
ATOM 2507 O O . ASP A 1 325 ? -7.890 -2.349 2.031 1.00 55.50 325 ASP A O 1
ATOM 2511 N N . ASP A 1 326 ? -8.821 -4.262 1.274 1.00 54.34 326 ASP A N 1
ATOM 2512 C CA . ASP A 1 326 ? -9.199 -3.766 -0.041 1.00 54.34 326 ASP A CA 1
ATOM 2513 C C . ASP A 1 326 ? -10.066 -2.496 0.038 1.00 54.34 326 ASP A C 1
ATOM 2515 O O . ASP A 1 326 ? -10.198 -1.762 -0.944 1.00 54.34 326 ASP A O 1
ATOM 2519 N N . THR A 1 327 ? -10.653 -2.225 1.210 1.00 53.47 327 THR A N 1
ATOM 2520 C CA . THR A 1 327 ? -11.485 -1.053 1.473 1.00 53.47 327 THR A CA 1
ATOM 2521 C C . THR A 1 327 ? -10.724 0.157 2.021 1.00 53.47 327 THR A C 1
ATOM 2523 O O . THR A 1 327 ? -11.236 1.272 1.893 1.00 53.47 327 THR A O 1
ATOM 2526 N N . THR A 1 328 ? -9.522 -0.032 2.578 1.00 56.72 328 THR A N 1
ATOM 2527 C CA . THR A 1 328 ? -8.728 1.018 3.247 1.00 56.72 328 THR A CA 1
ATOM 2528 C C . THR A 1 328 ? -7.419 1.361 2.547 1.00 56.72 328 THR A C 1
ATOM 2530 O O . THR A 1 328 ? -6.757 2.312 2.956 1.00 56.72 328 THR A O 1
ATOM 2533 N N . GLU A 1 329 ? -7.051 0.662 1.469 1.00 65.19 329 GLU A N 1
ATOM 2534 C CA . GLU A 1 329 ? -5.953 1.111 0.607 1.00 65.19 329 GLU A CA 1
ATOM 2535 C C . GLU A 1 329 ? -6.236 2.510 0.055 1.00 65.19 329 GLU A C 1
ATOM 2537 O O . GLU A 1 329 ? -7.360 2.813 -0.353 1.00 65.19 329 GLU A O 1
ATOM 2542 N N . VAL A 1 330 ? -5.213 3.364 0.014 1.00 65.44 330 VAL A N 1
ATOM 2543 C CA . VAL A 1 330 ? -5.352 4.743 -0.454 1.00 65.44 330 VAL A CA 1
ATOM 2544 C C . VAL A 1 330 ? -4.366 5.005 -1.582 1.00 65.44 330 VAL A C 1
ATOM 2546 O O . VAL A 1 330 ? -3.155 4.813 -1.466 1.00 65.44 330 VAL A O 1
ATOM 2549 N N . PHE A 1 331 ? -4.890 5.491 -2.698 1.00 70.75 331 PHE A N 1
ATOM 2550 C CA . PHE A 1 331 ? -4.082 6.045 -3.767 1.00 70.75 331 PHE A CA 1
ATOM 2551 C C . PHE A 1 331 ? -3.758 7.502 -3.438 1.00 70.75 331 PHE A C 1
ATOM 2553 O O . PHE A 1 331 ? -4.672 8.320 -3.350 1.00 70.75 331 PHE A O 1
ATOM 2560 N N . VAL A 1 332 ? -2.478 7.839 -3.259 1.00 72.50 332 VAL A N 1
ATOM 2561 C CA . VAL A 1 332 ? -2.062 9.214 -2.965 1.00 72.50 332 VAL A CA 1
ATOM 2562 C C . VAL A 1 332 ? -1.418 9.839 -4.198 1.00 72.50 332 VAL A C 1
ATOM 2564 O O . VAL A 1 332 ? -0.355 9.434 -4.665 1.00 72.50 332 VAL A O 1
ATOM 2567 N N . LEU A 1 333 ? -2.051 10.876 -4.726 1.00 73.38 333 LEU A N 1
ATOM 2568 C CA . LEU A 1 333 ? -1.477 11.741 -5.739 1.00 73.38 333 LEU A CA 1
ATOM 2569 C C . LEU A 1 333 ? -0.847 12.946 -5.049 1.00 73.38 333 LEU A C 1
ATOM 2571 O O . LEU A 1 333 ? -1.557 13.718 -4.405 1.00 73.38 333 LEU A O 1
ATOM 2575 N N . THR A 1 334 ? 0.463 13.136 -5.210 1.00 71.06 334 THR A N 1
ATOM 2576 C CA . THR A 1 334 ? 1.110 14.390 -4.814 1.00 71.06 334 THR A CA 1
ATOM 2577 C C . THR A 1 334 ? 1.522 15.182 -6.047 1.00 71.06 334 THR A C 1
ATOM 2579 O O . THR A 1 334 ? 2.113 14.644 -6.981 1.00 71.06 334 THR A O 1
ATOM 2582 N N . ALA A 1 335 ? 1.188 16.466 -6.070 1.00 70.69 335 ALA A N 1
ATOM 2583 C CA . ALA A 1 335 ? 1.631 17.401 -7.094 1.00 70.69 335 ALA A CA 1
ATOM 2584 C C . ALA A 1 335 ? 2.457 18.499 -6.436 1.00 70.69 335 ALA A C 1
ATOM 2586 O O . ALA A 1 335 ? 2.065 19.016 -5.390 1.00 70.69 335 ALA A O 1
ATOM 2587 N N . TRP A 1 336 ? 3.600 18.842 -7.031 1.00 70.19 336 TRP A N 1
ATOM 2588 C CA . TRP A 1 336 ? 4.454 19.916 -6.542 1.00 70.19 336 TRP A CA 1
ATOM 2589 C C . TRP A 1 336 ? 4.718 20.939 -7.642 1.00 70.19 336 TRP A C 1
ATOM 2591 O O . TRP A 1 336 ? 5.170 20.605 -8.736 1.00 70.19 336 TRP A O 1
ATOM 2601 N N . SER A 1 337 ? 4.469 22.209 -7.335 1.00 68.88 337 SER A N 1
ATOM 2602 C CA . SER A 1 337 ? 4.832 23.322 -8.202 1.00 68.88 337 SER A CA 1
ATOM 2603 C C . SER A 1 337 ? 6.152 23.930 -7.742 1.00 68.88 337 SER A C 1
ATOM 2605 O O . SER A 1 337 ? 6.206 24.623 -6.724 1.00 68.88 337 SER A O 1
ATOM 2607 N N . GLY A 1 338 ? 7.215 23.698 -8.518 1.00 65.44 338 GLY A N 1
ATOM 2608 C CA . GLY A 1 338 ? 8.555 24.206 -8.207 1.00 65.44 338 GLY A CA 1
ATOM 2609 C C . GLY A 1 338 ? 8.687 25.730 -8.247 1.00 65.44 338 GLY A C 1
ATOM 2610 O O . GLY A 1 338 ? 9.616 26.266 -7.657 1.00 65.44 338 GLY A O 1
ATOM 2611 N N . THR A 1 339 ? 7.769 26.443 -8.906 1.00 69.62 339 THR A N 1
ATOM 2612 C CA . THR A 1 339 ? 7.820 27.912 -8.990 1.00 69.62 339 THR A CA 1
ATOM 2613 C C . THR A 1 339 ? 7.131 28.598 -7.815 1.00 69.62 339 THR A C 1
ATOM 2615 O O . THR A 1 339 ? 7.514 29.706 -7.458 1.00 69.62 339 THR A O 1
ATOM 2618 N N . ASN A 1 340 ? 6.128 27.950 -7.211 1.00 63.88 340 ASN A N 1
ATOM 2619 C CA . ASN A 1 340 ? 5.242 28.579 -6.224 1.00 63.88 340 ASN A CA 1
ATOM 2620 C C . ASN A 1 340 ? 5.293 27.898 -4.848 1.00 63.88 340 ASN A C 1
ATOM 2622 O O . ASN A 1 340 ? 4.473 28.220 -3.994 1.00 63.88 340 ASN A O 1
ATOM 2626 N N . ASN A 1 341 ? 6.179 26.910 -4.649 1.00 69.31 341 ASN A N 1
ATOM 2627 C CA . ASN A 1 341 ? 6.208 26.047 -3.458 1.00 69.31 341 ASN A CA 1
ATOM 2628 C C . ASN A 1 341 ? 4.824 25.485 -3.077 1.00 69.31 341 ASN A C 1
ATOM 2630 O O . ASN A 1 341 ? 4.549 25.191 -1.915 1.00 69.31 341 ASN A O 1
ATOM 2634 N N . ALA A 1 342 ? 3.928 25.343 -4.053 1.00 65.56 342 ALA A N 1
ATOM 2635 C CA . ALA A 1 342 ? 2.599 24.811 -3.820 1.00 65.56 342 ALA A CA 1
ATOM 2636 C C . ALA A 1 342 ? 2.674 23.288 -3.866 1.00 65.56 342 ALA A C 1
ATOM 2638 O O . ALA A 1 342 ? 3.297 22.726 -4.773 1.00 65.56 342 ALA A O 1
ATOM 2639 N N . TYR A 1 343 ? 2.033 22.632 -2.903 1.00 72.88 343 TYR A N 1
ATOM 2640 C CA . TYR A 1 343 ? 1.829 21.195 -2.957 1.00 72.88 343 TYR A CA 1
ATOM 2641 C C . TYR A 1 343 ? 0.347 20.867 -2.855 1.00 72.88 343 TYR A C 1
ATOM 2643 O O . TYR A 1 343 ? -0.404 21.481 -2.093 1.00 72.88 343 TYR A O 1
ATOM 2651 N N . ALA A 1 344 ? -0.054 19.863 -3.617 1.00 72.38 344 ALA A N 1
ATOM 2652 C CA . ALA A 1 344 ? -1.349 19.231 -3.484 1.00 72.38 344 ALA A CA 1
ATOM 2653 C C . ALA A 1 344 ? -1.144 17.768 -3.120 1.00 72.38 344 ALA A C 1
ATOM 2655 O O . ALA A 1 344 ? -0.289 17.098 -3.698 1.00 72.38 344 ALA A O 1
ATOM 2656 N N . CYS A 1 345 ? -1.930 17.284 -2.169 1.00 79.50 345 CYS A N 1
ATOM 2657 C CA . CYS A 1 345 ? -2.013 15.878 -1.817 1.00 79.50 345 CYS A CA 1
ATOM 2658 C C . CYS A 1 345 ? -3.476 15.452 -1.924 1.00 79.50 345 CYS A C 1
ATOM 2660 O O . CYS A 1 345 ? -4.340 16.011 -1.249 1.00 79.50 345 CYS A O 1
ATOM 2662 N N . ILE A 1 346 ? -3.758 14.480 -2.787 1.00 77.81 346 ILE A N 1
ATOM 2663 C CA . ILE A 1 346 ? -5.085 13.889 -2.945 1.00 77.81 346 ILE A CA 1
ATOM 2664 C C . ILE A 1 346 ? -4.975 12.415 -2.593 1.00 77.81 346 ILE A C 1
ATOM 2666 O O . ILE A 1 346 ? -4.278 11.669 -3.271 1.00 77.81 346 ILE A O 1
ATOM 2670 N N . ALA A 1 347 ? -5.673 12.001 -1.545 1.00 80.69 347 ALA A N 1
ATOM 2671 C CA . ALA A 1 347 ? -5.694 10.639 -1.049 1.00 80.69 347 ALA A CA 1
ATOM 2672 C C . ALA A 1 347 ? -7.071 10.022 -1.345 1.00 80.69 347 ALA A C 1
ATOM 2674 O O . ALA A 1 347 ? -8.081 10.377 -0.732 1.00 80.69 347 ALA A O 1
ATOM 2675 N N . VAL A 1 348 ? -7.111 9.123 -2.327 1.00 80.81 348 VAL A N 1
ATOM 2676 C CA . VAL A 1 348 ? -8.325 8.489 -2.849 1.00 80.81 348 VAL A CA 1
ATOM 2677 C C . VAL A 1 348 ? -8.452 7.078 -2.278 1.00 80.81 348 VAL A C 1
ATOM 2679 O O . VAL A 1 348 ? -7.614 6.231 -2.596 1.00 80.81 348 VAL A O 1
ATOM 2682 N N . PRO A 1 349 ? -9.483 6.780 -1.471 1.00 82.06 349 PRO A N 1
ATOM 2683 C CA . PRO A 1 349 ? -9.718 5.419 -1.008 1.00 82.06 349 PRO A CA 1
ATOM 2684 C C . PRO A 1 349 ? -9.954 4.472 -2.189 1.00 82.06 349 PRO A C 1
ATOM 2686 O O . PRO A 1 349 ? -10.682 4.795 -3.130 1.00 82.06 349 PRO A O 1
ATOM 2689 N N . ARG A 1 350 ? -9.386 3.269 -2.138 1.00 80.62 350 ARG A N 1
ATOM 2690 C CA . ARG A 1 350 ? -9.553 2.251 -3.179 1.00 80.62 350 ARG A CA 1
ATOM 2691 C C . ARG A 1 350 ? -11.011 1.853 -3.359 1.00 80.62 350 ARG A C 1
ATOM 2693 O O . ARG A 1 350 ? -11.427 1.615 -4.487 1.00 80.62 350 ARG A O 1
ATOM 2700 N N . SER A 1 351 ? -11.797 1.837 -2.286 1.00 81.88 351 SER A N 1
ATOM 2701 C CA . SER A 1 351 ? -13.243 1.601 -2.350 1.00 81.88 351 SER A CA 1
ATOM 2702 C C . SER A 1 351 ? -13.958 2.574 -3.296 1.00 81.88 351 SER A C 1
ATOM 2704 O O . SER A 1 351 ? -14.824 2.147 -4.054 1.00 81.88 351 SER A O 1
ATOM 2706 N N . VAL A 1 352 ? -13.537 3.844 -3.336 1.00 85.69 352 VAL A N 1
ATOM 2707 C CA . VAL A 1 352 ? -14.045 4.842 -4.291 1.00 85.69 352 VAL A CA 1
ATOM 2708 C C . VAL A 1 352 ? -13.638 4.470 -5.718 1.00 85.69 352 VAL A C 1
ATOM 2710 O O . VAL A 1 352 ? -14.474 4.460 -6.619 1.00 85.69 352 VAL A O 1
ATOM 2713 N N . LEU A 1 353 ? -12.371 4.108 -5.937 1.00 87.94 353 LEU A N 1
ATOM 2714 C CA . LEU A 1 353 ? -11.883 3.696 -7.259 1.00 87.94 353 LEU A CA 1
ATOM 2715 C C . LEU A 1 353 ? -12.613 2.449 -7.784 1.00 87.94 353 LEU A C 1
ATOM 2717 O O . LEU A 1 353 ? -12.989 2.410 -8.955 1.00 87.94 353 LEU A O 1
ATOM 2721 N N . LEU A 1 354 ? -12.836 1.454 -6.921 1.00 86.44 354 LEU A N 1
ATOM 2722 C CA . LEU A 1 354 ? -13.564 0.226 -7.243 1.00 86.44 354 LEU A CA 1
ATOM 2723 C C . LEU A 1 354 ? -15.034 0.506 -7.546 1.00 86.44 354 LEU A C 1
ATOM 2725 O O . LEU A 1 354 ? -15.541 0.010 -8.545 1.00 86.44 354 LEU A O 1
ATOM 2729 N N . GLU A 1 355 ? -15.701 1.344 -6.752 1.00 89.19 355 GLU A N 1
ATOM 2730 C CA . GLU A 1 355 ? -17.088 1.737 -7.007 1.00 89.19 355 GLU A CA 1
ATOM 2731 C C . GLU A 1 355 ? -17.250 2.347 -8.401 1.00 89.19 355 GLU A C 1
ATOM 2733 O O . GLU A 1 355 ? -18.151 1.958 -9.147 1.00 89.19 355 GLU A O 1
ATOM 2738 N N . TYR A 1 356 ? -16.371 3.277 -8.784 1.00 91.06 356 TYR A N 1
ATOM 2739 C CA . TYR A 1 356 ? -16.418 3.875 -10.117 1.00 91.06 356 TYR A CA 1
ATOM 2740 C C . TYR A 1 356 ? -16.033 2.871 -11.210 1.00 91.06 356 TYR A C 1
ATOM 2742 O O . TYR A 1 356 ? -16.701 2.810 -12.247 1.00 91.06 356 TYR A O 1
ATOM 2750 N N . ALA A 1 357 ? -15.030 2.021 -10.973 1.00 88.75 357 ALA A N 1
ATOM 2751 C CA . ALA A 1 357 ? -14.677 0.947 -11.896 1.00 88.75 357 ALA A CA 1
ATOM 2752 C C . ALA A 1 357 ? -15.855 -0.015 -12.149 1.00 88.75 357 ALA A C 1
ATOM 2754 O O . ALA A 1 357 ? -16.098 -0.385 -13.303 1.00 88.75 357 ALA A O 1
ATOM 2755 N N . ASP A 1 358 ? -16.612 -0.363 -11.104 1.00 89.56 358 ASP A N 1
ATOM 2756 C CA . ASP A 1 358 ? -17.780 -1.248 -11.141 1.00 89.56 358 ASP A CA 1
ATOM 2757 C C . ASP A 1 358 ? -19.005 -0.570 -11.757 1.00 89.56 358 ASP A C 1
ATOM 2759 O O . ASP A 1 358 ? -19.682 -1.153 -12.613 1.00 89.56 358 ASP A O 1
ATOM 2763 N N . ARG A 1 359 ? -19.261 0.696 -11.408 1.00 90.12 359 ARG A N 1
ATOM 2764 C CA . ARG A 1 359 ? -20.335 1.509 -11.999 1.00 90.12 359 ARG A CA 1
ATOM 2765 C C . ARG A 1 359 ? -20.223 1.548 -13.520 1.00 90.12 359 ARG A C 1
ATOM 2767 O O . ARG A 1 359 ? -21.231 1.398 -14.214 1.00 90.12 359 ARG A O 1
ATOM 2774 N N . PHE A 1 360 ? -19.001 1.672 -14.036 1.00 87.69 360 PHE A N 1
ATOM 2775 C CA . PHE A 1 360 ? -18.713 1.681 -15.470 1.00 87.69 360 PHE A CA 1
ATOM 2776 C C . PHE A 1 360 ? -18.259 0.317 -16.015 1.00 87.69 360 PHE A C 1
ATOM 2778 O O . PHE A 1 360 ? -17.932 0.192 -17.200 1.00 87.69 360 PHE A O 1
ATOM 2785 N N . ALA A 1 361 ? -18.308 -0.755 -15.212 1.00 80.62 361 ALA A N 1
ATOM 2786 C CA . ALA A 1 361 ? -17.839 -2.076 -15.628 1.00 80.62 361 ALA A CA 1
ATOM 2787 C C . ALA A 1 361 ? -18.613 -2.642 -16.821 1.00 80.62 361 ALA A C 1
ATOM 2789 O O . ALA A 1 361 ? -18.024 -3.373 -17.622 1.00 80.62 361 ALA A O 1
ATOM 2790 N N . ARG A 1 362 ? -19.884 -2.242 -16.974 1.00 77.06 362 ARG A N 1
ATOM 2791 C CA . ARG A 1 362 ? -20.771 -2.609 -18.091 1.00 77.06 362 ARG A CA 1
ATOM 2792 C C . ARG A 1 362 ? -20.400 -1.969 -19.434 1.00 77.06 362 ARG A C 1
ATOM 2794 O O . ARG A 1 362 ? -21.106 -2.186 -20.410 1.00 77.06 362 ARG A O 1
ATOM 2801 N N . GLY A 1 363 ? -19.291 -1.229 -19.505 1.00 64.19 363 GLY A N 1
ATOM 2802 C CA . GLY A 1 363 ? -18.765 -0.717 -20.768 1.00 64.19 363 GLY A CA 1
ATOM 2803 C C . GLY A 1 363 ? -19.655 0.356 -21.381 1.00 64.19 363 GLY A C 1
ATOM 2804 O O . GLY A 1 363 ? -19.773 0.417 -22.603 1.00 64.19 363 GLY A O 1
ATOM 2805 N N . VAL A 1 364 ? -20.284 1.185 -20.542 1.00 69.75 364 VAL A N 1
ATOM 2806 C CA . VAL A 1 364 ? -20.996 2.381 -21.000 1.00 69.75 364 VAL A CA 1
ATOM 2807 C C . VAL A 1 364 ? -19.946 3.350 -21.536 1.00 69.75 364 VAL A C 1
ATOM 2809 O O . VAL A 1 364 ? -19.407 4.173 -20.803 1.00 69.75 364 VAL A O 1
ATOM 2812 N N . ARG A 1 365 ? -19.592 3.187 -22.810 1.00 74.75 365 ARG A N 1
ATOM 2813 C CA . ARG A 1 365 ? -18.860 4.202 -23.557 1.00 74.75 365 ARG A CA 1
ATOM 2814 C C . ARG A 1 365 ? -19.823 5.327 -23.882 1.00 74.75 365 ARG A C 1
ATOM 2816 O O . ARG A 1 365 ? -21.019 5.095 -24.086 1.00 74.75 365 ARG A O 1
ATOM 2823 N N . THR A 1 366 ? -19.301 6.541 -23.948 1.00 76.44 366 THR A N 1
ATOM 2824 C CA . THR A 1 366 ? -20.049 7.639 -24.552 1.00 76.44 366 THR A CA 1
ATOM 2825 C C . THR A 1 366 ? -20.373 7.285 -26.013 1.00 76.44 366 THR A C 1
ATOM 2827 O O . THR A 1 366 ? -19.715 6.423 -26.607 1.00 76.44 366 THR A O 1
ATOM 2830 N N . PRO A 1 367 ? -21.359 7.941 -26.647 1.00 76.25 367 PRO A N 1
ATOM 2831 C CA . PRO A 1 367 ? -21.633 7.746 -28.072 1.00 76.25 367 PRO A CA 1
ATOM 2832 C C . PRO A 1 367 ? -20.410 7.969 -28.981 1.00 76.25 367 PRO A C 1
ATOM 2834 O O . PRO A 1 367 ? -20.358 7.403 -30.069 1.00 76.25 367 PRO A O 1
ATOM 2837 N N . SER A 1 368 ? -19.422 8.757 -28.535 1.00 79.50 368 SER A N 1
ATOM 2838 C CA . SER A 1 368 ? -18.150 8.992 -29.233 1.00 79.50 368 SER A CA 1
ATOM 2839 C C . SER A 1 368 ? -17.126 7.861 -29.071 1.00 79.50 368 SER A C 1
ATOM 2841 O O . SER A 1 368 ? -16.123 7.842 -29.777 1.00 79.50 368 SER A O 1
ATOM 2843 N N . GLY A 1 369 ? -17.376 6.893 -28.184 1.00 85.50 369 GLY A N 1
ATOM 2844 C CA . GLY A 1 369 ? -16.447 5.806 -27.875 1.00 85.50 369 GLY A CA 1
ATOM 2845 C C . GLY A 1 369 ? -15.416 6.148 -26.797 1.00 85.50 369 GLY A C 1
ATOM 2846 O O . GLY A 1 369 ? -14.609 5.274 -26.457 1.00 85.50 369 GLY A O 1
ATOM 2847 N N . ASP A 1 370 ? -15.475 7.362 -26.248 1.00 87.38 370 ASP A N 1
ATOM 2848 C CA . ASP A 1 370 ? -14.603 7.840 -25.179 1.00 87.38 370 ASP A CA 1
ATOM 2849 C C . ASP A 1 370 ? -14.957 7.196 -23.833 1.00 87.38 370 ASP A C 1
ATOM 2851 O O . ASP A 1 370 ? -16.040 6.624 -23.628 1.00 87.38 370 ASP A O 1
ATOM 2855 N N . LEU A 1 371 ? -14.003 7.267 -22.904 1.00 88.62 371 LEU A N 1
ATOM 2856 C CA . LEU A 1 371 ? -14.234 6.849 -21.529 1.00 88.62 371 LEU A CA 1
ATOM 2857 C C . LEU A 1 371 ? -15.180 7.834 -20.837 1.00 88.62 371 LEU A C 1
ATOM 2859 O O . LEU A 1 371 ? -15.090 9.035 -21.082 1.00 88.62 371 LEU A O 1
ATOM 2863 N N . PRO A 1 372 ? -16.068 7.353 -19.954 1.00 92.88 372 PRO A N 1
ATOM 2864 C CA . PRO A 1 372 ? -16.875 8.242 -19.139 1.00 92.88 372 PRO A CA 1
ATOM 2865 C C . PRO A 1 372 ? -15.965 9.077 -18.230 1.00 92.88 372 PRO A C 1
ATOM 2867 O O . PRO A 1 372 ? -15.152 8.534 -17.474 1.00 92.88 372 PRO A O 1
ATOM 2870 N N . GLU A 1 373 ? -16.120 10.394 -18.319 1.00 94.12 373 GLU A N 1
ATOM 2871 C CA . GLU A 1 373 ? -15.482 11.357 -17.428 1.00 94.12 373 GLU A CA 1
ATOM 2872 C C . GLU A 1 373 ? -16.396 11.640 -16.233 1.00 94.12 373 GLU A C 1
ATOM 2874 O O . GLU A 1 373 ? -17.602 11.838 -16.391 1.00 94.12 373 GLU A O 1
ATOM 2879 N N . VAL A 1 374 ? -15.823 11.645 -15.031 1.00 94.50 374 VAL A N 1
ATOM 2880 C CA . VAL A 1 374 ? -16.522 11.936 -13.776 1.00 94.50 374 VAL A CA 1
ATOM 2881 C C . VAL A 1 374 ? -15.980 13.247 -13.226 1.00 94.50 374 VAL A C 1
ATOM 2883 O O . VAL A 1 374 ? -14.785 13.353 -12.942 1.00 94.50 374 VAL A O 1
ATOM 2886 N N . ALA A 1 375 ? -16.849 14.246 -13.089 1.00 94.38 375 ALA A N 1
ATOM 2887 C CA . ALA A 1 375 ? -16.479 15.571 -12.600 1.00 94.38 375 ALA A CA 1
ATOM 2888 C C . ALA A 1 375 ? -16.013 15.522 -11.138 1.00 94.38 375 ALA A C 1
ATOM 2890 O O . ALA A 1 375 ? -16.538 14.738 -10.346 1.00 94.38 375 ALA A O 1
ATOM 2891 N N . TRP A 1 376 ? -15.048 16.372 -10.775 1.00 91.12 376 TRP A N 1
ATOM 2892 C CA . TRP A 1 376 ? -14.458 16.428 -9.433 1.00 91.12 376 TRP A CA 1
ATOM 2893 C C . TRP A 1 376 ? -15.515 16.518 -8.324 1.00 91.12 376 TRP A C 1
ATOM 2895 O O . TRP A 1 376 ? -15.424 15.817 -7.320 1.00 91.12 376 TRP A O 1
ATOM 2905 N N . GLU A 1 377 ? -16.566 17.309 -8.521 1.00 90.44 377 GLU A N 1
ATOM 2906 C CA . GLU A 1 377 ? -17.649 17.547 -7.561 1.00 90.44 377 GLU A CA 1
ATOM 2907 C C . GLU A 1 377 ? -18.440 16.273 -7.224 1.00 90.44 377 GLU A C 1
ATOM 2909 O O . GLU A 1 377 ? -19.019 16.171 -6.144 1.00 90.44 377 GLU A O 1
ATOM 2914 N N . GLU A 1 378 ? -18.461 15.290 -8.130 1.00 90.31 378 GLU A N 1
ATOM 2915 C CA . GLU A 1 378 ? -19.197 14.038 -7.944 1.00 90.31 378 GLU A CA 1
ATOM 2916 C C . GLU A 1 378 ? -18.442 13.058 -7.036 1.00 90.31 378 GLU A C 1
ATOM 2918 O O . GLU A 1 378 ? -19.052 12.378 -6.206 1.00 90.31 378 GLU A O 1
ATOM 2923 N N . TRP A 1 379 ? -17.115 12.972 -7.169 1.00 88.88 379 TRP A N 1
ATOM 2924 C CA . TRP A 1 379 ? -16.318 11.956 -6.475 1.00 88.88 379 TRP A CA 1
ATOM 2925 C C . TRP A 1 379 ? -15.466 12.502 -5.323 1.00 88.88 379 TRP A C 1
ATOM 2927 O O . TRP A 1 379 ? -15.208 11.763 -4.372 1.00 88.88 379 TRP A O 1
ATOM 2937 N N . SER A 1 380 ? -15.103 13.787 -5.341 1.00 82.12 380 SER A N 1
ATOM 2938 C CA . SER A 1 380 ? -14.280 14.428 -4.304 1.00 82.12 380 SER A CA 1
ATOM 2939 C C . SER A 1 380 ? -14.857 14.464 -2.887 1.00 82.12 380 SER A C 1
ATOM 2941 O O . SER A 1 380 ? -14.050 14.389 -1.961 1.00 82.12 380 SER A O 1
ATOM 2943 N N . PRO A 1 381 ? -16.187 14.480 -2.632 1.00 78.75 381 PRO A N 1
ATOM 2944 C CA . PRO A 1 381 ? -16.701 14.451 -1.257 1.00 78.75 381 PRO A CA 1
ATOM 2945 C C . PRO A 1 381 ? -16.303 13.195 -0.466 1.00 78.75 381 PRO A C 1
ATOM 2947 O O . PRO A 1 381 ? -16.503 13.134 0.743 1.00 78.75 381 PRO A O 1
ATOM 2950 N N . ARG A 1 382 ? -15.778 12.171 -1.151 1.00 72.25 382 ARG A N 1
ATOM 2951 C CA . ARG A 1 382 ? -15.332 10.890 -0.582 1.00 72.25 382 ARG A CA 1
ATOM 2952 C C . ARG A 1 382 ? -13.809 10.750 -0.554 1.00 72.25 382 ARG A C 1
ATOM 2954 O O . ARG A 1 382 ? -13.291 9.666 -0.298 1.00 72.25 382 ARG A O 1
ATOM 2961 N N . VAL A 1 383 ? -13.099 11.824 -0.873 1.00 69.06 383 VAL A N 1
ATOM 2962 C CA . VAL A 1 383 ? -11.650 11.866 -1.039 1.00 69.06 383 VAL A CA 1
ATOM 2963 C C . VAL A 1 383 ? -11.087 12.830 -0.014 1.00 69.06 383 VAL A C 1
ATOM 2965 O O . VAL A 1 383 ? -11.682 13.866 0.276 1.00 69.06 383 VAL A O 1
ATOM 2968 N N . TYR A 1 384 ? -9.919 12.507 0.530 1.00 66.44 384 TYR A N 1
ATOM 2969 C CA . TYR A 1 384 ? -9.175 13.480 1.311 1.00 66.44 384 TYR A CA 1
ATOM 2970 C C . TYR A 1 384 ? -8.321 14.315 0.359 1.00 66.44 384 TYR A C 1
ATOM 2972 O O . TYR A 1 384 ? -7.451 13.780 -0.328 1.00 66.44 384 TYR A O 1
ATOM 2980 N N . SER A 1 385 ? -8.557 15.622 0.305 1.00 66.44 385 SER A N 1
ATOM 2981 C CA . SER A 1 385 ? -7.726 16.548 -0.463 1.00 66.44 385 SER A CA 1
ATOM 2982 C C . SER A 1 385 ? -7.184 17.638 0.443 1.00 66.44 385 SER A C 1
ATOM 2984 O O . SER A 1 385 ? -7.951 18.327 1.115 1.00 66.44 385 SER A O 1
ATOM 2986 N N . GLU A 1 386 ? -5.872 17.832 0.413 1.00 65.44 386 GLU A N 1
ATOM 2987 C CA . GLU A 1 386 ? -5.213 18.952 1.066 1.00 65.44 386 GLU A CA 1
ATOM 2988 C C . GLU A 1 386 ? -4.391 19.726 0.033 1.00 65.44 386 GLU A C 1
ATOM 2990 O O . GLU A 1 386 ? -3.511 19.175 -0.634 1.00 65.44 386 GLU A O 1
ATOM 2995 N N . LEU A 1 387 ? -4.691 21.017 -0.101 1.00 61.16 387 LEU A N 1
ATOM 2996 C CA . LEU A 1 387 ? -3.939 21.956 -0.924 1.00 61.16 387 LEU A CA 1
ATOM 2997 C C . LEU A 1 387 ? -3.281 22.967 0.011 1.00 61.16 387 LEU A C 1
ATOM 2999 O O . LEU A 1 387 ? -3.980 23.692 0.720 1.00 61.16 387 LEU A O 1
ATOM 3003 N N . LYS A 1 388 ? -1.947 23.017 0.029 1.00 64.69 388 LYS A N 1
ATOM 3004 C CA . LYS A 1 388 ? -1.213 24.017 0.812 1.00 64.69 388 LYS A CA 1
ATOM 3005 C C . LYS A 1 388 ? -0.317 24.860 -0.087 1.00 64.69 388 LYS A C 1
ATOM 3007 O O . LYS A 1 388 ? 0.439 24.346 -0.913 1.00 64.69 388 LYS A O 1
ATOM 3012 N N . PHE A 1 389 ? -0.360 26.167 0.147 1.00 52.94 389 PHE A N 1
ATOM 3013 C CA . PHE A 1 389 ? 0.542 27.153 -0.439 1.00 52.94 389 PHE A CA 1
ATOM 3014 C C . PHE A 1 389 ? 1.568 27.554 0.629 1.00 52.94 389 PHE A C 1
ATOM 3016 O O . PHE A 1 389 ? 1.181 27.963 1.722 1.00 52.94 389 PHE A O 1
ATOM 3023 N N . TRP A 1 390 ? 2.863 27.376 0.353 1.00 55.00 390 TRP A N 1
ATOM 3024 C CA . TRP A 1 390 ? 3.938 27.744 1.281 1.00 55.00 390 TRP A CA 1
ATOM 3025 C C . TRP A 1 390 ? 4.483 29.139 0.960 1.00 55.00 390 TRP A C 1
ATOM 3027 O O . TRP A 1 390 ? 5.165 29.320 -0.047 1.00 55.00 390 TRP A O 1
ATOM 3037 N N . GLU A 1 391 ? 4.244 30.110 1.844 1.00 39.84 391 GLU 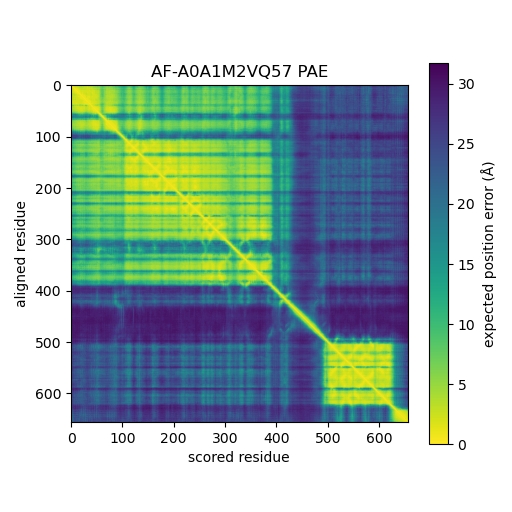A N 1
ATOM 3038 C CA . GLU A 1 391 ? 4.915 31.416 1.829 1.00 39.84 391 GLU A CA 1
ATOM 3039 C C . GLU A 1 391 ? 6.069 31.418 2.846 1.00 39.84 391 GLU A C 1
ATOM 3041 O O . GLU A 1 391 ? 5.874 31.682 4.030 1.00 39.84 391 GLU A O 1
ATOM 3046 N N . GLY A 1 392 ? 7.286 31.091 2.403 1.00 34.94 392 GLY A N 1
ATOM 3047 C CA . GLY A 1 392 ? 8.497 31.217 3.223 1.00 34.94 392 GLY A CA 1
ATOM 3048 C C . GLY A 1 392 ? 9.571 30.174 2.923 1.00 34.94 392 GLY A C 1
ATOM 3049 O O . GLY A 1 392 ? 9.274 29.006 2.672 1.00 34.94 392 GLY A O 1
ATOM 3050 N N . GLU A 1 393 ? 10.838 30.600 2.949 1.00 32.62 393 GLU A N 1
ATOM 3051 C CA . GLU A 1 393 ? 12.004 29.722 2.826 1.00 32.62 393 GLU A CA 1
ATOM 3052 C C . GLU A 1 393 ? 12.075 28.761 4.015 1.00 32.62 393 GLU A C 1
ATOM 3054 O O . GLU A 1 393 ? 12.615 29.050 5.082 1.00 32.62 393 GLU A O 1
ATOM 3059 N N . THR A 1 394 ? 11.547 27.562 3.832 1.00 26.16 394 THR A N 1
ATOM 3060 C CA . THR A 1 394 ? 12.031 26.390 4.552 1.00 26.16 394 THR A CA 1
ATOM 3061 C C . THR A 1 394 ? 11.944 25.222 3.590 1.00 26.16 394 THR A C 1
ATOM 3063 O O . THR A 1 394 ? 10.867 24.766 3.221 1.00 26.16 394 THR A O 1
ATOM 3066 N N . ALA A 1 395 ? 13.105 24.791 3.103 1.00 23.56 395 ALA A N 1
ATOM 3067 C CA . ALA A 1 395 ? 13.212 23.679 2.179 1.00 23.56 395 ALA A CA 1
ATOM 3068 C C . ALA A 1 395 ? 12.573 22.422 2.789 1.00 23.56 395 ALA A C 1
ATOM 3070 O O . ALA A 1 395 ? 13.007 21.947 3.841 1.00 23.56 395 ALA A O 1
ATOM 3071 N N . PHE A 1 396 ? 11.594 21.839 2.097 1.00 28.11 396 PHE A N 1
ATOM 3072 C CA . PHE A 1 396 ? 11.204 20.458 2.341 1.00 28.11 396 PHE A CA 1
ATOM 3073 C C . PHE A 1 396 ? 12.420 19.558 2.094 1.00 28.11 396 PHE A C 1
ATOM 3075 O O . PHE A 1 396 ? 12.810 19.295 0.957 1.00 28.11 396 PHE A O 1
ATOM 3082 N N . ARG A 1 397 ? 13.006 19.026 3.167 1.00 25.73 397 ARG A N 1
ATOM 3083 C CA . ARG A 1 397 ? 13.641 17.708 3.113 1.00 25.73 397 ARG A CA 1
ATOM 3084 C C . ARG A 1 397 ? 12.572 16.688 3.479 1.00 25.73 397 ARG A C 1
ATOM 3086 O O . ARG A 1 397 ? 12.200 16.609 4.643 1.00 25.73 397 ARG A O 1
ATOM 3093 N N . GLY A 1 398 ? 12.122 15.899 2.503 1.00 25.67 398 GLY A N 1
ATOM 3094 C CA . GLY A 1 398 ? 11.321 14.703 2.781 1.00 25.67 398 GLY A CA 1
ATOM 3095 C C . GLY A 1 398 ? 9.972 14.596 2.073 1.00 25.67 398 GLY A C 1
ATOM 3096 O O . GLY A 1 398 ? 9.011 14.167 2.691 1.00 25.67 398 GLY A O 1
ATOM 3097 N N . ALA A 1 399 ? 9.901 14.889 0.775 1.00 26.56 399 ALA A N 1
ATOM 3098 C CA . ALA A 1 399 ? 8.950 14.228 -0.117 1.00 26.56 399 ALA A CA 1
ATOM 3099 C C . ALA A 1 399 ? 9.795 13.561 -1.213 1.00 26.56 399 ALA A C 1
ATOM 3101 O O . ALA A 1 399 ? 10.369 14.227 -2.065 1.00 26.56 399 ALA A O 1
ATOM 3102 N N . LYS A 1 400 ? 9.991 12.244 -1.058 1.00 26.00 400 LYS A N 1
ATOM 3103 C CA . LYS A 1 400 ? 11.022 11.391 -1.686 1.00 26.00 400 LYS A CA 1
ATOM 3104 C C . LYS A 1 400 ? 12.482 11.699 -1.285 1.00 26.00 400 LYS A C 1
ATOM 3106 O O . LYS A 1 400 ? 13.313 12.136 -2.070 1.00 26.00 400 LYS A O 1
ATOM 3111 N N . ARG A 1 401 ? 12.846 11.290 -0.064 1.00 26.48 401 ARG A N 1
ATOM 3112 C CA . ARG A 1 401 ? 14.156 10.658 0.184 1.00 26.48 401 ARG A CA 1
ATOM 3113 C C . ARG A 1 401 ? 13.939 9.329 0.911 1.00 26.48 401 ARG A C 1
ATOM 3115 O O . ARG A 1 401 ? 14.268 9.172 2.076 1.00 26.48 401 ARG A O 1
ATOM 3122 N N . LEU A 1 402 ? 13.421 8.335 0.187 1.00 29.72 402 LEU A N 1
ATOM 3123 C CA . LEU A 1 402 ? 13.570 6.915 0.552 1.00 29.72 402 LEU A CA 1
ATOM 3124 C C . LEU A 1 402 ? 14.985 6.413 0.204 1.00 29.72 402 LEU A C 1
ATOM 3126 O O . LEU A 1 402 ? 15.177 5.305 -0.282 1.00 29.72 402 LEU A O 1
ATOM 3130 N N . LEU A 1 403 ? 15.974 7.288 0.422 1.00 33.06 403 LEU A N 1
ATOM 3131 C CA . LEU A 1 403 ? 17.399 7.122 0.170 1.00 33.06 403 LEU A CA 1
ATOM 3132 C C . LEU A 1 403 ? 18.164 7.945 1.217 1.00 33.06 403 LEU A C 1
ATOM 3134 O O . LEU A 1 403 ? 18.426 9.132 1.024 1.00 33.06 403 LEU A O 1
ATOM 3138 N N . GLY A 1 404 ? 18.483 7.306 2.344 1.00 30.06 404 GLY A N 1
ATOM 3139 C CA . GLY A 1 404 ? 19.504 7.756 3.301 1.00 30.06 404 GLY A CA 1
ATOM 3140 C C . GLY A 1 404 ? 19.116 8.846 4.321 1.00 30.06 404 GLY A C 1
ATOM 3141 O O . GLY A 1 404 ? 19.573 9.981 4.190 1.00 30.06 404 GLY A O 1
ATOM 3142 N N . GLY A 1 405 ? 18.372 8.454 5.375 1.00 26.59 405 GLY A N 1
ATOM 3143 C CA . GLY A 1 405 ? 18.332 9.017 6.755 1.00 26.59 405 GLY A CA 1
ATOM 3144 C C . GLY A 1 405 ? 17.729 10.421 7.011 1.00 26.59 405 GLY A C 1
ATOM 3145 O O . GLY A 1 405 ? 17.428 11.156 6.074 1.00 26.59 405 GLY A O 1
ATOM 3146 N N . PRO A 1 406 ? 17.625 10.884 8.283 1.00 29.09 406 PRO A N 1
ATOM 3147 C CA . PRO A 1 406 ? 17.002 10.274 9.463 1.00 29.09 406 PRO A CA 1
ATOM 3148 C C . PRO A 1 406 ? 15.671 10.977 9.843 1.00 29.09 406 PRO A C 1
ATOM 3150 O O . PRO A 1 406 ? 15.325 11.062 11.018 1.00 29.09 406 PRO A O 1
ATOM 3153 N N . ARG A 1 407 ? 14.932 11.539 8.876 1.00 27.69 407 ARG A N 1
ATOM 3154 C CA . ARG A 1 407 ? 13.612 12.145 9.123 1.00 27.69 407 ARG A CA 1
ATOM 3155 C C . ARG A 1 407 ? 12.596 11.586 8.139 1.00 27.69 407 ARG A C 1
ATOM 3157 O O . ARG A 1 407 ? 12.736 11.779 6.935 1.00 27.69 407 ARG A O 1
ATOM 3164 N N . PHE A 1 408 ? 11.593 10.895 8.662 1.00 30.84 408 PHE A N 1
ATOM 3165 C CA . PHE A 1 408 ? 10.475 10.375 7.886 1.00 30.84 408 PHE A CA 1
ATOM 3166 C C . PHE A 1 408 ? 9.221 11.133 8.305 1.00 30.84 408 PHE A C 1
ATOM 3168 O O . PHE A 1 408 ? 8.906 11.167 9.491 1.00 30.84 408 PHE A O 1
ATOM 3175 N N . ALA A 1 409 ? 8.517 11.727 7.343 1.00 29.98 409 ALA A N 1
ATOM 3176 C CA . ALA A 1 409 ? 7.115 12.063 7.526 1.00 29.98 409 ALA A CA 1
ATOM 3177 C C . ALA A 1 409 ? 6.325 10.783 7.246 1.00 29.98 409 ALA A C 1
ATOM 3179 O O . ALA A 1 409 ? 6.358 10.261 6.131 1.00 29.98 409 ALA A O 1
ATOM 3180 N N . ILE A 1 410 ? 5.667 10.241 8.266 1.00 34.81 410 ILE A N 1
ATOM 3181 C CA . ILE A 1 410 ? 4.751 9.117 8.087 1.00 34.81 410 ILE A CA 1
ATOM 3182 C C . ILE A 1 410 ? 3.375 9.720 7.837 1.00 34.81 410 ILE A C 1
ATOM 3184 O O . ILE A 1 410 ? 2.841 10.401 8.705 1.00 34.81 410 ILE A O 1
ATOM 3188 N N . LEU A 1 411 ? 2.814 9.485 6.652 1.00 36.69 411 LEU A N 1
ATOM 3189 C CA . LEU A 1 411 ? 1.390 9.684 6.404 1.00 36.69 411 LEU A CA 1
ATOM 3190 C C . LEU A 1 411 ? 0.663 8.514 7.065 1.00 36.69 411 LEU A C 1
ATOM 3192 O O . LEU A 1 411 ? 0.559 7.432 6.494 1.00 36.69 411 LEU A O 1
ATOM 3196 N N . LEU A 1 412 ? 0.243 8.708 8.312 1.00 34.16 412 LEU A N 1
ATOM 3197 C CA . LEU A 1 412 ? -0.573 7.729 9.018 1.00 34.16 412 LEU A CA 1
ATOM 3198 C C . LEU A 1 412 ? -2.018 7.888 8.553 1.00 34.16 412 LEU A C 1
ATOM 3200 O O . LEU A 1 412 ? -2.616 8.942 8.756 1.00 34.16 412 LEU A O 1
ATOM 3204 N N . TYR A 1 413 ? -2.548 6.850 7.914 1.00 33.12 413 TYR A N 1
ATOM 3205 C CA . TYR A 1 413 ? -3.972 6.699 7.650 1.00 33.12 413 TYR A CA 1
ATOM 3206 C C . TYR A 1 413 ? -4.523 5.704 8.674 1.00 33.12 413 TYR A C 1
ATOM 3208 O O . TYR A 1 413 ? -4.174 4.527 8.631 1.00 33.12 413 TYR A O 1
ATOM 3216 N N . ASP A 1 414 ? -5.326 6.190 9.620 1.00 33.09 414 ASP A N 1
ATOM 3217 C CA . ASP A 1 414 ? -5.980 5.370 10.647 1.00 33.09 414 ASP A CA 1
ATOM 3218 C C . ASP A 1 414 ? -7.503 5.386 10.415 1.00 33.09 414 ASP A C 1
ATOM 3220 O O . ASP A 1 414 ? -8.166 6.381 10.735 1.00 33.09 414 ASP A O 1
ATOM 3224 N N . PRO A 1 415 ? -8.079 4.353 9.775 1.00 33.31 415 PRO A N 1
ATOM 3225 C CA . PRO A 1 415 ? -9.524 4.178 9.721 1.00 33.31 415 PRO A CA 1
ATOM 3226 C C . PRO A 1 415 ? -10.034 3.637 11.073 1.00 33.31 415 PRO A C 1
ATOM 3228 O O . PRO A 1 415 ? -9.466 2.675 11.589 1.00 33.31 415 PRO A O 1
ATOM 3231 N N . PRO A 1 416 ? -11.129 4.178 11.649 1.00 32.28 416 PRO A N 1
ATOM 3232 C CA . PRO A 1 416 ? -12.166 5.010 11.022 1.00 32.28 416 PRO A CA 1
ATOM 3233 C C . PRO A 1 416 ? -12.013 6.535 11.193 1.00 32.28 416 PRO A C 1
ATOM 3235 O O . PRO A 1 416 ? -12.860 7.276 10.700 1.00 32.28 416 PRO A O 1
ATOM 3238 N N . ASP A 1 417 ? -10.965 7.025 11.856 1.00 38.38 417 ASP A N 1
ATOM 3239 C CA . ASP A 1 417 ? -10.918 8.409 12.353 1.00 38.38 417 ASP A CA 1
ATOM 3240 C C . ASP A 1 417 ? -10.444 9.469 11.340 1.00 38.38 417 ASP A C 1
ATOM 3242 O O . ASP A 1 417 ? -10.414 10.649 11.685 1.00 38.38 417 ASP A O 1
ATOM 3246 N N . VAL A 1 418 ? -10.081 9.092 10.105 1.00 40.28 418 VAL A N 1
ATOM 3247 C CA . VAL A 1 418 ? -9.634 9.996 9.013 1.00 40.28 418 VAL A CA 1
ATOM 3248 C C . VAL A 1 418 ? -8.737 11.133 9.536 1.00 40.28 418 VAL A C 1
ATOM 3250 O O . VAL A 1 418 ? -8.996 12.321 9.345 1.00 40.28 418 VAL A O 1
ATOM 3253 N N . ARG A 1 419 ? -7.660 10.782 10.248 1.00 35.81 419 ARG A N 1
ATOM 3254 C CA . ARG A 1 419 ? -6.665 11.759 10.714 1.00 35.81 419 ARG A CA 1
ATOM 3255 C C . ARG A 1 419 ? -5.385 11.632 9.916 1.00 35.81 419 ARG A C 1
ATOM 3257 O O . ARG A 1 419 ? -4.638 10.683 10.103 1.00 35.81 419 ARG A O 1
ATOM 3264 N N . LEU A 1 420 ? -5.093 12.646 9.106 1.00 35.53 420 LEU A N 1
ATOM 3265 C CA . LEU A 1 420 ? -3.761 12.848 8.551 1.00 35.53 420 LEU A CA 1
ATOM 3266 C C . LEU A 1 420 ? -2.859 13.402 9.663 1.00 35.53 420 LEU A C 1
ATOM 3268 O O . LEU A 1 420 ? -2.983 14.565 10.048 1.00 35.53 420 LEU A O 1
ATOM 3272 N N . ARG A 1 421 ? -1.966 12.581 10.222 1.00 38.47 421 ARG A N 1
ATOM 3273 C CA . ARG A 1 421 ? -0.932 13.065 11.149 1.00 38.47 421 ARG A CA 1
ATOM 3274 C C . ARG A 1 421 ? 0.407 13.106 10.437 1.00 38.47 421 ARG A C 1
ATOM 3276 O O . ARG A 1 421 ? 0.925 12.066 10.059 1.00 38.47 421 ARG A O 1
ATOM 3283 N N . ILE A 1 422 ? 0.972 14.302 10.297 1.00 36.81 422 ILE A N 1
ATOM 3284 C CA . ILE A 1 422 ? 2.363 14.490 9.886 1.00 36.81 422 ILE A CA 1
ATOM 3285 C C . ILE A 1 422 ? 3.203 14.431 11.163 1.00 36.81 422 ILE A C 1
ATOM 3287 O O . ILE A 1 422 ? 3.111 15.320 12.006 1.00 36.81 422 ILE A O 1
ATOM 3291 N N . VAL A 1 423 ? 3.979 13.362 11.338 1.00 35.97 423 VAL A N 1
ATOM 3292 C CA . VAL A 1 423 ? 4.891 13.220 12.482 1.00 35.97 423 VAL A CA 1
ATOM 3293 C C . VAL A 1 423 ? 6.287 13.657 12.054 1.00 35.97 423 VAL A C 1
ATOM 3295 O O . VAL A 1 423 ? 6.899 13.022 11.199 1.00 35.97 423 VAL A O 1
ATOM 3298 N N . GLU A 1 424 ? 6.801 14.727 12.659 1.00 34.19 424 GLU A N 1
ATOM 3299 C CA . GLU A 1 424 ? 8.205 15.123 12.542 1.00 34.19 424 GLU A CA 1
ATOM 3300 C C . GLU A 1 424 ? 9.002 14.509 13.699 1.00 34.19 424 GLU A C 1
ATOM 3302 O O . GLU A 1 424 ? 8.823 14.877 14.859 1.00 34.19 424 GLU A O 1
ATOM 3307 N N . LEU A 1 425 ? 9.893 13.559 13.405 1.00 33.66 425 LEU A N 1
ATOM 3308 C CA . LEU A 1 425 ? 10.820 13.027 14.407 1.00 33.66 425 LEU A CA 1
ATOM 3309 C C . LEU A 1 425 ? 12.045 13.952 14.528 1.00 33.66 425 LEU A C 1
ATOM 3311 O O . LEU A 1 425 ? 12.699 14.286 13.534 1.00 33.66 425 LEU A O 1
ATOM 3315 N N . GLY A 1 426 ? 12.340 14.380 15.760 1.00 29.72 426 GLY A N 1
ATOM 3316 C CA . GLY A 1 426 ? 13.493 15.222 16.092 1.00 29.72 426 GLY A CA 1
ATOM 3317 C C . GLY A 1 426 ? 14.841 14.552 15.771 1.00 29.72 426 GLY A C 1
ATOM 3318 O O . GLY A 1 426 ? 14.904 13.337 15.584 1.00 29.72 426 GLY A O 1
ATOM 3319 N N . PRO A 1 427 ? 15.940 15.324 15.666 1.00 30.23 427 PRO A N 1
ATOM 3320 C CA . PRO A 1 427 ? 17.245 14.767 15.320 1.00 30.23 427 PRO A CA 1
ATOM 3321 C C . PRO A 1 427 ? 17.735 13.778 16.388 1.00 30.23 427 PRO A C 1
ATOM 3323 O O . PRO A 1 427 ? 17.758 14.099 17.575 1.00 30.23 427 PRO A O 1
ATOM 3326 N N . ALA A 1 428 ? 18.193 12.602 15.954 1.00 30.27 428 ALA A N 1
ATOM 3327 C CA . ALA A 1 428 ? 19.042 11.750 16.775 1.00 30.27 428 ALA A CA 1
ATOM 3328 C C . ALA A 1 428 ? 20.385 12.462 16.997 1.00 30.27 428 ALA A C 1
ATOM 3330 O O . ALA A 1 428 ? 21.009 12.935 16.043 1.00 30.27 428 ALA A O 1
ATOM 3331 N N . VAL A 1 429 ? 20.819 12.560 18.254 1.00 26.97 429 VAL A N 1
ATOM 3332 C CA . VAL A 1 429 ? 22.132 13.102 18.616 1.00 26.97 429 VAL A CA 1
ATOM 3333 C C . VAL A 1 429 ? 23.193 12.110 18.142 1.00 26.97 429 VAL A C 1
ATOM 3335 O O . VAL A 1 429 ? 23.449 11.100 18.791 1.00 26.97 429 VAL A O 1
ATOM 3338 N N . VAL A 1 430 ? 23.795 12.382 16.986 1.00 30.50 430 VAL A N 1
ATOM 3339 C CA . VAL A 1 430 ? 25.026 11.714 16.560 1.00 30.50 430 VAL A CA 1
ATOM 3340 C C . VAL A 1 430 ? 26.165 12.388 17.318 1.00 30.50 430 VAL A C 1
ATOM 3342 O O . VAL A 1 430 ? 26.521 13.528 17.025 1.00 30.50 430 VAL A O 1
ATOM 3345 N N . GLY A 1 431 ? 26.704 11.708 18.329 1.00 32.19 431 GLY A N 1
ATOM 3346 C CA . GLY A 1 431 ? 27.942 12.114 18.989 1.00 32.19 431 GLY A CA 1
ATOM 3347 C C . GLY A 1 431 ? 29.122 11.904 18.044 1.00 32.19 431 GLY A C 1
ATOM 3348 O O . GLY A 1 431 ? 29.749 10.852 18.070 1.00 32.19 431 GLY A O 1
ATOM 3349 N N . GLY A 1 432 ? 29.387 12.880 17.178 1.00 28.17 432 GLY A N 1
ATOM 3350 C CA . GLY A 1 432 ? 30.606 12.943 16.378 1.00 28.17 432 GLY A CA 1
ATOM 3351 C C . GLY A 1 432 ? 31.658 13.765 17.113 1.00 28.17 432 GLY A C 1
ATOM 3352 O O . GLY A 1 432 ? 31.514 14.980 17.219 1.00 28.17 432 GLY A O 1
ATOM 3353 N N . GLY A 1 433 ? 32.697 13.108 17.629 1.00 30.02 433 GLY A N 1
ATOM 3354 C CA . GLY A 1 433 ? 33.937 13.778 18.009 1.00 30.02 433 GLY A CA 1
ATOM 3355 C C . GLY A 1 433 ? 34.646 14.247 16.742 1.00 30.02 433 GLY A C 1
ATOM 3356 O O . GLY A 1 433 ? 34.980 13.430 15.890 1.00 30.02 433 GLY A O 1
ATOM 3357 N N . SER A 1 434 ? 34.811 15.559 16.592 1.00 30.52 434 SER A N 1
ATOM 3358 C CA . SER A 1 434 ? 35.615 16.157 15.531 1.00 30.52 434 SER A CA 1
ATOM 3359 C C . SER A 1 434 ? 37.014 16.435 16.069 1.00 30.52 434 SER A C 1
ATOM 3361 O O . SER A 1 434 ? 37.187 17.363 16.865 1.00 30.52 434 SER A O 1
ATOM 3363 N N . ASP A 1 435 ? 37.993 15.655 15.622 1.00 30.80 435 ASP A N 1
ATOM 3364 C CA . ASP A 1 435 ? 39.382 16.099 15.622 1.00 30.80 435 ASP A CA 1
ATOM 3365 C C . ASP A 1 435 ? 39.591 17.119 14.499 1.00 30.80 435 ASP A C 1
ATOM 3367 O O . ASP A 1 435 ? 38.950 17.085 13.446 1.00 30.80 435 ASP A O 1
ATOM 3371 N N . ALA A 1 436 ? 40.444 18.085 14.811 1.00 34.41 436 ALA A N 1
ATOM 3372 C CA . ALA A 1 436 ? 40.706 19.298 14.067 1.00 34.41 436 ALA A CA 1
ATOM 3373 C C . ALA A 1 436 ? 41.416 19.046 12.729 1.00 34.41 436 ALA A C 1
ATOM 3375 O O . ALA A 1 436 ? 42.452 18.390 12.695 1.00 34.41 436 ALA A O 1
ATOM 3376 N N . GLU A 1 437 ? 40.954 19.707 11.666 1.00 28.17 437 GLU A N 1
ATOM 3377 C CA . GLU A 1 437 ? 41.819 20.081 10.549 1.00 28.17 437 GLU A CA 1
ATOM 3378 C C . GLU A 1 437 ? 41.707 21.579 10.275 1.00 28.17 437 GLU A C 1
ATOM 3380 O O . GLU A 1 437 ? 40.628 22.173 10.234 1.00 28.17 437 GLU A O 1
ATOM 3385 N N . ALA A 1 438 ? 42.893 22.170 10.192 1.00 31.84 438 ALA A N 1
ATOM 3386 C CA . ALA A 1 438 ? 43.176 23.584 10.186 1.00 31.84 438 ALA A CA 1
ATOM 3387 C C . ALA A 1 438 ? 42.909 24.240 8.826 1.00 31.84 438 ALA A C 1
ATOM 3389 O O . ALA A 1 438 ? 43.050 23.643 7.760 1.00 31.84 438 ALA A O 1
ATOM 3390 N N . GLU A 1 439 ? 42.576 25.523 8.910 1.00 30.78 439 GLU A N 1
ATOM 3391 C CA . GLU A 1 439 ? 42.451 26.472 7.815 1.00 30.78 439 GLU A CA 1
ATOM 3392 C C . GLU A 1 439 ? 43.735 26.545 6.969 1.00 30.78 439 GLU A C 1
ATOM 3394 O O . GLU A 1 439 ? 44.825 26.775 7.494 1.00 30.78 439 GLU A O 1
ATOM 3399 N N . LEU A 1 440 ? 43.600 26.446 5.641 1.00 28.27 440 LEU A N 1
ATOM 3400 C CA . LEU A 1 440 ? 44.633 26.882 4.701 1.00 28.27 440 LEU A CA 1
ATOM 3401 C C . LEU A 1 440 ? 44.080 28.018 3.831 1.00 28.27 440 LEU A C 1
ATOM 3403 O O . LEU A 1 440 ? 43.329 27.804 2.879 1.00 28.27 440 LEU A O 1
ATOM 3407 N N . GLY A 1 441 ? 44.454 29.245 4.194 1.00 32.31 441 GLY A N 1
ATOM 3408 C CA . GLY A 1 441 ? 44.235 30.450 3.402 1.00 32.31 441 GLY A CA 1
ATOM 3409 C C . GLY A 1 441 ? 45.218 30.554 2.232 1.00 32.31 441 GLY A C 1
ATOM 3410 O O . GLY A 1 441 ? 46.401 30.240 2.351 1.00 32.31 441 GLY A O 1
ATOM 3411 N N . GLN A 1 442 ? 44.715 31.029 1.094 1.00 30.45 442 GLN A N 1
ATOM 3412 C CA . GLN A 1 442 ? 45.508 31.442 -0.063 1.00 30.45 442 GLN A CA 1
ATOM 3413 C C . GLN A 1 442 ? 46.133 32.824 0.182 1.00 30.45 442 GLN A C 1
ATOM 3415 O O . GLN A 1 442 ? 45.395 33.781 0.399 1.00 30.45 442 GLN A O 1
ATOM 3420 N N . GLN A 1 443 ? 47.458 32.958 0.045 1.00 29.89 443 GLN A N 1
ATOM 3421 C CA . GLN A 1 443 ? 48.107 34.211 -0.372 1.00 29.89 443 GLN A CA 1
ATOM 3422 C C . GLN A 1 443 ? 49.484 33.959 -1.033 1.00 29.89 443 GLN A C 1
ATOM 3424 O O . GLN A 1 443 ? 50.417 33.460 -0.417 1.00 29.89 443 GLN A O 1
ATOM 3429 N N . THR A 1 444 ? 49.531 34.274 -2.332 1.00 30.03 444 THR A N 1
ATOM 3430 C CA . THR A 1 444 ? 50.601 34.878 -3.164 1.00 30.03 444 THR A CA 1
ATOM 3431 C C . THR A 1 444 ? 52.085 34.876 -2.722 1.00 30.03 444 THR A C 1
ATOM 3433 O O . THR A 1 444 ? 52.433 35.495 -1.727 1.00 30.03 444 THR A O 1
ATOM 3436 N N . THR A 1 445 ? 52.939 34.283 -3.588 1.00 30.14 445 THR A N 1
ATOM 3437 C CA . THR A 1 445 ? 54.233 34.761 -4.189 1.00 30.14 445 THR A CA 1
ATOM 3438 C C . THR A 1 445 ? 55.078 35.795 -3.409 1.00 30.14 445 THR A C 1
ATOM 3440 O O . THR A 1 445 ? 54.540 36.836 -3.065 1.00 30.14 445 THR A O 1
ATOM 3443 N N . GLN A 1 446 ? 56.410 35.745 -3.223 1.00 33.41 446 GLN A N 1
ATOM 3444 C CA . GLN A 1 446 ? 57.582 35.043 -3.799 1.00 33.41 446 GLN A CA 1
ATOM 3445 C C . GLN A 1 446 ? 58.820 35.371 -2.874 1.00 33.41 446 GLN A C 1
ATOM 3447 O O . GLN A 1 446 ? 58.595 35.893 -1.787 1.00 33.41 446 GLN A O 1
ATOM 3452 N N . PRO A 1 447 ? 60.099 35.098 -3.228 1.00 52.66 447 PRO A N 1
ATOM 3453 C CA . PRO A 1 447 ? 60.985 34.110 -2.596 1.00 52.66 447 PRO A CA 1
ATOM 3454 C C . PRO A 1 447 ? 62.129 34.688 -1.722 1.00 52.66 447 PRO A C 1
ATOM 3456 O O . PRO A 1 447 ? 62.449 35.863 -1.823 1.00 52.66 447 PRO A O 1
ATOM 3459 N N . ASP A 1 448 ? 62.799 33.826 -0.944 1.00 34.12 448 ASP A N 1
ATOM 3460 C CA . ASP A 1 448 ? 64.272 33.738 -0.873 1.00 34.12 448 ASP A CA 1
ATOM 3461 C C . ASP A 1 448 ? 64.711 32.501 -0.056 1.00 34.12 448 ASP A C 1
ATOM 3463 O O . ASP A 1 448 ? 64.070 32.098 0.913 1.00 34.12 448 ASP A O 1
ATOM 3467 N N . ALA A 1 449 ? 65.786 31.854 -0.510 1.00 33.06 449 ALA A N 1
ATOM 3468 C CA . ALA A 1 449 ? 66.424 30.659 0.068 1.00 33.06 449 ALA A CA 1
ATOM 3469 C C . ALA A 1 449 ? 67.648 31.062 0.941 1.00 33.06 449 ALA A C 1
ATOM 3471 O O . ALA A 1 449 ? 67.898 32.262 1.054 1.00 33.06 449 ALA A O 1
ATOM 3472 N N . PRO A 1 450 ? 68.543 30.164 1.431 1.00 50.56 450 PRO A N 1
ATOM 3473 C CA . PRO A 1 450 ? 68.471 28.719 1.722 1.00 50.56 450 PRO A CA 1
ATOM 3474 C C . PRO A 1 450 ? 69.079 28.323 3.112 1.00 50.56 450 PRO A C 1
ATOM 3476 O O . PRO A 1 450 ? 69.564 29.166 3.859 1.00 50.56 450 PRO A O 1
ATOM 3479 N N . ALA A 1 451 ? 69.177 26.999 3.344 1.00 33.88 451 ALA A N 1
ATOM 3480 C CA . ALA A 1 451 ? 70.015 26.261 4.320 1.00 33.88 451 ALA A CA 1
ATOM 3481 C C . ALA A 1 451 ? 69.455 26.124 5.755 1.00 33.88 451 ALA A C 1
ATOM 3483 O O . ALA A 1 451 ? 68.979 27.084 6.335 1.00 33.88 451 ALA A O 1
ATOM 3484 N N . GLY A 1 452 ? 69.485 24.970 6.429 1.00 30.12 452 GLY A N 1
ATOM 3485 C CA . GLY A 1 452 ? 70.031 23.645 6.141 1.00 30.12 452 GLY A CA 1
ATOM 3486 C C . GLY A 1 452 ? 69.777 22.696 7.333 1.00 30.12 452 GLY A C 1
ATOM 3487 O O . GLY A 1 452 ? 69.265 23.125 8.358 1.00 30.12 452 GLY A O 1
ATOM 3488 N N . PHE A 1 453 ? 70.184 21.431 7.166 1.00 31.03 453 PHE A N 1
ATOM 3489 C CA . PHE A 1 453 ? 70.445 20.396 8.190 1.00 31.03 453 PHE A CA 1
ATOM 3490 C C . PHE A 1 453 ? 69.306 19.894 9.113 1.00 31.03 453 PHE A C 1
ATOM 3492 O O . PHE A 1 453 ? 68.961 20.522 10.100 1.00 31.03 453 PHE A O 1
ATOM 3499 N N . ALA A 1 454 ? 68.803 18.693 8.778 1.00 33.41 454 ALA A N 1
ATOM 3500 C CA . ALA A 1 454 ? 68.950 17.398 9.486 1.00 33.41 454 ALA A CA 1
ATOM 3501 C C . ALA A 1 454 ? 68.713 17.265 11.025 1.00 33.41 454 ALA A C 1
ATOM 3503 O O . ALA A 1 454 ? 68.892 18.210 11.779 1.00 33.41 454 ALA A O 1
ATOM 3504 N N . PRO A 1 455 ? 68.335 16.052 11.498 1.00 49.75 455 PRO A N 1
ATOM 3505 C CA . PRO A 1 455 ? 67.287 15.844 12.503 1.00 49.75 455 PRO A CA 1
ATOM 3506 C C . PRO A 1 455 ? 67.797 15.355 13.871 1.00 49.75 455 PRO A C 1
ATOM 3508 O O . PRO A 1 455 ? 68.928 14.888 13.993 1.00 49.75 455 PRO A O 1
ATOM 3511 N N . SER A 1 456 ? 66.915 15.331 14.874 1.00 30.06 456 SER A N 1
ATOM 3512 C CA . SER A 1 456 ? 67.096 14.498 16.069 1.00 30.06 456 SER A CA 1
ATOM 3513 C C . SER A 1 456 ? 65.763 14.074 16.685 1.00 30.06 456 SER A C 1
ATOM 3515 O O . SER A 1 456 ? 64.807 14.845 16.738 1.00 30.06 456 SER A O 1
ATOM 3517 N N . ALA A 1 457 ? 65.755 12.809 17.090 1.00 30.36 457 ALA A N 1
ATOM 3518 C CA . ALA A 1 457 ? 64.684 12.024 17.679 1.00 30.36 457 ALA A CA 1
ATOM 3519 C C . ALA A 1 457 ? 64.515 12.265 19.196 1.00 30.36 457 ALA A C 1
ATOM 3521 O O . ALA A 1 457 ? 65.264 13.051 19.772 1.00 30.36 457 ALA A O 1
ATOM 3522 N N . GLU A 1 458 ? 63.605 11.474 19.790 1.00 28.48 458 GLU A N 1
ATOM 3523 C CA . GLU A 1 458 ? 63.410 11.202 21.234 1.00 28.48 458 GLU A CA 1
ATOM 3524 C C . GLU A 1 458 ? 62.672 12.311 22.019 1.00 28.48 458 GLU A C 1
ATOM 3526 O O . GLU A 1 458 ? 62.832 13.489 21.735 1.00 28.48 458 GLU A O 1
ATOM 3531 N N . SER A 1 459 ? 61.799 12.055 22.998 1.00 29.00 459 SER A N 1
ATOM 3532 C CA . SER A 1 459 ? 61.397 10.838 23.719 1.00 29.00 459 SER A CA 1
ATOM 3533 C C . SER A 1 459 ? 60.062 11.063 24.454 1.00 29.00 459 SER A C 1
ATOM 3535 O O . SER A 1 459 ? 59.695 12.193 24.763 1.00 29.00 459 SER A O 1
ATOM 3537 N N . ASP A 1 460 ? 59.392 9.944 24.726 1.00 27.03 460 ASP A N 1
ATOM 3538 C CA . ASP A 1 460 ? 58.612 9.539 25.906 1.00 27.03 460 ASP A CA 1
ATOM 3539 C C . ASP A 1 460 ? 57.971 10.539 26.893 1.00 27.03 460 ASP A C 1
ATOM 3541 O O . ASP A 1 460 ? 58.615 11.419 27.453 1.00 27.03 460 ASP A O 1
ATOM 3545 N N . ALA A 1 461 ? 56.731 10.147 27.236 1.00 29.06 461 ALA A N 1
ATOM 3546 C CA . ALA A 1 461 ? 56.073 10.162 28.551 1.00 29.06 461 ALA A CA 1
ATOM 3547 C C . ALA A 1 461 ? 55.762 11.521 29.211 1.00 29.06 461 ALA A C 1
ATOM 3549 O O . ALA A 1 461 ? 56.646 12.308 29.509 1.00 29.06 461 ALA A O 1
ATOM 3550 N N . ASP A 1 462 ? 54.497 11.762 29.582 1.00 27.11 462 ASP A N 1
ATOM 3551 C CA . ASP A 1 462 ? 53.997 11.321 30.892 1.00 27.11 462 ASP A CA 1
ATOM 3552 C C . ASP A 1 462 ? 52.493 11.621 31.098 1.00 27.11 462 ASP A C 1
ATOM 3554 O O . ASP A 1 462 ? 51.847 12.363 30.359 1.00 27.11 462 ASP A O 1
ATOM 3558 N N . LEU A 1 463 ? 51.963 10.967 32.124 1.00 27.56 463 LEU A N 1
ATOM 3559 C CA . LEU A 1 463 ? 50.590 10.826 32.595 1.00 27.56 463 LEU A CA 1
ATOM 3560 C C . LEU A 1 463 ? 49.866 12.113 33.051 1.00 27.56 463 LEU A C 1
ATOM 3562 O O . LEU A 1 463 ? 50.418 12.952 33.753 1.00 27.56 463 LEU A O 1
ATOM 3566 N N . GLY A 1 464 ? 48.538 12.101 32.864 1.00 24.67 464 GLY A N 1
ATOM 3567 C CA . GLY A 1 464 ? 47.591 12.375 33.956 1.00 24.67 464 GLY A CA 1
ATOM 3568 C C . GLY A 1 464 ? 46.854 13.721 33.957 1.00 24.67 464 GLY A C 1
ATOM 3569 O O . GLY A 1 464 ? 47.446 14.761 34.209 1.00 24.67 464 GLY A O 1
ATOM 3570 N N . ALA A 1 465 ? 45.523 13.674 33.803 1.00 26.36 465 ALA A N 1
ATOM 3571 C CA . ALA A 1 465 ? 44.544 14.210 34.767 1.00 26.36 465 ALA A CA 1
ATOM 3572 C C . ALA A 1 465 ? 43.135 14.277 34.149 1.00 26.36 465 ALA A C 1
ATOM 3574 O O . ALA A 1 465 ? 42.846 15.077 33.261 1.00 26.36 465 ALA A O 1
ATOM 3575 N N . THR A 1 466 ? 42.226 13.464 34.682 1.00 25.53 466 THR A N 1
ATOM 3576 C CA . THR A 1 466 ? 40.786 13.503 34.413 1.00 25.53 466 THR A CA 1
ATOM 3577 C C . THR A 1 466 ? 40.187 14.778 35.018 1.00 25.53 466 THR A C 1
ATOM 3579 O O . THR A 1 466 ? 40.233 14.968 36.233 1.00 25.53 466 THR A O 1
ATOM 3582 N N . ARG A 1 467 ? 39.599 15.652 34.192 1.00 24.61 467 ARG A N 1
ATOM 3583 C CA . ARG A 1 467 ? 38.780 16.790 34.644 1.00 24.61 467 ARG A CA 1
ATOM 3584 C C . ARG A 1 467 ? 37.328 16.575 34.226 1.00 24.61 467 ARG A C 1
ATOM 3586 O O . ARG A 1 467 ? 37.002 16.609 33.046 1.00 24.61 467 ARG A O 1
ATOM 3593 N N . VAL A 1 468 ? 36.471 16.372 35.222 1.00 26.09 468 VAL A N 1
ATOM 3594 C CA . VAL A 1 468 ? 35.012 16.456 35.102 1.00 26.09 468 VAL A CA 1
ATOM 3595 C C . VAL A 1 468 ? 34.646 17.934 34.942 1.00 26.09 468 VAL A C 1
ATOM 3597 O O . VAL A 1 468 ? 35.047 18.752 35.769 1.00 26.09 468 VAL A O 1
ATOM 3600 N N . MET A 1 469 ? 33.917 18.283 33.880 1.00 22.77 469 MET A N 1
ATOM 3601 C CA . MET A 1 469 ? 33.334 19.615 33.690 1.00 22.77 469 MET A CA 1
ATOM 3602 C C . MET A 1 469 ? 31.813 19.486 33.584 1.00 22.77 469 MET A C 1
ATOM 3604 O O . MET A 1 469 ? 31.293 18.853 32.667 1.00 22.77 469 MET A O 1
ATOM 3608 N N . GLU A 1 470 ? 31.119 20.072 34.558 1.00 24.53 470 GLU A N 1
ATOM 3609 C CA . GLU A 1 470 ? 29.667 20.241 34.579 1.00 24.53 470 GLU A CA 1
ATOM 3610 C C . GLU A 1 470 ? 29.221 21.215 33.474 1.00 24.53 470 GLU A C 1
ATOM 3612 O O . GLU A 1 470 ? 29.860 22.240 33.225 1.00 24.53 470 GLU A O 1
ATOM 3617 N N . SER A 1 471 ? 28.109 20.894 32.808 1.00 24.28 471 SER A N 1
ATOM 3618 C CA . SER A 1 471 ? 27.511 21.714 31.748 1.00 24.28 471 SER A CA 1
ATOM 3619 C C . SER A 1 471 ? 26.522 22.739 32.331 1.00 24.28 471 SER A C 1
ATOM 3621 O O . SER A 1 471 ? 25.688 22.361 33.158 1.00 24.28 471 SER A O 1
ATOM 3623 N N . PRO A 1 472 ? 26.556 24.021 31.912 1.00 25.09 472 PRO A N 1
ATOM 3624 C CA . PRO A 1 472 ? 25.625 25.033 32.395 1.00 25.09 472 PRO A CA 1
ATOM 3625 C C . PRO A 1 472 ? 24.303 25.032 31.609 1.00 25.09 472 PRO A C 1
ATOM 3627 O O . PRO A 1 472 ? 24.269 24.995 30.379 1.00 25.09 472 PRO A O 1
ATOM 3630 N N . SER A 1 473 ? 23.193 25.159 32.338 1.00 26.00 473 SER A N 1
ATOM 3631 C CA . SER A 1 473 ? 21.834 25.306 31.806 1.00 26.00 473 SER A CA 1
ATOM 3632 C C . SER A 1 473 ? 21.655 26.604 31.001 1.00 26.00 473 SER A C 1
ATOM 3634 O O . SER A 1 473 ? 21.927 27.692 31.517 1.00 26.00 473 SER A O 1
ATOM 3636 N N . LEU A 1 474 ? 21.109 26.517 29.783 1.00 24.61 474 LEU A N 1
ATOM 3637 C CA . LEU A 1 474 ? 20.760 27.676 28.951 1.00 24.61 474 LEU A CA 1
ATOM 3638 C C . LEU A 1 474 ? 19.262 28.022 29.043 1.00 24.61 474 LEU A C 1
ATOM 3640 O O . LEU A 1 474 ? 18.389 27.188 28.819 1.00 24.61 474 LEU A O 1
ATOM 3644 N N . ARG A 1 475 ? 18.978 29.294 29.358 1.00 24.14 475 ARG A N 1
ATOM 3645 C CA . ARG A 1 475 ? 17.640 29.912 29.409 1.00 24.14 475 ARG A CA 1
ATOM 3646 C C . ARG A 1 475 ? 17.150 30.294 28.007 1.00 24.14 475 ARG A C 1
ATOM 3648 O O . ARG A 1 475 ? 17.843 31.021 27.299 1.00 24.14 475 ARG A O 1
ATOM 3655 N N . SER A 1 476 ? 15.912 29.940 27.655 1.00 23.38 476 SER A N 1
ATOM 3656 C CA . SER A 1 476 ? 15.234 30.459 26.456 1.00 23.38 476 SER A CA 1
ATOM 3657 C C . SER A 1 476 ? 14.556 31.810 26.731 1.00 23.38 476 SER A C 1
ATOM 3659 O O . SER A 1 476 ? 13.760 31.916 27.666 1.00 23.38 476 SER A O 1
ATOM 3661 N N . ARG A 1 477 ? 14.796 32.830 25.898 1.00 22.80 477 ARG A N 1
ATOM 3662 C CA . ARG A 1 477 ? 13.968 34.051 25.834 1.00 22.80 477 ARG A CA 1
ATOM 3663 C C . ARG A 1 477 ? 12.940 33.914 24.707 1.00 22.80 477 ARG A C 1
ATOM 3665 O O . ARG A 1 477 ? 13.318 33.620 23.579 1.00 22.80 477 ARG A O 1
ATOM 3672 N N . ARG A 1 478 ? 11.662 34.175 25.004 1.00 24.20 478 ARG A N 1
ATOM 3673 C CA . ARG A 1 478 ? 10.571 34.295 24.018 1.00 24.20 478 ARG A CA 1
ATOM 3674 C C . ARG A 1 478 ? 10.257 35.768 23.751 1.00 24.20 478 ARG A C 1
ATOM 3676 O O . ARG A 1 478 ? 10.294 36.580 24.673 1.00 24.20 478 ARG A O 1
ATOM 3683 N N . ARG A 1 479 ? 9.916 36.097 22.504 1.00 21.36 479 ARG A N 1
ATOM 3684 C CA . ARG A 1 479 ? 9.353 37.392 22.095 1.00 21.36 479 ARG A CA 1
ATOM 3685 C C . ARG A 1 479 ? 8.119 37.121 21.231 1.00 21.36 479 ARG A C 1
ATOM 3687 O O . ARG A 1 479 ? 8.190 36.282 20.341 1.00 21.36 479 ARG A O 1
ATOM 3694 N N . THR A 1 480 ? 7.021 37.816 21.508 1.00 24.06 480 THR A N 1
ATOM 3695 C CA . THR A 1 480 ? 5.732 37.682 20.807 1.00 24.06 480 THR A CA 1
ATOM 3696 C C . THR A 1 480 ? 5.496 38.915 19.935 1.00 24.06 480 THR A C 1
ATOM 3698 O O . THR A 1 480 ? 5.734 40.031 20.397 1.00 24.06 480 THR A O 1
ATOM 3701 N N . VAL A 1 481 ? 5.011 38.731 18.705 1.00 21.59 481 VAL A N 1
ATOM 3702 C CA . VAL A 1 481 ? 4.486 39.799 17.833 1.00 21.59 481 VAL A CA 1
ATOM 3703 C C . VAL A 1 481 ? 3.171 39.298 17.217 1.00 21.59 481 VAL A C 1
ATOM 3705 O O . VAL A 1 481 ? 3.151 38.156 16.760 1.00 21.59 481 VAL A O 1
ATOM 3708 N N . PRO A 1 482 ? 2.079 40.087 17.208 1.00 26.00 482 PRO A N 1
ATOM 3709 C CA . PRO A 1 482 ? 0.820 39.677 16.603 1.00 26.00 482 PRO A CA 1
ATOM 3710 C C . PRO A 1 482 ? 0.785 40.075 15.123 1.00 26.00 482 PRO A C 1
ATOM 3712 O O . PRO A 1 482 ? 1.057 41.226 14.781 1.00 26.00 482 PRO A O 1
ATOM 3715 N N . LEU A 1 483 ? 0.401 39.148 14.249 1.00 24.08 483 LEU A N 1
ATOM 3716 C CA . LEU A 1 483 ? -0.021 39.464 12.886 1.00 24.08 483 LEU A CA 1
ATOM 3717 C C . LEU A 1 483 ? -1.430 38.915 12.698 1.00 24.08 483 LEU A C 1
ATOM 3719 O O . LEU A 1 483 ? -1.655 37.710 12.757 1.00 24.08 483 LEU A O 1
ATOM 3723 N N . GLY A 1 484 ? -2.381 39.835 12.553 1.00 30.55 484 GLY A N 1
ATOM 3724 C CA . GLY A 1 484 ? -3.760 39.520 12.227 1.00 30.55 484 GLY A CA 1
ATOM 3725 C C . GLY A 1 484 ? -3.913 39.339 10.727 1.00 30.55 484 GLY A C 1
ATOM 3726 O O . GLY A 1 484 ? -3.634 40.274 9.988 1.00 30.55 484 GLY A O 1
ATOM 3727 N N . PHE A 1 485 ? -4.398 38.168 10.318 1.00 23.83 485 PHE A N 1
ATOM 3728 C CA . PHE A 1 485 ? -5.135 37.952 9.075 1.00 23.83 485 PHE A CA 1
ATOM 3729 C C . PHE A 1 485 ? -6.133 36.806 9.290 1.00 23.83 485 PHE A C 1
ATOM 3731 O O . PHE A 1 485 ? -5.791 35.770 9.858 1.00 23.83 485 PHE A O 1
ATOM 3738 N N . GLU A 1 486 ? -7.378 37.022 8.861 1.00 30.39 486 GLU A N 1
ATOM 3739 C CA . GLU A 1 486 ? -8.416 35.996 8.768 1.00 30.39 486 GLU A CA 1
ATOM 3740 C C . GLU A 1 486 ? -8.179 35.138 7.521 1.00 30.39 486 GLU A C 1
ATOM 3742 O O . GLU A 1 486 ? -8.133 35.649 6.403 1.00 30.39 486 GLU A O 1
ATOM 3747 N N . LEU A 1 487 ? -8.104 33.822 7.711 1.00 22.84 487 LEU A N 1
ATOM 3748 C CA . LEU A 1 487 ? -8.147 32.827 6.644 1.00 22.84 487 LEU A CA 1
ATOM 3749 C C . LEU A 1 487 ? -9.270 31.837 6.967 1.00 22.84 487 LEU A C 1
ATOM 3751 O O . LEU A 1 487 ? -9.192 31.074 7.927 1.00 22.84 487 LEU A O 1
ATOM 3755 N N . LYS A 1 488 ? -10.341 31.875 6.167 1.00 26.80 488 LYS A N 1
ATOM 3756 C CA . LYS A 1 488 ? -11.427 30.888 6.194 1.00 26.80 488 LYS A CA 1
ATOM 3757 C C . LYS A 1 488 ? -11.009 29.681 5.356 1.00 26.80 488 LYS A C 1
ATOM 3759 O O . LYS A 1 488 ? -11.169 29.697 4.141 1.00 26.80 488 LYS A O 1
ATOM 3764 N N . ALA A 1 489 ? -10.495 28.643 6.006 1.00 23.91 489 ALA A N 1
ATOM 3765 C CA . ALA A 1 489 ? -10.305 27.324 5.412 1.00 23.91 489 ALA A CA 1
ATOM 3766 C C . ALA A 1 489 ? -11.037 26.288 6.277 1.00 23.91 489 ALA A C 1
ATOM 3768 O O .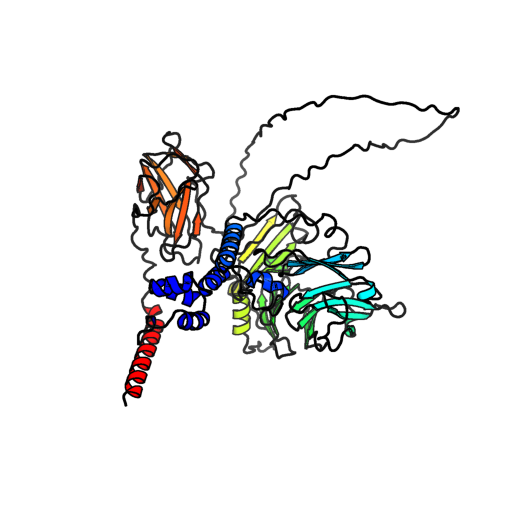 ALA A 1 489 ? -10.796 26.186 7.479 1.00 23.91 489 ALA A O 1
ATOM 3769 N N . TYR A 1 490 ? -11.974 25.557 5.671 1.00 25.73 490 TYR A N 1
ATOM 3770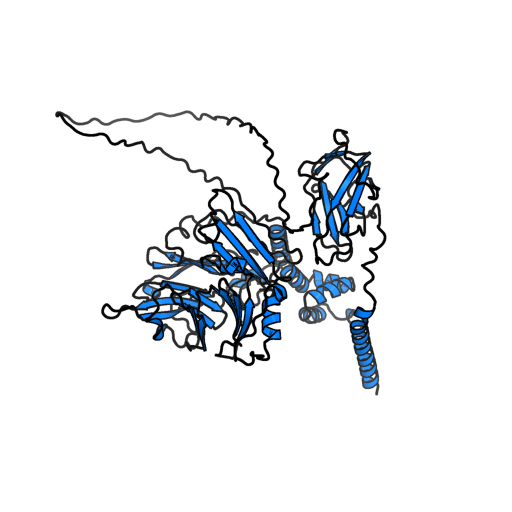 C CA . TYR A 1 490 ? -12.749 24.513 6.336 1.00 25.73 490 TYR A CA 1
ATOM 3771 C C . TYR A 1 490 ? -11.906 23.242 6.450 1.00 25.73 490 TYR A C 1
ATOM 3773 O O . TYR A 1 490 ? -11.815 22.460 5.510 1.00 25.73 490 TYR A O 1
ATOM 3781 N N . VAL A 1 491 ? -11.311 23.033 7.621 1.00 25.62 491 VAL A N 1
ATOM 3782 C CA . VAL A 1 491 ? -10.796 21.733 8.062 1.00 25.62 491 VAL A CA 1
ATOM 3783 C C . VAL A 1 491 ? -11.293 21.543 9.492 1.00 25.62 491 VAL A C 1
ATOM 3785 O O . VAL A 1 491 ? -10.732 22.106 10.427 1.00 25.62 491 VAL A O 1
ATOM 3788 N N . GLN A 1 492 ? -12.392 20.809 9.671 1.00 28.81 492 GLN A N 1
ATOM 3789 C CA . GLN A 1 492 ? -12.944 20.521 10.998 1.00 28.81 492 GLN A CA 1
ATOM 3790 C C . GLN A 1 492 ? -12.535 19.119 11.448 1.00 28.81 492 GLN A C 1
ATOM 3792 O O . GLN A 1 492 ? -13.195 18.120 11.178 1.00 28.81 492 GLN A O 1
ATOM 3797 N N . VAL A 1 493 ? -11.410 19.081 12.159 1.00 32.78 493 VAL A N 1
ATOM 3798 C CA . VAL A 1 493 ? -11.147 18.106 13.226 1.00 32.78 493 VAL A CA 1
ATOM 3799 C C . VAL A 1 493 ? -12.076 18.465 14.395 1.00 32.78 493 VAL A C 1
ATOM 3801 O O . VAL A 1 493 ? -12.584 19.586 14.423 1.00 32.78 493 VAL A O 1
ATOM 3804 N N . TYR A 1 494 ? -12.287 17.574 15.371 1.00 37.44 494 TYR A N 1
ATOM 3805 C CA . TYR A 1 494 ? -12.780 18.003 16.685 1.00 37.44 494 TYR A CA 1
ATOM 3806 C C . TYR A 1 494 ? -11.874 19.126 17.204 1.00 37.44 494 TYR A C 1
ATOM 3808 O O . TYR A 1 494 ? -10.779 18.883 17.711 1.00 37.44 494 TYR A O 1
ATOM 3816 N N . ALA A 1 495 ? -12.285 20.364 16.952 1.00 39.19 495 ALA A N 1
ATOM 3817 C CA . ALA A 1 495 ? -11.532 21.554 17.264 1.00 39.19 495 ALA A CA 1
ATOM 3818 C C . ALA A 1 495 ? -11.982 22.008 18.644 1.00 39.19 495 ALA A C 1
ATOM 3820 O O . ALA A 1 495 ? -13.177 22.134 18.920 1.00 39.19 495 ALA A O 1
ATOM 3821 N N . TRP A 1 496 ? -11.002 22.216 19.513 1.00 49.16 496 TRP A N 1
ATOM 3822 C CA . TRP A 1 496 ? -11.204 22.881 20.785 1.00 49.16 496 TRP A CA 1
ATOM 3823 C C . TRP A 1 496 ? -11.446 24.359 20.481 1.00 49.16 496 TRP A C 1
ATOM 3825 O O . TRP A 1 496 ? -10.498 25.096 20.209 1.00 49.16 496 TRP A O 1
ATOM 3835 N N . ASP A 1 497 ? -12.706 24.788 20.475 1.00 42.53 497 ASP A N 1
ATOM 3836 C CA . ASP A 1 497 ? -13.031 26.204 20.323 1.00 42.53 497 ASP A CA 1
ATOM 3837 C C . ASP A 1 497 ? -12.675 26.934 21.624 1.00 42.53 497 ASP A C 1
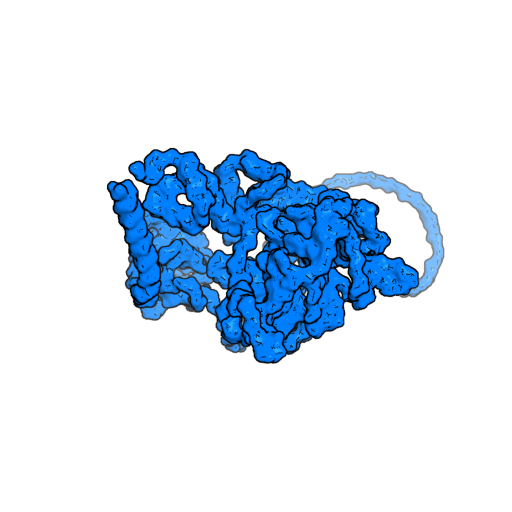ATOM 3839 O O . ASP A 1 497 ? -13.366 26.792 22.630 1.00 42.53 497 ASP A O 1
ATOM 3843 N N . ASN A 1 498 ? -11.559 27.674 21.585 1.00 39.09 498 ASN A N 1
ATOM 3844 C CA . ASN A 1 498 ? -11.135 28.737 22.505 1.00 39.09 498 ASN A CA 1
ATOM 3845 C C . ASN A 1 498 ? -11.574 28.571 23.975 1.00 39.09 498 ASN A C 1
ATOM 3847 O O . ASN A 1 498 ? -12.633 29.063 24.363 1.00 39.09 498 ASN A O 1
ATOM 3851 N N . GLY A 1 499 ? -10.726 27.982 24.834 1.00 45.84 499 GLY A N 1
ATOM 3852 C CA . GLY A 1 499 ? -11.045 27.991 26.263 1.00 45.84 499 GLY A CA 1
ATOM 3853 C C . GLY A 1 499 ? -10.029 27.442 27.258 1.00 45.84 499 GLY A C 1
ATOM 3854 O O . GLY A 1 499 ? -9.344 28.226 27.905 1.00 45.84 499 GLY A O 1
ATOM 3855 N N . VAL A 1 500 ? -10.034 26.131 27.526 1.00 52.03 500 VAL A N 1
ATOM 3856 C CA . VAL A 1 500 ? -9.777 25.704 28.923 1.00 52.03 500 VAL A CA 1
ATOM 3857 C C . VAL A 1 500 ? -8.867 24.484 29.108 1.00 52.03 500 VAL A C 1
ATOM 3859 O O . VAL A 1 500 ? -8.322 24.321 30.196 1.00 52.03 500 VAL A O 1
ATOM 3862 N N . VAL A 1 501 ? -8.600 23.660 28.089 1.00 54.56 501 VAL A N 1
ATOM 3863 C CA . VAL A 1 501 ? -7.659 22.526 28.244 1.00 54.56 501 VAL A CA 1
ATOM 3864 C C . VAL A 1 501 ? -6.537 22.606 27.216 1.00 54.56 501 VAL A C 1
ATOM 3866 O O . VAL A 1 501 ? -6.523 21.910 26.205 1.00 54.56 501 VAL A O 1
ATOM 3869 N N . PHE A 1 502 ? -5.584 23.499 27.472 1.00 62.25 502 PHE A N 1
ATOM 3870 C CA . PHE A 1 502 ? -4.288 23.494 26.792 1.00 62.25 502 PHE A CA 1
ATOM 3871 C C . PHE A 1 502 ? -3.321 22.565 27.530 1.00 62.25 502 PHE A C 1
ATOM 3873 O O . PHE A 1 502 ? -3.513 22.269 28.708 1.00 62.25 502 PHE A O 1
ATOM 3880 N N . GLN A 1 503 ? -2.257 22.126 26.857 1.00 57.91 503 GLN A N 1
ATOM 3881 C CA . GLN A 1 503 ? -1.171 21.404 27.520 1.00 57.91 503 GLN A CA 1
ATOM 3882 C C . GLN A 1 503 ? -0.638 22.247 28.693 1.00 57.91 503 GLN A C 1
ATOM 3884 O O . GLN A 1 503 ? -0.165 23.366 28.485 1.00 57.91 503 GLN A O 1
ATOM 3889 N N . GLY A 1 504 ? -0.752 21.721 29.917 1.00 71.00 504 GLY A N 1
ATOM 3890 C CA . GLY A 1 504 ? -0.402 22.438 31.150 1.00 71.00 504 GLY A CA 1
ATOM 3891 C C . GLY A 1 504 ? -1.532 23.265 31.781 1.00 71.00 504 GLY A C 1
ATOM 3892 O O . GLY A 1 504 ? -1.254 24.083 32.656 1.00 71.00 504 GLY A O 1
ATOM 3893 N N . ALA A 1 505 ? -2.790 23.086 31.364 1.00 83.56 505 ALA A N 1
ATOM 3894 C CA . ALA A 1 505 ? -3.938 23.648 32.076 1.00 83.56 505 ALA A CA 1
ATOM 3895 C C . ALA A 1 505 ? -4.009 23.110 33.517 1.00 83.56 505 ALA A C 1
ATOM 3897 O O . ALA A 1 505 ? -3.646 21.964 33.784 1.00 83.56 505 ALA A O 1
ATOM 3898 N N . THR A 1 506 ? -4.487 23.936 34.448 1.00 91.38 506 THR A N 1
ATOM 3899 C CA . THR A 1 506 ? -4.731 23.534 35.839 1.00 91.38 506 THR A CA 1
ATOM 3900 C C . THR A 1 506 ? -6.195 23.764 36.180 1.00 91.38 506 THR A C 1
ATOM 3902 O O . THR A 1 506 ? -6.670 24.899 36.168 1.00 91.38 506 THR A O 1
ATOM 3905 N N . TRP A 1 507 ? -6.907 22.681 36.457 1.00 92.88 507 TRP A N 1
ATOM 3906 C CA . TRP A 1 507 ? -8.258 22.677 36.994 1.00 92.88 507 TRP A CA 1
ATOM 3907 C C . TRP A 1 507 ? -8.194 22.704 38.514 1.00 92.88 507 TRP A C 1
ATOM 3909 O O . TRP A 1 507 ? -7.306 22.102 39.115 1.00 92.88 507 TRP A O 1
ATOM 3919 N N . VAL A 1 508 ? -9.133 23.408 39.139 1.00 92.62 508 VAL A N 1
ATOM 3920 C CA . VAL A 1 508 ? -9.140 23.594 40.593 1.00 92.62 508 VAL A CA 1
ATOM 3921 C C . VAL A 1 508 ? -10.340 22.880 41.201 1.00 92.62 508 VAL A C 1
ATOM 3923 O O . VAL A 1 508 ? -11.464 23.042 40.718 1.00 92.62 508 VAL A O 1
ATOM 3926 N N . ASN A 1 509 ? -10.118 22.107 42.267 1.00 94.56 509 ASN A N 1
ATOM 3927 C CA . ASN A 1 509 ? -11.205 21.539 43.063 1.00 94.56 509 ASN A CA 1
ATOM 3928 C C . ASN A 1 509 ? -12.151 22.642 43.556 1.00 94.56 509 ASN A C 1
ATOM 3930 O O . ASN A 1 509 ? -11.729 23.711 43.991 1.00 94.56 509 ASN A O 1
ATOM 3934 N N . ASN A 1 510 ? -13.451 22.367 43.500 1.00 93.81 510 ASN A N 1
ATOM 3935 C CA . ASN A 1 510 ? -14.544 23.298 43.783 1.00 93.81 510 ASN A CA 1
ATOM 3936 C C . ASN A 1 510 ? -14.662 24.486 42.808 1.00 93.81 510 ASN A C 1
ATOM 3938 O O . ASN A 1 510 ? -15.375 25.447 43.103 1.00 93.81 510 ASN A O 1
ATOM 3942 N N . ALA A 1 511 ? -14.020 24.419 41.638 1.00 92.31 511 ALA A N 1
ATOM 3943 C CA . ALA A 1 511 ? -14.211 25.370 40.548 1.00 92.31 511 ALA A CA 1
ATOM 3944 C C . ALA A 1 511 ? -14.914 24.720 39.347 1.00 92.31 511 ALA A C 1
ATOM 3946 O O . ALA A 1 511 ? -14.803 23.518 39.098 1.00 92.31 511 ALA A O 1
ATOM 3947 N N . VAL A 1 512 ? -15.645 25.540 38.589 1.00 93.00 512 VAL A N 1
ATOM 3948 C CA . VAL A 1 512 ? -16.244 25.135 37.313 1.00 93.00 512 VAL A CA 1
ATOM 3949 C C . VAL A 1 512 ? -15.179 25.214 36.226 1.00 93.00 512 VAL A C 1
ATOM 3951 O O . VAL A 1 512 ? -14.543 26.253 36.082 1.00 93.00 512 VAL A O 1
ATOM 3954 N N . ASN A 1 513 ? -15.021 24.141 35.454 1.00 92.81 513 ASN A N 1
ATOM 3955 C CA . ASN A 1 513 ? -14.071 24.016 34.353 1.00 92.81 513 ASN A CA 1
ATOM 3956 C C . ASN A 1 513 ? -14.853 23.778 33.050 1.00 92.81 513 ASN A C 1
ATOM 3958 O O . ASN A 1 513 ? -15.390 22.687 32.841 1.00 92.81 513 ASN A O 1
ATOM 3962 N N . PRO A 1 514 ? -15.001 24.798 32.193 1.00 91.88 514 PRO A N 1
ATOM 3963 C CA . PRO A 1 514 ? -15.734 24.671 30.947 1.00 91.88 514 PRO A CA 1
ATOM 3964 C C . PRO A 1 514 ? -14.979 23.821 29.935 1.00 91.88 514 PRO A C 1
ATOM 3966 O O . PRO A 1 514 ? -13.769 23.953 29.793 1.00 91.88 514 PRO A O 1
ATOM 3969 N N . ILE A 1 515 ? -15.701 23.016 29.166 1.00 91.81 515 ILE A N 1
ATOM 3970 C CA . ILE A 1 515 ? -15.178 22.368 27.965 1.00 91.81 515 ILE A CA 1
ATOM 3971 C C . ILE A 1 515 ? -16.156 22.553 26.808 1.00 91.81 515 ILE A C 1
ATOM 3973 O O . ILE A 1 515 ? -17.372 22.558 26.998 1.00 91.81 515 ILE A O 1
ATOM 3977 N N . SER A 1 516 ? -15.618 22.710 25.606 1.00 89.50 516 SER A N 1
ATOM 3978 C CA . SER A 1 516 ? -16.349 22.863 24.349 1.00 89.50 516 SER A CA 1
ATOM 3979 C C . SER A 1 516 ? -15.708 21.972 23.294 1.00 89.50 516 SER A C 1
ATOM 3981 O O . SER A 1 516 ? -14.489 21.783 23.276 1.00 89.50 516 SER A O 1
ATOM 3983 N N . TRP A 1 517 ? -16.531 21.407 22.420 1.00 88.12 517 TRP A N 1
ATOM 3984 C CA . TRP A 1 517 ? -16.074 20.602 21.298 1.00 88.12 517 TRP A CA 1
ATOM 3985 C C . TRP A 1 517 ? -16.997 20.786 20.101 1.00 88.12 517 TRP A C 1
ATOM 3987 O O . TRP A 1 517 ? -18.209 20.995 20.220 1.00 88.12 517 TRP A O 1
ATOM 3997 N N . THR A 1 518 ? -16.401 20.637 18.928 1.00 82.31 518 THR A N 1
ATOM 3998 C CA . THR A 1 518 ? -17.113 20.687 17.659 1.00 82.31 518 THR A CA 1
ATOM 3999 C C . THR A 1 518 ? -17.053 19.324 16.997 1.00 82.31 518 THR A C 1
ATOM 4001 O O . THR A 1 518 ? -15.974 18.762 16.853 1.00 82.31 518 THR A O 1
ATOM 4004 N N . LYS A 1 519 ? -18.204 18.780 16.596 1.00 78.38 519 LYS A N 1
ATOM 4005 C CA . LYS A 1 519 ? -18.276 17.506 15.873 1.00 78.38 519 LYS A CA 1
ATOM 4006 C C . LYS A 1 519 ? -17.561 17.578 14.521 1.00 78.38 519 LYS A C 1
ATOM 4008 O O . LYS A 1 519 ? -17.701 18.573 13.811 1.00 78.38 519 LYS A O 1
ATOM 4013 N N . GLY A 1 520 ? -16.918 16.484 14.112 1.00 70.44 520 GLY A N 1
ATOM 4014 C CA . GLY A 1 520 ? -16.525 16.273 12.719 1.00 70.44 520 GLY A CA 1
ATOM 4015 C C . GLY A 1 520 ? -17.731 16.095 11.780 1.00 70.44 520 GLY A C 1
ATOM 4016 O O . GLY A 1 520 ? -18.749 15.488 12.121 1.00 70.44 520 GLY A O 1
ATOM 4017 N N . LEU A 1 521 ? -17.641 16.620 10.559 1.00 61.62 521 LEU A N 1
ATOM 4018 C CA . LEU A 1 521 ? -18.680 16.417 9.548 1.00 61.62 521 LEU A CA 1
ATOM 4019 C C . LEU A 1 521 ? -18.661 14.952 9.061 1.00 61.62 521 LEU A C 1
ATOM 4021 O O . LEU A 1 521 ? -17.603 14.435 8.723 1.00 61.62 521 LEU A O 1
ATOM 4025 N N . LEU A 1 522 ? -19.832 14.300 8.993 1.00 61.62 522 LEU A N 1
ATOM 4026 C CA . LEU A 1 522 ? -20.022 12.925 8.480 1.00 61.62 522 LEU A CA 1
ATOM 4027 C C . LEU A 1 522 ? -19.297 11.791 9.245 1.00 61.62 522 LEU A C 1
ATOM 4029 O O . LEU A 1 522 ? -19.183 10.688 8.723 1.00 61.62 522 LEU A O 1
ATOM 4033 N N . ASP A 1 523 ? -18.895 12.001 10.499 1.00 68.00 523 ASP A N 1
ATOM 4034 C CA . ASP A 1 523 ? -18.226 10.970 11.320 1.00 68.00 523 ASP A CA 1
ATOM 4035 C C . ASP A 1 523 ? -19.164 9.877 11.892 1.00 68.00 523 ASP A C 1
ATOM 4037 O O . ASP A 1 523 ? -18.719 8.929 12.538 1.00 68.00 523 ASP A O 1
ATOM 4041 N N . GLY A 1 524 ? -20.480 10.004 11.681 1.00 78.62 524 GLY A N 1
ATOM 4042 C CA . GLY A 1 524 ? -21.487 9.076 12.205 1.00 78.62 524 GLY A CA 1
ATOM 4043 C C . GLY A 1 524 ? -21.724 9.150 13.723 1.00 78.62 524 GLY A C 1
ATOM 4044 O O . GLY A 1 524 ? -22.502 8.352 14.241 1.00 78.62 524 GLY A O 1
ATOM 4045 N N . VAL A 1 525 ? -21.120 10.102 14.444 1.00 80.88 525 VAL A N 1
ATOM 4046 C CA . VAL A 1 525 ? -21.220 10.217 15.911 1.00 80.88 525 VAL A CA 1
ATOM 4047 C C . VAL A 1 525 ? -22.373 11.125 16.310 1.00 80.88 525 VAL A C 1
ATOM 4049 O O . VAL A 1 525 ? -22.330 12.336 16.117 1.00 80.88 525 VAL A O 1
ATOM 4052 N N . THR A 1 526 ? -23.445 10.584 16.875 1.00 86.56 526 THR A N 1
ATOM 4053 C CA . THR A 1 526 ? -24.599 11.399 17.307 1.00 86.56 526 THR A CA 1
ATOM 4054 C C . THR A 1 526 ? -24.509 11.872 18.754 1.00 86.56 526 THR A C 1
ATOM 4056 O O . THR A 1 526 ? -25.186 12.839 19.109 1.00 86.56 526 THR A O 1
ATOM 4059 N N . ALA A 1 527 ? -23.695 11.202 19.570 1.00 90.75 527 ALA A N 1
ATOM 4060 C CA . ALA A 1 527 ? -23.455 11.517 20.971 1.00 90.75 527 ALA A CA 1
ATOM 4061 C C . ALA A 1 527 ? -22.107 10.938 21.432 1.00 90.75 527 ALA A C 1
ATOM 4063 O O . ALA A 1 527 ? -21.612 9.969 20.845 1.00 90.75 527 ALA A O 1
ATOM 4064 N N . VAL A 1 528 ? -21.529 11.550 22.462 1.00 92.81 528 VAL A N 1
ATOM 4065 C CA . VAL A 1 528 ? -20.282 11.126 23.099 1.00 92.81 528 VAL A CA 1
ATOM 4066 C C . VAL A 1 528 ? -20.444 11.034 24.614 1.00 92.81 528 VAL A C 1
ATOM 4068 O O . VAL A 1 528 ? -21.055 11.888 25.250 1.00 92.81 528 VAL A O 1
ATOM 4071 N N . ASP A 1 529 ? -19.852 10.007 25.193 1.00 95.56 529 ASP A N 1
ATOM 4072 C CA . ASP A 1 529 ? -19.559 9.884 26.604 1.00 95.56 529 ASP A CA 1
ATOM 4073 C C . ASP A 1 529 ? -18.267 10.651 26.897 1.00 95.56 529 ASP A C 1
ATOM 4075 O O . ASP A 1 529 ? -17.291 10.587 26.147 1.00 95.56 529 ASP A O 1
ATOM 4079 N N . ILE A 1 530 ? -18.288 11.419 27.979 1.00 95.94 530 ILE A N 1
ATOM 4080 C CA . ILE A 1 530 ? -17.162 12.199 28.474 1.00 95.94 530 ILE A CA 1
ATOM 4081 C C . ILE A 1 530 ? -16.658 11.501 29.726 1.00 95.94 530 ILE A C 1
ATOM 4083 O O . ILE A 1 530 ? -17.391 11.339 30.708 1.00 95.94 530 ILE A O 1
ATOM 4087 N N . GLU A 1 531 ? -15.395 11.109 29.693 1.00 96.94 531 GLU A N 1
ATOM 4088 C CA . GLU A 1 531 ? -14.728 10.404 30.779 1.00 96.94 531 GLU A CA 1
ATOM 4089 C C . GLU A 1 531 ? -13.460 11.157 31.165 1.00 96.94 531 GLU A C 1
ATOM 4091 O O . GLU A 1 531 ? -12.792 11.756 30.324 1.00 96.94 531 GLU A O 1
ATOM 4096 N N . LEU A 1 532 ? -13.125 11.143 32.449 1.00 96.25 532 LEU A N 1
ATOM 4097 C CA . LEU A 1 532 ? -11.884 11.692 32.971 1.00 96.25 532 LEU A CA 1
ATOM 4098 C C . LEU A 1 532 ? -10.999 10.522 33.410 1.00 96.25 532 LEU A C 1
ATOM 4100 O O . LEU A 1 532 ? -11.384 9.728 34.268 1.00 96.25 532 LEU A O 1
ATOM 4104 N N . ALA A 1 533 ? -9.826 10.412 32.796 1.00 95.50 533 ALA A N 1
ATOM 4105 C CA . ALA A 1 533 ? -8.858 9.352 33.038 1.00 95.50 533 ALA A CA 1
ATOM 4106 C C . ALA A 1 533 ? -7.591 9.917 33.683 1.00 95.50 533 ALA A C 1
ATOM 4108 O O . ALA A 1 533 ? -7.206 11.059 33.419 1.00 95.50 533 ALA A O 1
ATOM 4109 N N . ARG A 1 534 ? -6.933 9.092 34.497 1.00 93.25 534 ARG A N 1
ATOM 4110 C CA . ARG A 1 534 ? -5.645 9.387 35.124 1.00 93.25 534 ARG A CA 1
ATOM 4111 C C . ARG A 1 534 ? -4.613 8.377 34.628 1.00 93.25 534 ARG A C 1
ATOM 4113 O O . ARG A 1 534 ? -4.926 7.199 34.519 1.00 93.25 534 ARG A O 1
ATOM 4120 N N . LEU A 1 535 ? -3.404 8.817 34.287 1.00 89.38 535 LEU A N 1
ATOM 4121 C CA . LEU A 1 535 ? -2.394 7.926 33.696 1.00 89.38 535 LEU A CA 1
ATOM 4122 C C . LEU A 1 535 ? -1.713 7.013 34.730 1.00 89.38 535 LEU A C 1
ATOM 4124 O O . LEU A 1 535 ? -1.293 5.907 34.399 1.00 89.38 535 LEU A O 1
ATOM 4128 N N . SER A 1 536 ? -1.574 7.489 35.966 1.00 90.38 536 SER A N 1
ATOM 4129 C CA . SER A 1 536 ? -0.873 6.818 37.066 1.00 90.38 536 SER A CA 1
ATOM 4130 C C . SER A 1 536 ? -1.744 5.865 37.885 1.00 90.38 536 SER A C 1
ATOM 4132 O O . SER A 1 536 ? -1.206 5.122 38.705 1.00 90.38 536 SER A O 1
ATOM 4134 N N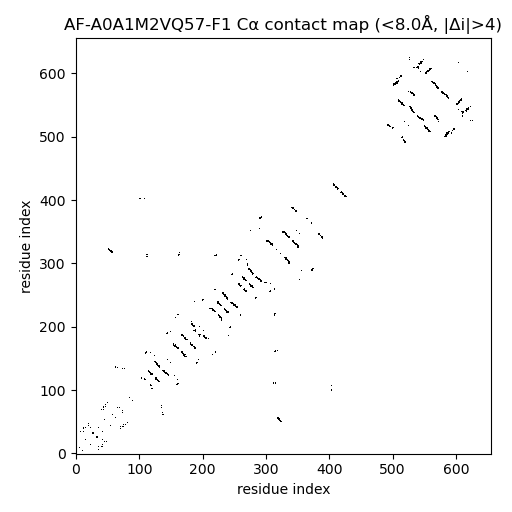 . GLU A 1 537 ? -3.061 5.856 37.671 1.00 89.25 537 GLU A N 1
ATOM 4135 C CA . GLU A 1 537 ? -4.005 5.002 38.395 1.00 89.25 537 GLU A CA 1
ATOM 4136 C C . GLU A 1 537 ? -5.012 4.362 37.443 1.00 89.25 537 GLU A C 1
ATOM 4138 O O . GLU A 1 537 ? -5.568 5.022 36.568 1.00 89.25 537 GLU A O 1
ATOM 4143 N N . ASP A 1 538 ? -5.290 3.076 37.653 1.00 81.44 538 ASP A N 1
ATOM 4144 C CA . ASP A 1 538 ? -6.309 2.363 36.891 1.00 81.44 538 ASP A CA 1
ATOM 4145 C C . ASP A 1 538 ? -7.712 2.828 37.302 1.00 81.44 538 ASP A C 1
ATOM 4147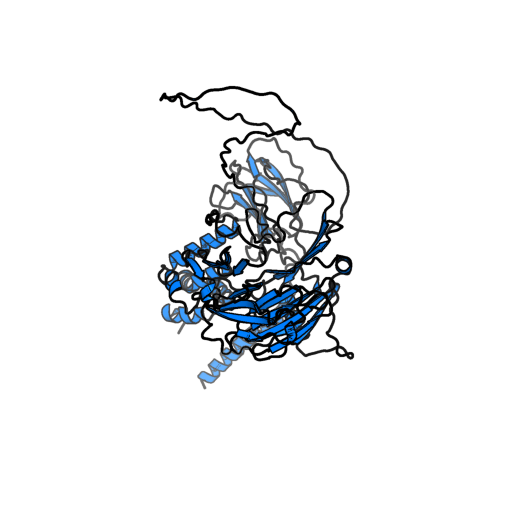 O O . ASP A 1 538 ? -8.124 2.700 38.457 1.00 81.44 538 ASP A O 1
ATOM 4151 N N . GLY A 1 539 ? -8.485 3.314 36.333 1.00 86.31 539 GLY A N 1
ATOM 4152 C CA . GLY A 1 539 ? -9.894 3.644 36.515 1.00 86.31 539 GLY A CA 1
ATOM 4153 C C . GLY A 1 539 ? -10.332 4.851 35.695 1.00 86.31 539 GLY A C 1
ATOM 4154 O O . GLY A 1 539 ? -9.531 5.537 35.064 1.00 86.31 539 GLY A O 1
ATOM 4155 N N . LEU A 1 540 ? -11.637 5.107 35.720 1.00 92.56 540 LEU A N 1
ATOM 4156 C CA . LEU A 1 540 ? -12.267 6.233 35.040 1.00 92.56 540 LEU A CA 1
ATOM 4157 C C . LEU A 1 540 ? -13.164 6.978 36.024 1.00 92.56 540 LEU A C 1
ATOM 4159 O O . LEU A 1 540 ? -13.744 6.381 36.935 1.00 92.56 540 LEU A O 1
ATOM 4163 N N . ILE A 1 541 ? -13.280 8.283 35.825 1.00 97.06 541 ILE A N 1
ATOM 4164 C CA . ILE A 1 541 ? -14.306 9.119 36.437 1.00 97.06 541 ILE A CA 1
ATOM 4165 C C . ILE A 1 541 ? -15.310 9.435 35.326 1.00 97.06 541 ILE A C 1
ATOM 4167 O O . ILE A 1 541 ? -15.010 10.164 34.380 1.00 97.06 541 ILE A O 1
ATOM 4171 N N . PHE A 1 542 ? -16.499 8.844 35.414 1.00 97.19 542 PHE A N 1
ATOM 4172 C CA . PHE A 1 542 ? -17.540 8.976 34.396 1.00 97.19 542 PHE A CA 1
ATOM 4173 C C . PHE A 1 542 ? -18.249 10.332 34.519 1.00 97.19 542 PHE A C 1
ATOM 4175 O O . PHE A 1 542 ? -19.063 10.542 35.420 1.00 97.19 542 PHE A O 1
ATOM 4182 N N . VAL A 1 543 ? -17.944 11.266 33.614 1.00 96.94 543 VAL A N 1
ATOM 4183 C CA . VAL A 1 543 ? -18.425 12.654 33.700 1.00 96.94 543 VAL A CA 1
ATOM 4184 C C . VAL A 1 543 ? -19.845 12.761 33.157 1.00 96.94 543 VAL A C 1
ATOM 4186 O O . VAL A 1 543 ? -20.778 13.080 33.889 1.00 96.94 543 VAL A O 1
ATOM 4189 N N . ALA A 1 544 ? -20.034 12.484 31.872 1.00 96.38 544 ALA A N 1
ATOM 4190 C CA . ALA A 1 544 ? -21.326 12.639 31.219 1.00 96.38 544 ALA A CA 1
ATOM 4191 C C . ALA A 1 544 ? -21.553 11.550 30.182 1.00 96.38 544 ALA A C 1
ATOM 4193 O O . ALA A 1 544 ? -20.652 11.250 29.411 1.00 96.38 544 ALA A O 1
ATOM 4194 N N . ARG A 1 545 ? -22.765 11.005 30.138 1.00 95.69 545 ARG A N 1
ATOM 4195 C CA . ARG A 1 545 ? -23.198 10.072 29.100 1.00 95.69 545 ARG A CA 1
ATOM 4196 C C . ARG A 1 545 ? -24.054 10.783 28.060 1.00 95.69 545 ARG A C 1
ATOM 4198 O O . ARG A 1 545 ? -24.840 11.662 28.424 1.00 95.69 545 ARG A O 1
ATOM 4205 N N . ASP A 1 546 ? -23.937 10.363 26.805 1.00 93.62 546 ASP A N 1
ATOM 4206 C CA . ASP A 1 546 ? -24.774 10.811 25.684 1.00 93.62 546 ASP A CA 1
ATOM 4207 C C . ASP A 1 546 ? -24.725 12.335 25.431 1.00 93.62 546 ASP A C 1
ATOM 4209 O O . ASP A 1 546 ? -25.695 12.945 24.970 1.00 93.62 546 ASP A O 1
ATOM 4213 N N . ALA A 1 547 ? -23.592 12.987 25.716 1.00 91.75 547 ALA A N 1
ATOM 4214 C CA . ALA A 1 547 ? -23.416 14.405 25.430 1.00 91.75 547 ALA A CA 1
ATOM 4215 C C . ALA A 1 547 ? -23.503 14.653 23.915 1.00 91.75 547 ALA A C 1
ATOM 4217 O O . ALA A 1 547 ? -22.932 13.922 23.105 1.00 91.75 547 ALA A O 1
ATOM 4218 N N . VAL A 1 548 ? -24.240 15.691 23.511 1.00 86.00 548 VAL A N 1
ATOM 4219 C CA . VAL A 1 548 ? -24.463 15.986 22.089 1.00 86.00 548 VAL A CA 1
ATOM 4220 C C . VAL A 1 548 ? -23.144 16.207 21.350 1.00 86.00 548 VAL A C 1
ATOM 4222 O O . VAL A 1 548 ? -22.223 16.850 21.843 1.00 86.00 548 VAL A O 1
ATOM 4225 N N . SER A 1 549 ? -23.058 15.683 20.131 1.00 67.06 549 SER A N 1
ATOM 4226 C CA . SER A 1 549 ? -21.815 15.625 19.357 1.00 67.06 549 SER A CA 1
ATOM 4227 C C . SER A 1 549 ? -21.177 16.993 19.056 1.00 67.06 549 SER A C 1
ATOM 4229 O O . SER A 1 549 ? -19.971 17.060 18.851 1.00 67.06 549 SER A O 1
ATOM 4231 N N . THR A 1 550 ? -21.957 18.079 19.073 1.00 73.19 550 THR A N 1
ATOM 4232 C CA . THR A 1 550 ? -21.468 19.469 19.051 1.00 73.19 550 THR A CA 1
ATOM 4233 C C . THR A 1 550 ? -22.025 20.179 20.278 1.00 73.19 550 THR A C 1
ATOM 4235 O O . THR A 1 550 ? -23.247 20.240 20.429 1.00 73.19 550 THR A O 1
ATOM 4238 N N . GLY A 1 551 ? -21.170 20.721 21.146 1.00 81.31 551 GLY A N 1
ATOM 4239 C CA . GLY A 1 551 ? -21.639 21.375 22.364 1.00 81.31 551 GLY A CA 1
ATOM 4240 C C . GLY A 1 551 ? -20.532 21.793 23.323 1.00 81.31 551 GLY A C 1
ATOM 4241 O O . GLY A 1 551 ? -19.346 21.765 23.006 1.00 81.31 551 GLY A O 1
ATOM 4242 N N . GLY A 1 552 ? -20.948 22.199 24.518 1.00 89.25 552 GLY A N 1
ATOM 4243 C CA . GLY A 1 552 ? -20.056 22.419 25.648 1.00 89.25 552 GLY A CA 1
ATOM 4244 C C . GLY A 1 552 ? -20.717 21.977 26.945 1.00 89.25 552 GLY A C 1
ATOM 4245 O O . GLY A 1 552 ? -21.948 21.988 27.049 1.00 89.25 552 GLY A O 1
ATOM 4246 N N . VAL A 1 553 ? -19.910 21.592 27.929 1.00 93.19 553 VAL A N 1
ATOM 4247 C CA . VAL A 1 553 ? -20.347 21.241 29.283 1.00 93.19 553 VAL A CA 1
ATOM 4248 C C . VAL A 1 553 ? -19.446 21.934 30.301 1.00 93.19 553 VAL A C 1
ATOM 4250 O O . VAL A 1 553 ? -18.248 22.098 30.088 1.00 93.19 553 VAL A O 1
ATOM 4253 N N . ASN A 1 554 ? -20.031 22.375 31.405 1.00 94.88 554 ASN A N 1
ATOM 4254 C CA . ASN A 1 554 ? -19.314 22.962 32.527 1.00 94.88 554 ASN A CA 1
ATOM 4255 C C . ASN A 1 554 ? -19.042 21.857 33.554 1.00 94.88 554 ASN A C 1
ATOM 4257 O O . ASN A 1 554 ? -19.987 21.270 34.064 1.00 94.88 554 ASN A O 1
ATOM 4261 N N . ILE A 1 555 ? -17.785 21.547 33.868 1.00 95.25 555 ILE A N 1
ATOM 4262 C CA . ILE A 1 555 ? -17.445 20.463 34.802 1.00 95.25 555 ILE A CA 1
ATOM 4263 C C . ILE A 1 555 ? -17.039 21.064 36.147 1.00 95.25 555 ILE A C 1
ATOM 4265 O O . ILE A 1 555 ? -15.971 21.662 36.277 1.00 95.25 555 ILE A O 1
ATOM 4269 N N . LEU A 1 556 ? -17.893 20.915 37.156 1.00 95.69 556 LEU A N 1
ATOM 4270 C CA . LEU A 1 556 ? -17.561 21.229 38.542 1.00 95.69 556 LEU A CA 1
ATOM 4271 C C . LEU A 1 556 ? -16.893 20.003 39.169 1.00 95.69 556 LEU A C 1
ATOM 4273 O O . LEU A 1 556 ? -17.552 18.997 39.414 1.00 95.69 556 LEU A O 1
ATOM 4277 N N . ILE A 1 557 ? -15.592 20.084 39.425 1.00 94.81 557 ILE A N 1
ATOM 4278 C CA . ILE A 1 557 ? -14.857 19.010 40.104 1.00 94.81 557 ILE A CA 1
ATOM 4279 C C . ILE A 1 557 ? -14.878 19.243 41.619 1.00 94.81 557 ILE A C 1
ATOM 4281 O O . ILE A 1 557 ? -14.679 20.371 42.066 1.00 94.81 557 ILE A O 1
ATOM 4285 N N . GLN A 1 558 ? -15.148 18.211 42.417 1.00 95.56 558 GLN A N 1
ATOM 4286 C CA . GLN A 1 558 ? -15.138 18.274 43.884 1.00 95.56 558 GLN A CA 1
ATOM 4287 C C . GLN A 1 558 ? -14.443 17.040 44.447 1.00 95.56 558 GLN A C 1
ATOM 4289 O O . GLN A 1 558 ? -14.778 15.928 44.065 1.00 95.56 558 GLN A O 1
ATOM 4294 N N . ASP A 1 559 ? -13.497 17.207 45.365 1.00 95.38 559 ASP A N 1
ATOM 4295 C CA . ASP A 1 559 ? -12.810 16.079 46.010 1.00 95.38 559 ASP A CA 1
ATOM 4296 C C . ASP A 1 559 ? -12.175 15.081 45.012 1.00 95.38 559 ASP A C 1
ATOM 4298 O O . ASP A 1 559 ? -12.104 13.878 45.278 1.00 95.38 559 ASP A O 1
ATOM 4302 N N . ILE A 1 560 ? -11.728 15.562 43.843 1.00 96.44 560 ILE A N 1
ATOM 4303 C CA . ILE A 1 560 ? -10.938 14.756 42.903 1.00 96.44 560 ILE A CA 1
ATOM 4304 C C . ILE A 1 560 ? -9.466 14.813 43.345 1.00 96.44 560 ILE A C 1
ATOM 4306 O O . ILE A 1 560 ? -8.969 15.912 43.606 1.00 96.44 560 ILE A O 1
ATOM 4310 N N . PRO A 1 561 ? -8.740 13.681 43.434 1.00 96.62 561 PRO A N 1
ATOM 4311 C CA . PRO A 1 561 ? -7.341 13.672 43.856 1.00 96.62 561 PRO A CA 1
ATOM 4312 C C . PRO A 1 561 ? -6.467 14.624 43.034 1.00 96.62 561 PRO A C 1
ATOM 4314 O O . PRO A 1 561 ? -6.546 14.658 41.806 1.00 96.62 561 PRO A O 1
ATOM 4317 N N . THR A 1 562 ? -5.599 15.380 43.701 1.00 95.94 562 THR A N 1
ATOM 4318 C CA . THR A 1 562 ? -4.674 16.279 43.009 1.00 95.94 562 THR A CA 1
ATOM 4319 C C . THR A 1 562 ? -3.591 15.483 42.279 1.00 95.94 562 THR A C 1
ATOM 4321 O O . THR A 1 562 ? -2.967 14.592 42.857 1.00 95.94 562 THR A O 1
ATOM 4324 N N . ALA A 1 563 ? -3.386 15.777 40.994 1.00 95.44 563 ALA A N 1
ATOM 4325 C CA . ALA A 1 563 ? -2.362 15.151 40.154 1.00 95.44 563 ALA A CA 1
ATOM 4326 C C . ALA A 1 563 ? -2.164 15.943 38.854 1.00 95.44 563 ALA A C 1
ATOM 4328 O O . ALA A 1 563 ? -2.988 16.791 38.512 1.00 95.44 563 ALA A O 1
ATOM 4329 N N . ASP A 1 564 ? -1.083 15.678 38.123 1.00 94.56 564 ASP A N 1
ATOM 4330 C CA . ASP A 1 564 ? -0.720 16.371 36.885 1.00 94.56 564 ASP A CA 1
ATOM 4331 C C . ASP A 1 564 ? -0.925 15.539 35.613 1.00 94.56 564 ASP A C 1
ATOM 4333 O O . ASP A 1 564 ? -0.497 15.961 34.544 1.00 94.56 564 ASP A O 1
ATOM 4337 N N . ASP A 1 565 ? -1.592 14.389 35.710 1.00 94.19 565 ASP A N 1
ATOM 4338 C CA . ASP A 1 565 ? -1.671 13.353 34.680 1.00 94.19 565 ASP A CA 1
ATOM 4339 C C . ASP A 1 565 ? -3.100 13.006 34.236 1.00 94.19 565 ASP A C 1
ATOM 4341 O O . ASP A 1 565 ? -3.389 11.866 33.856 1.00 94.19 565 ASP A O 1
ATOM 4345 N N . TYR A 1 566 ? -3.990 14.001 34.264 1.00 95.38 566 TYR A N 1
ATOM 4346 C CA . TYR A 1 566 ? -5.380 13.856 33.843 1.00 95.38 566 TYR A CA 1
ATOM 4347 C C . TYR A 1 566 ? -5.584 14.111 32.349 1.00 95.38 566 TYR A C 1
ATOM 4349 O O . TYR A 1 566 ? -4.953 14.988 31.754 1.00 95.38 566 TYR A O 1
ATOM 4357 N N . PHE A 1 567 ? -6.532 13.377 31.766 1.00 94.62 567 PHE A N 1
ATOM 4358 C CA . PHE A 1 567 ? -6.996 13.538 30.390 1.00 94.62 567 PHE A CA 1
ATOM 4359 C C . PHE A 1 567 ? -8.514 13.378 30.325 1.00 94.62 567 PHE A C 1
ATOM 4361 O O . PHE A 1 567 ? -9.082 12.506 30.980 1.00 94.62 567 PHE A O 1
ATOM 4368 N N . LEU A 1 568 ? -9.170 14.177 29.488 1.00 95.00 568 LEU A N 1
ATOM 4369 C CA . LEU A 1 568 ? -10.552 13.928 29.089 1.00 95.00 568 LEU A CA 1
ATOM 4370 C C . LEU A 1 568 ? -10.573 13.012 27.877 1.00 95.00 568 LEU A C 1
ATOM 4372 O O . LEU A 1 568 ? -9.817 13.230 26.929 1.00 95.00 568 LEU A O 1
ATOM 4376 N N . LEU A 1 569 ? -11.476 12.043 27.888 1.00 94.12 569 LEU A N 1
ATOM 4377 C CA . LEU A 1 569 ? -11.756 11.135 26.789 1.00 94.12 569 LEU A CA 1
ATOM 4378 C C . LEU A 1 569 ? -13.173 11.405 26.284 1.00 94.12 569 LEU A C 1
ATOM 4380 O O . LEU A 1 569 ? -14.105 11.548 27.073 1.00 94.12 569 LEU A O 1
ATOM 4384 N N . PHE A 1 570 ? -13.321 11.464 24.965 1.00 93.38 570 PHE A N 1
ATOM 4385 C CA . PHE A 1 570 ? -14.606 11.535 24.279 1.00 93.38 570 PHE A CA 1
ATOM 4386 C C . PHE A 1 570 ? -14.818 10.215 23.556 1.00 93.38 570 PHE A C 1
ATOM 4388 O O . PHE A 1 570 ? -14.124 9.912 22.581 1.00 93.38 570 PHE A O 1
ATOM 4395 N N . VAL A 1 571 ? -15.758 9.425 24.051 1.00 92.69 571 VAL A N 1
ATOM 4396 C CA . VAL A 1 571 ? -16.038 8.061 23.607 1.00 92.69 571 VAL A CA 1
ATOM 4397 C C . VAL A 1 571 ? -17.417 8.040 22.964 1.00 92.69 571 VAL A C 1
ATOM 4399 O O . VAL A 1 571 ? -18.331 8.661 23.467 1.00 92.69 571 VAL A O 1
ATOM 4402 N N . ASN A 1 572 ? -17.628 7.377 21.836 1.00 90.00 572 ASN A N 1
ATOM 4403 C CA . ASN A 1 572 ? -18.962 7.301 21.242 1.00 90.00 572 ASN A CA 1
ATOM 4404 C C . ASN A 1 572 ? -19.874 6.422 22.094 1.00 90.00 572 ASN A C 1
ATOM 4406 O O . ASN A 1 572 ? -19.608 5.234 22.286 1.00 90.00 572 ASN A O 1
ATOM 4410 N N . SER A 1 573 ? -20.987 7.004 22.531 1.00 90.44 573 SER A N 1
ATOM 4411 C CA . SER A 1 573 ? -21.937 6.385 23.458 1.00 90.44 573 SER A CA 1
ATOM 4412 C C . SER A 1 573 ? -22.593 5.107 22.921 1.00 90.44 573 SER A C 1
ATOM 4414 O O . SER A 1 573 ? -23.147 4.315 23.681 1.00 90.44 573 SER A O 1
ATOM 4416 N N . THR A 1 574 ? -22.552 4.886 21.602 1.00 84.69 574 THR A N 1
ATOM 4417 C CA . THR A 1 574 ? -23.140 3.704 20.953 1.00 84.69 574 THR A CA 1
ATOM 4418 C C . THR A 1 574 ? -22.181 2.519 20.919 1.00 84.69 574 THR A C 1
ATOM 4420 O O . THR A 1 574 ? -22.599 1.389 21.158 1.00 84.69 574 THR A O 1
ATOM 4423 N N . ASN A 1 575 ? -20.914 2.745 20.565 1.00 84.31 575 ASN A N 1
ATOM 4424 C CA . ASN A 1 575 ? -19.965 1.664 20.269 1.00 84.31 575 ASN A CA 1
ATOM 4425 C C . ASN A 1 575 ? -18.744 1.624 21.202 1.00 84.31 575 ASN A C 1
ATOM 4427 O O . ASN A 1 575 ? -17.945 0.696 21.093 1.00 84.31 575 ASN A O 1
ATOM 4431 N N . GLY A 1 576 ? -18.588 2.597 22.103 1.00 86.56 576 GLY A N 1
ATOM 4432 C CA . GLY A 1 576 ? -17.476 2.656 23.050 1.00 86.56 576 GLY A CA 1
ATOM 4433 C C . GLY A 1 576 ? -16.123 3.012 22.421 1.00 86.56 576 GLY A C 1
ATOM 4434 O O . GLY A 1 576 ? -15.088 2.824 23.056 1.00 86.56 576 GLY A O 1
ATOM 4435 N N . ILE A 1 577 ? -16.091 3.488 21.172 1.00 82.44 577 ILE A N 1
ATOM 4436 C CA . ILE A 1 577 ? -14.848 3.881 20.494 1.00 82.44 577 ILE A CA 1
ATOM 4437 C C . ILE A 1 577 ? -14.467 5.299 20.921 1.00 82.44 577 ILE A C 1
ATOM 4439 O O . ILE A 1 577 ? -15.300 6.197 20.890 1.00 82.44 577 ILE A O 1
ATOM 4443 N N . MET A 1 578 ? -13.208 5.516 21.300 1.00 86.56 578 MET A N 1
ATOM 4444 C CA . MET A 1 578 ? -12.677 6.844 21.617 1.00 86.56 578 MET A CA 1
ATOM 4445 C C . MET A 1 578 ? -12.448 7.658 20.336 1.00 86.56 578 MET A C 1
ATOM 4447 O O . MET A 1 578 ? -11.699 7.219 19.472 1.00 86.56 578 MET A O 1
ATOM 4451 N N . TYR A 1 579 ? -13.031 8.854 20.250 1.00 82.06 579 TYR A N 1
ATOM 4452 C CA . TYR A 1 579 ? -12.903 9.771 19.107 1.00 82.06 579 TYR A CA 1
ATOM 4453 C C . TYR A 1 579 ? -11.913 10.903 19.370 1.00 82.06 579 TYR A C 1
ATOM 4455 O O . TYR A 1 579 ? -11.200 11.357 18.471 1.00 82.06 579 TYR A O 1
ATOM 4463 N N . ALA A 1 580 ? -11.842 11.401 20.601 1.00 85.75 580 ALA A N 1
ATOM 4464 C CA . ALA A 1 580 ? -10.931 12.480 20.952 1.00 85.75 580 ALA A CA 1
ATOM 4465 C C . ALA A 1 580 ? -10.427 12.336 22.385 1.00 85.75 580 ALA A C 1
ATOM 4467 O O . ALA A 1 580 ? -11.089 11.750 23.237 1.00 85.75 580 ALA A O 1
ATOM 4468 N N . SER A 1 581 ? -9.254 12.909 22.636 1.00 91.38 581 SER A N 1
ATOM 4469 C CA . SER A 1 581 ? -8.716 13.088 23.977 1.00 91.38 581 SER A CA 1
ATOM 4470 C C . SER A 1 581 ? -8.189 14.511 24.132 1.00 91.38 581 SER A C 1
ATOM 4472 O O . SER A 1 581 ? -7.721 15.114 23.160 1.00 91.38 581 SER A O 1
ATOM 4474 N N . SER A 1 582 ? -8.251 15.058 25.343 1.00 89.12 582 SER A N 1
ATOM 4475 C CA . SER A 1 582 ? -7.566 16.315 25.650 1.00 89.12 582 SER A CA 1
ATOM 4476 C C . SER A 1 582 ? -6.050 16.117 25.728 1.00 89.12 582 SER A C 1
ATOM 4478 O O . SER A 1 582 ? -5.574 14.986 25.853 1.00 89.12 582 SER A O 1
ATOM 4480 N N . PRO A 1 583 ? -5.262 17.204 25.701 1.00 87.56 583 PRO A N 1
ATOM 4481 C CA . PRO A 1 583 ? -3.926 17.198 26.281 1.00 87.56 583 PRO A CA 1
ATOM 4482 C C . PRO A 1 583 ? -3.967 16.860 27.777 1.00 87.56 583 PRO A C 1
ATOM 4484 O O . PRO A 1 583 ? -5.010 16.990 28.425 1.00 87.56 583 PRO A O 1
ATOM 4487 N N . GLN A 1 584 ? -2.807 16.488 28.315 1.00 90.62 584 GLN A N 1
ATOM 4488 C CA . GLN A 1 584 ? -2.606 16.293 29.749 1.00 90.62 584 GLN A CA 1
ATOM 4489 C C . GLN A 1 584 ? -2.825 17.606 30.510 1.00 90.62 584 GLN A C 1
ATOM 4491 O O . GLN A 1 584 ? -2.329 18.660 30.083 1.00 90.62 584 GLN A O 1
ATOM 4496 N N . PHE A 1 585 ? -3.518 17.537 31.643 1.00 92.19 585 PHE A N 1
ATOM 4497 C CA . PHE A 1 585 ? -3.735 18.674 32.532 1.00 92.19 585 PHE A CA 1
ATOM 4498 C C . PHE A 1 585 ? -3.649 18.281 34.011 1.00 92.19 585 PHE A C 1
ATOM 4500 O O . PHE A 1 585 ? -3.680 17.107 34.379 1.00 92.19 585 PHE A O 1
ATOM 4507 N N . THR A 1 586 ? -3.517 19.296 34.861 1.00 93.88 586 THR A N 1
ATOM 4508 C CA . THR A 1 586 ? -3.376 19.154 36.311 1.00 93.88 586 THR A CA 1
ATOM 4509 C C . THR A 1 586 ? -4.693 19.447 37.012 1.00 93.88 586 THR A C 1
ATOM 4511 O O . THR A 1 586 ? -5.367 20.408 36.658 1.00 93.88 586 THR A O 1
ATOM 4514 N N . ILE A 1 587 ? -5.035 18.675 38.040 1.00 94.81 587 ILE A N 1
ATOM 4515 C CA . ILE A 1 587 ? -6.058 19.026 39.031 1.00 94.81 587 ILE A CA 1
ATOM 4516 C C . ILE A 1 587 ? -5.347 19.406 40.334 1.00 94.81 587 ILE A C 1
ATOM 4518 O O . ILE A 1 587 ? -4.519 18.642 40.832 1.00 94.81 587 ILE A O 1
ATOM 4522 N N . SER A 1 588 ? -5.645 20.585 40.885 1.00 94.62 588 SER A N 1
ATOM 4523 C CA . SER A 1 588 ? -5.071 21.088 42.139 1.00 94.62 588 SER A CA 1
ATOM 4524 C C . SER A 1 588 ? -6.142 21.613 43.104 1.00 94.62 588 SER A C 1
ATOM 4526 O O . SER A 1 588 ? -7.255 21.949 42.708 1.00 94.62 588 SER A O 1
ATOM 4528 N N . ASP A 1 589 ? -5.793 21.743 44.385 1.00 93.69 589 ASP A N 1
ATOM 4529 C CA . ASP A 1 589 ? -6.648 22.402 45.389 1.00 93.69 589 ASP A CA 1
ATOM 4530 C C . ASP A 1 589 ? -6.410 23.922 45.469 1.00 93.69 589 ASP A C 1
ATOM 4532 O O . ASP A 1 589 ? -7.083 24.636 46.213 1.00 93.69 589 ASP A O 1
ATOM 4536 N N . SER A 1 590 ? -5.426 24.447 44.731 1.00 83.38 590 SER A N 1
ATOM 4537 C CA . SER A 1 590 ? -4.992 25.843 44.819 1.00 83.38 590 SER A CA 1
ATOM 4538 C C . SER A 1 590 ? -5.616 26.715 43.724 1.00 83.38 590 SER A C 1
ATOM 4540 O O . SER A 1 590 ? -5.373 26.551 42.529 1.00 83.38 590 SER A O 1
ATOM 4542 N N . ALA A 1 591 ? -6.412 27.697 44.153 1.00 64.25 591 ALA A N 1
ATOM 4543 C CA . ALA A 1 591 ? -7.192 28.585 43.296 1.00 64.25 591 ALA A CA 1
ATOM 4544 C C . ALA A 1 591 ? -6.347 29.678 42.619 1.00 64.25 591 ALA A C 1
ATOM 4546 O O . ALA A 1 591 ? -6.360 30.828 43.044 1.00 64.25 591 ALA A O 1
ATOM 4547 N N . ASN A 1 592 ? -5.641 29.334 41.540 1.00 64.81 592 ASN A N 1
ATOM 4548 C CA . ASN A 1 592 ? -5.053 30.336 40.635 1.00 64.81 592 ASN A CA 1
ATOM 4549 C C . ASN A 1 592 ? -5.744 30.406 39.262 1.00 64.81 592 ASN A C 1
ATOM 4551 O O . ASN A 1 592 ? -5.448 31.307 38.480 1.00 64.81 592 ASN A O 1
ATOM 4555 N N . GLY A 1 593 ? -6.682 29.501 38.970 1.00 61.34 593 GLY A N 1
ATOM 4556 C CA . GLY A 1 593 ? -7.471 29.512 37.739 1.00 61.34 593 GLY A CA 1
ATOM 4557 C C . GLY A 1 593 ? -8.927 29.860 38.020 1.00 61.34 593 GLY A C 1
ATOM 4558 O O . GLY A 1 593 ? -9.629 29.092 38.668 1.00 61.34 593 GLY A O 1
ATOM 4559 N N . THR A 1 594 ? -9.403 30.999 37.516 1.00 59.72 594 THR A N 1
ATOM 4560 C CA . THR A 1 594 ? -10.843 31.224 37.328 1.00 59.72 594 THR A CA 1
ATOM 4561 C C . THR A 1 594 ? -11.125 31.096 35.840 1.00 59.72 594 THR A C 1
ATOM 4563 O O . THR A 1 594 ? -10.539 31.810 35.030 1.00 59.72 594 THR A O 1
ATOM 4566 N N . SER A 1 595 ? -11.981 30.150 35.468 1.00 78.00 595 SER A N 1
ATOM 4567 C CA . SER A 1 595 ? -12.466 30.018 34.097 1.00 78.00 595 SER A CA 1
ATOM 4568 C C . SER A 1 595 ? -13.935 30.433 34.050 1.00 78.00 595 SER A C 1
ATOM 4570 O O . SER A 1 595 ? -14.682 30.268 35.016 1.00 78.00 595 SER A O 1
ATOM 4572 N N . THR A 1 596 ? -14.340 31.079 32.959 1.00 85.19 596 THR A N 1
ATOM 4573 C CA . THR A 1 596 ? -15.714 31.560 32.793 1.00 85.19 596 THR A CA 1
ATOM 4574 C C . THR A 1 596 ? -16.568 30.422 32.232 1.00 85.19 596 THR A C 1
ATOM 4576 O O . THR A 1 596 ? -16.225 29.932 31.157 1.00 85.19 596 THR A O 1
ATOM 4579 N N . PRO A 1 597 ? -17.656 29.995 32.908 1.00 88.25 597 PRO A N 1
ATOM 4580 C CA . PRO A 1 597 ? -18.546 28.946 32.410 1.00 88.25 597 PRO A CA 1
ATOM 4581 C C . PRO A 1 597 ? -19.015 29.207 30.974 1.00 88.25 597 PRO A C 1
ATOM 4583 O O . PRO A 1 597 ? -19.306 30.350 30.612 1.00 88.25 597 PRO A O 1
ATOM 4586 N N . VAL A 1 598 ? -19.148 28.151 30.169 1.00 85.38 598 VAL A N 1
ATOM 4587 C CA . VAL A 1 598 ? -19.770 28.240 28.843 1.00 85.38 598 VAL A CA 1
ATOM 4588 C C . VAL A 1 598 ? -21.248 28.563 29.049 1.00 85.38 598 VAL A C 1
ATOM 4590 O O . VAL A 1 598 ? -21.990 27.804 29.680 1.00 85.38 598 VAL A O 1
ATOM 4593 N N . SER A 1 599 ? -21.666 29.727 28.552 1.00 88.94 599 SER A N 1
ATOM 4594 C CA . SER A 1 599 ? -23.046 30.200 28.664 1.00 88.94 599 SER A CA 1
ATOM 4595 C C . SER A 1 599 ? -24.009 29.253 27.944 1.00 88.94 599 SER A C 1
ATOM 4597 O O . SER A 1 599 ? -23.758 28.855 26.810 1.00 88.94 599 SER A O 1
ATOM 4599 N N . GLY A 1 600 ? -25.117 28.898 28.598 1.00 88.88 600 GLY A N 1
ATOM 4600 C CA . GLY A 1 600 ? -26.131 27.989 28.049 1.00 88.88 600 GLY A CA 1
ATOM 4601 C C . GLY A 1 600 ? -25.794 26.494 28.148 1.00 88.88 600 GLY A C 1
ATOM 4602 O O . GLY A 1 600 ? -26.665 25.670 27.877 1.00 88.88 600 GLY A O 1
ATOM 4603 N N . SER A 1 601 ? -24.582 26.131 28.578 1.00 91.38 601 SER A N 1
ATOM 4604 C CA . SER A 1 601 ? -24.179 24.738 28.804 1.00 91.38 601 SER A CA 1
ATOM 4605 C C . SER A 1 601 ? -24.530 24.251 30.209 1.00 91.38 601 SER A C 1
ATOM 4607 O O . SER A 1 601 ? -24.424 24.994 31.186 1.00 91.38 601 SER A O 1
ATOM 4609 N N . ALA A 1 602 ? -24.902 22.973 30.327 1.00 93.25 602 ALA A N 1
ATOM 4610 C CA . ALA A 1 602 ? -25.179 22.340 31.615 1.00 93.25 602 ALA A CA 1
ATOM 4611 C C . ALA A 1 602 ? -23.916 22.251 32.489 1.00 93.25 602 ALA A C 1
ATOM 4613 O O . ALA A 1 602 ? -22.819 22.041 31.969 1.00 93.25 602 ALA A O 1
ATOM 4614 N N . THR A 1 603 ? -24.085 22.367 33.810 1.00 95.44 603 THR A N 1
ATOM 4615 C CA . THR A 1 603 ? -23.020 22.113 34.790 1.00 95.44 603 THR A CA 1
ATOM 4616 C C . THR A 1 603 ? -23.155 20.710 35.362 1.00 95.44 603 THR A C 1
ATOM 4618 O O . THR A 1 603 ? -24.210 20.354 35.883 1.00 95.44 603 THR A O 1
ATOM 4621 N N . VAL A 1 604 ? -22.086 19.926 35.266 1.00 96.44 604 VAL A N 1
ATOM 4622 C CA . VAL A 1 604 ? -21.983 18.548 35.742 1.00 96.44 604 VAL A CA 1
ATOM 4623 C C . VAL A 1 604 ? -21.007 18.515 36.901 1.00 96.44 604 VAL A C 1
ATOM 4625 O O . VAL A 1 604 ? -19.858 18.927 36.753 1.00 96.44 604 VAL A O 1
ATOM 4628 N N . THR A 1 605 ? -21.468 18.030 38.049 1.00 97.38 605 THR A N 1
ATOM 4629 C CA . THR A 1 605 ? -20.632 17.882 39.239 1.00 97.38 605 THR A CA 1
ATOM 4630 C C . THR A 1 605 ? -20.058 16.476 39.292 1.00 97.38 605 THR A C 1
ATOM 4632 O O . THR A 1 605 ? -20.817 15.514 39.340 1.00 97.38 605 THR A O 1
ATOM 4635 N N . VAL A 1 606 ? -18.735 16.358 39.310 1.00 96.81 606 VAL A N 1
ATOM 4636 C CA . VAL A 1 606 ? -18.017 15.085 39.463 1.00 96.81 606 VAL A CA 1
ATOM 4637 C C . VAL A 1 606 ? -17.221 15.098 40.757 1.00 96.81 606 VAL A C 1
ATOM 4639 O O . VAL A 1 606 ? -16.624 16.117 41.109 1.00 96.81 606 VAL A O 1
ATOM 4642 N N . SER A 1 607 ? -17.212 13.971 41.464 1.00 96.69 607 SER A N 1
ATOM 4643 C CA . SER A 1 607 ? -16.464 13.848 42.707 1.00 96.69 607 SER A CA 1
ATOM 4644 C C . SER A 1 607 ? -15.876 12.469 42.953 1.00 96.69 607 SER A C 1
ATOM 4646 O O . SER A 1 607 ? -16.344 11.468 42.409 1.00 96.69 607 SER A O 1
ATOM 4648 N N . GLY A 1 608 ? -14.838 12.438 43.790 1.00 94.50 608 GLY A N 1
ATOM 4649 C CA . GLY A 1 608 ? -14.083 11.232 44.113 1.00 94.50 608 GLY A CA 1
ATOM 4650 C C . GLY A 1 608 ? -12.983 10.900 43.099 1.00 94.50 608 GLY A C 1
ATOM 4651 O O . GLY A 1 608 ? -12.788 11.581 42.094 1.00 94.50 608 GLY A O 1
ATOM 4652 N N . GLY A 1 609 ? -12.222 9.848 43.404 1.00 92.69 609 GLY A N 1
ATOM 4653 C CA . GLY A 1 609 ? -11.175 9.327 42.524 1.00 92.69 609 GLY A CA 1
ATOM 4654 C C . GLY A 1 609 ? -11.701 8.362 41.453 1.00 92.69 609 GLY A C 1
ATOM 4655 O O . GLY A 1 609 ? -12.898 8.059 41.423 1.00 92.69 609 GLY A O 1
ATOM 4656 N N . PRO A 1 610 ? -10.808 7.844 40.590 1.00 92.75 610 PRO A N 1
ATOM 4657 C CA . PRO A 1 610 ? -11.152 6.848 39.579 1.00 92.75 610 PRO A CA 1
ATOM 4658 C C . PRO A 1 610 ? -11.903 5.645 40.174 1.00 92.75 610 PRO A C 1
ATOM 4660 O O . PRO A 1 610 ? -11.427 4.996 41.105 1.00 92.75 610 PRO A O 1
ATOM 4663 N N . ASN A 1 611 ? -13.092 5.342 39.642 1.00 92.06 611 ASN A N 1
ATOM 4664 C CA . ASN A 1 611 ? -13.914 4.221 40.094 1.00 92.06 611 ASN A CA 1
ATOM 4665 C C . ASN A 1 611 ? -14.655 3.585 38.904 1.00 92.06 611 ASN A C 1
ATOM 4667 O O . ASN A 1 611 ? -15.705 4.085 38.497 1.00 92.06 611 ASN A O 1
ATOM 4671 N N . PRO A 1 612 ? -14.188 2.435 38.385 1.00 86.00 612 PRO A N 1
ATOM 4672 C CA . PRO A 1 612 ? -14.786 1.794 37.211 1.00 86.00 612 PRO A CA 1
ATOM 4673 C C . PRO A 1 612 ? -16.197 1.236 37.459 1.00 86.00 612 PRO A C 1
ATOM 4675 O O . PRO A 1 612 ? -16.859 0.809 36.518 1.00 86.00 612 PRO A O 1
ATOM 4678 N N . THR A 1 613 ? -16.661 1.210 38.713 1.00 89.94 613 THR A N 1
ATOM 4679 C CA . THR A 1 613 ? -18.024 0.784 39.078 1.00 89.94 613 THR A CA 1
ATOM 4680 C C . THR A 1 613 ? -18.981 1.953 39.307 1.00 89.94 613 THR A C 1
ATOM 4682 O O . THR A 1 613 ? -20.166 1.728 39.561 1.00 89.94 613 THR A O 1
ATOM 4685 N N . ALA A 1 614 ? -18.489 3.194 39.238 1.00 92.44 614 ALA A N 1
ATOM 4686 C CA . ALA A 1 614 ? -19.326 4.375 39.366 1.00 92.44 614 ALA A CA 1
ATOM 4687 C C . ALA A 1 614 ? -20.258 4.526 38.156 1.00 92.44 614 ALA A C 1
ATOM 4689 O O . ALA A 1 614 ? -19.968 4.080 37.048 1.00 92.44 614 ALA A O 1
ATOM 4690 N N . VAL A 1 615 ? -21.395 5.177 38.383 1.00 95.69 615 VAL A N 1
ATOM 4691 C CA . VAL A 1 615 ? -22.281 5.625 37.306 1.00 95.69 615 VAL A CA 1
ATOM 4692 C C . VAL A 1 615 ? -21.814 6.984 36.783 1.00 95.69 615 VAL A C 1
ATOM 4694 O O . VAL A 1 615 ? -21.127 7.717 37.493 1.00 95.69 615 VAL A O 1
ATOM 4697 N N . PHE A 1 616 ? -22.213 7.339 35.561 1.00 97.06 616 PHE A N 1
ATOM 4698 C CA . PHE A 1 616 ? -21.994 8.684 35.030 1.00 97.06 616 PHE A CA 1
ATOM 4699 C C . PHE A 1 616 ? -22.633 9.745 35.928 1.00 97.06 616 PHE A C 1
ATOM 4701 O O . PHE A 1 616 ? -23.783 9.590 36.345 1.00 97.06 616 PHE A O 1
ATOM 4708 N N . ALA A 1 617 ? -21.917 10.845 36.177 1.00 96.62 617 ALA A N 1
ATOM 4709 C CA . ALA A 1 617 ? -22.437 11.947 36.983 1.00 96.62 617 ALA A CA 1
ATOM 4710 C C . ALA A 1 617 ? -23.658 12.628 36.341 1.00 96.62 617 ALA A C 1
ATOM 4712 O O . ALA A 1 617 ? -24.531 13.135 37.044 1.00 96.62 617 ALA A O 1
ATOM 4713 N N . THR A 1 618 ? -23.762 12.598 35.010 1.00 96.50 618 THR A N 1
ATOM 4714 C CA . THR A 1 618 ? -24.990 12.959 34.295 1.00 96.50 618 THR A CA 1
ATOM 4715 C C . THR A 1 618 ? -25.229 12.068 33.079 1.00 96.50 618 THR A C 1
ATOM 4717 O O . THR A 1 618 ? -24.300 11.505 32.506 1.00 96.50 618 THR A O 1
ATOM 4720 N N . THR A 1 619 ? -26.480 11.968 32.641 1.00 95.81 619 THR A N 1
ATOM 4721 C CA . THR A 1 619 ? -26.857 11.386 31.346 1.00 95.81 619 THR A CA 1
ATOM 4722 C C . THR A 1 619 ? -27.729 12.397 30.622 1.00 95.81 619 THR A C 1
ATOM 4724 O O . THR A 1 619 ? -28.785 12.784 31.126 1.00 95.81 619 THR A O 1
ATOM 4727 N N . PHE A 1 620 ? -27.270 12.863 29.465 1.00 91.81 620 PHE A N 1
ATOM 4728 C CA . PHE A 1 620 ? -28.033 13.791 28.645 1.00 91.81 620 PHE A CA 1
ATOM 4729 C C . PHE A 1 620 ? -29.191 13.061 27.951 1.00 91.81 620 PHE A C 1
ATOM 4731 O O . PHE A 1 620 ? -29.111 11.858 27.695 1.00 91.81 620 PHE A O 1
ATOM 4738 N N . PRO A 1 621 ? -30.304 13.758 27.658 1.00 87.06 621 PRO A N 1
ATOM 4739 C CA . PRO A 1 621 ? -31.377 13.160 26.881 1.00 87.06 621 PRO A CA 1
ATOM 4740 C C . PRO A 1 621 ? -30.841 12.727 25.504 1.00 87.06 621 PRO A C 1
ATOM 4742 O O . PRO A 1 621 ? -30.049 13.467 24.911 1.00 87.06 621 PRO A O 1
ATOM 4745 N N . PRO A 1 622 ? -31.289 11.574 24.970 1.00 73.75 622 PRO A N 1
ATOM 4746 C CA . PRO A 1 622 ? -30.864 11.098 23.660 1.00 73.75 622 PRO A CA 1
ATOM 4747 C C . PRO A 1 622 ? -31.059 12.190 22.610 1.00 73.75 622 PRO A C 1
ATOM 4749 O O . PRO A 1 622 ? -32.119 12.823 22.559 1.00 73.75 622 PRO A O 1
ATOM 4752 N N . SER A 1 623 ? -30.053 12.423 21.765 1.00 65.56 623 SER A N 1
ATOM 4753 C CA . SER A 1 623 ? -30.201 13.417 20.705 1.00 65.56 623 SER A CA 1
ATOM 4754 C C . SER A 1 623 ? -31.355 13.004 19.781 1.00 65.56 623 SER A C 1
ATOM 4756 O O . SER A 1 623 ? -31.461 11.848 19.367 1.00 65.56 623 SER A O 1
ATOM 4758 N N . ALA A 1 624 ? -32.249 13.946 19.462 1.00 55.72 624 ALA A N 1
ATOM 4759 C CA . ALA A 1 624 ? -33.461 13.681 18.674 1.00 55.72 624 ALA A CA 1
ATOM 4760 C C . ALA A 1 624 ? -33.174 13.077 17.281 1.00 55.72 624 ALA A C 1
ATOM 4762 O O . ALA A 1 624 ? -34.058 12.495 16.661 1.00 55.72 624 ALA A O 1
ATOM 4763 N N . ASN A 1 625 ? -31.924 13.165 16.817 1.00 54.69 625 ASN A N 1
ATOM 4764 C CA . ASN A 1 625 ? -31.460 12.615 15.547 1.00 54.69 625 ASN A CA 1
ATOM 4765 C C . ASN A 1 625 ? -31.015 11.139 15.630 1.00 54.69 625 ASN A C 1
ATOM 4767 O O . ASN A 1 625 ? -30.681 10.558 14.602 1.00 54.69 625 ASN A O 1
ATOM 4771 N N . GLY A 1 626 ? -30.996 10.524 16.820 1.00 48.28 626 GLY A N 1
ATOM 4772 C CA . GLY A 1 626 ? -30.654 9.106 17.007 1.00 48.28 626 GLY A CA 1
ATOM 4773 C C . GLY A 1 626 ? -31.809 8.135 16.728 1.00 48.28 626 GLY A C 1
ATOM 4774 O O . GLY A 1 626 ? -31.576 6.955 16.469 1.00 48.28 626 GLY A O 1
ATOM 4775 N N . ALA A 1 627 ? -33.057 8.615 16.725 1.00 43.78 627 ALA A N 1
ATOM 4776 C CA . ALA A 1 627 ? -34.209 7.830 16.293 1.00 43.78 627 ALA A CA 1
ATOM 4777 C C . ALA A 1 627 ? -34.279 7.830 14.759 1.00 43.78 627 ALA A C 1
ATOM 4779 O O . ALA A 1 627 ? -35.073 8.546 14.150 1.00 43.78 627 ALA A O 1
ATOM 4780 N N . VAL A 1 628 ? -33.421 7.035 14.117 1.00 44.53 628 VAL A N 1
ATOM 4781 C CA . VAL A 1 628 ? -33.583 6.726 12.693 1.00 44.53 628 VAL A CA 1
ATOM 4782 C C . VAL A 1 628 ? -34.966 6.093 12.528 1.00 44.53 628 VAL A C 1
ATOM 4784 O O . VAL A 1 628 ? -35.263 5.079 13.162 1.00 44.53 628 VAL A O 1
ATOM 4787 N N . SER A 1 629 ? -35.822 6.717 11.712 1.00 43.88 629 SER A N 1
ATOM 4788 C CA . SER A 1 629 ? -37.119 6.168 11.302 1.00 43.88 629 SER A CA 1
ATOM 4789 C C . SER A 1 629 ? -36.979 4.672 10.996 1.00 43.88 629 SER A C 1
ATOM 4791 O O . SER A 1 629 ? -36.077 4.250 10.266 1.00 43.88 629 SER A O 1
ATOM 4793 N N . VAL A 1 630 ? -37.894 3.869 11.544 1.00 46.84 630 VAL A N 1
ATOM 4794 C CA . VAL A 1 630 ? -37.969 2.403 11.386 1.00 46.84 630 VAL A CA 1
ATOM 4795 C C . VAL A 1 630 ? -38.059 1.969 9.907 1.00 46.84 630 VAL A C 1
ATOM 4797 O O . VAL A 1 630 ? -37.883 0.793 9.593 1.00 46.84 630 VAL A O 1
ATOM 4800 N N . GLU A 1 631 ? -38.233 2.903 8.966 1.00 48.12 631 GLU A N 1
ATOM 4801 C CA . GLU A 1 631 ? -38.188 2.656 7.519 1.00 48.12 631 GLU A CA 1
ATOM 4802 C C . GLU A 1 631 ? -36.906 1.959 7.030 1.00 48.12 631 GLU A C 1
ATOM 4804 O O . GLU A 1 631 ? -36.974 1.164 6.092 1.00 48.12 631 GLU A O 1
ATOM 4809 N N . GLY A 1 632 ? -35.751 2.163 7.677 1.00 48.81 632 GLY A N 1
ATOM 4810 C CA . GLY A 1 632 ? -34.502 1.480 7.301 1.00 48.81 632 GLY A CA 1
ATOM 4811 C C . GLY A 1 632 ? -34.421 0.006 7.732 1.00 48.81 632 GLY A C 1
ATOM 4812 O O . GLY A 1 632 ? -33.754 -0.804 7.081 1.00 48.81 632 GLY A O 1
ATOM 4813 N N . ALA A 1 633 ? -35.128 -0.375 8.801 1.00 49.53 633 ALA A N 1
ATOM 4814 C CA . ALA A 1 633 ? -35.057 -1.712 9.398 1.00 49.53 633 ALA A CA 1
ATOM 4815 C C . ALA A 1 633 ? -35.946 -2.751 8.688 1.00 49.53 633 ALA A C 1
ATOM 4817 O O . ALA A 1 633 ? -35.783 -3.956 8.900 1.00 49.53 633 ALA A O 1
ATOM 4818 N N . GLY A 1 634 ? -36.854 -2.317 7.805 1.00 62.00 634 GLY A N 1
ATOM 4819 C CA . GLY A 1 634 ? -37.811 -3.200 7.129 1.00 62.00 634 GLY A CA 1
ATOM 4820 C C . GLY A 1 634 ? -37.154 -4.335 6.336 1.00 62.00 634 GLY A C 1
ATOM 4821 O O . GLY A 1 634 ? -37.626 -5.469 6.374 1.00 62.00 634 GLY A O 1
ATOM 4822 N N . ARG A 1 635 ? -36.012 -4.077 5.681 1.00 60.50 635 ARG A N 1
ATOM 4823 C CA . ARG A 1 635 ? -35.284 -5.112 4.921 1.00 60.50 635 ARG A CA 1
ATOM 4824 C C . ARG A 1 635 ? -34.614 -6.151 5.822 1.00 60.50 635 ARG A C 1
ATOM 4826 O O . ARG A 1 635 ? -34.586 -7.327 5.472 1.00 60.50 635 ARG A O 1
ATOM 4833 N N . GLN A 1 636 ? -34.107 -5.738 6.982 1.00 58.28 636 GLN A N 1
ATOM 4834 C CA . GLN A 1 636 ? -33.467 -6.644 7.940 1.00 58.28 636 GLN A CA 1
ATOM 4835 C C . GLN A 1 636 ? -34.509 -7.500 8.673 1.00 58.28 636 GLN A C 1
ATOM 4837 O O . GLN A 1 636 ? -34.326 -8.709 8.799 1.00 58.28 636 GLN A O 1
ATOM 4842 N N . LEU A 1 637 ? -35.645 -6.911 9.061 1.00 67.56 637 LEU A N 1
ATOM 4843 C CA . LEU A 1 637 ? -36.776 -7.646 9.637 1.00 67.56 637 LEU A CA 1
ATOM 4844 C C . LEU A 1 637 ? -37.393 -8.635 8.637 1.00 67.56 637 LEU A C 1
ATOM 4846 O O . LEU A 1 637 ? -37.706 -9.764 9.013 1.00 67.56 637 LEU A O 1
ATOM 4850 N N . ALA A 1 638 ? -37.501 -8.260 7.357 1.00 72.62 638 ALA A N 1
ATOM 4851 C CA . ALA A 1 638 ? -37.950 -9.171 6.305 1.00 72.62 638 ALA A CA 1
ATOM 4852 C C . ALA A 1 638 ? -36.988 -10.358 6.112 1.00 72.62 638 ALA A C 1
ATOM 4854 O O . ALA A 1 638 ? -37.441 -11.492 5.961 1.00 72.62 638 ALA A O 1
ATOM 4855 N N . ALA A 1 639 ? -35.671 -10.123 6.167 1.00 69.81 639 ALA A N 1
ATOM 4856 C CA . ALA A 1 639 ? -34.668 -11.181 6.055 1.00 69.81 639 ALA A CA 1
ATOM 4857 C C . ALA A 1 639 ? -34.728 -12.165 7.236 1.00 69.81 639 ALA A C 1
ATOM 4859 O O . ALA A 1 639 ? -34.766 -13.376 7.021 1.00 69.81 639 ALA A O 1
ATOM 4860 N N . VAL A 1 640 ? -34.818 -11.664 8.474 1.00 75.56 640 VAL A N 1
ATOM 4861 C CA . VAL A 1 640 ? -34.994 -12.509 9.670 1.00 75.56 640 VAL A CA 1
ATOM 4862 C C . VAL A 1 640 ? -36.308 -13.294 9.594 1.00 75.56 640 VAL A C 1
ATOM 4864 O O . VAL A 1 640 ? -36.328 -14.493 9.875 1.00 75.56 640 VAL A O 1
ATOM 4867 N N . GLY A 1 641 ? -37.390 -12.656 9.136 1.00 84.31 641 GLY A N 1
ATOM 4868 C CA . GLY A 1 641 ? -38.672 -13.318 8.892 1.00 84.31 641 GLY A CA 1
ATOM 4869 C C . GLY A 1 641 ? -38.577 -14.456 7.869 1.00 84.31 641 GLY A C 1
ATOM 4870 O O . GLY A 1 641 ? -39.108 -15.538 8.113 1.00 84.31 641 GLY A O 1
ATOM 4871 N N . CYS A 1 642 ? -37.845 -14.259 6.767 1.00 83.62 642 CYS A N 1
ATOM 4872 C CA . CYS A 1 642 ? -37.623 -15.300 5.758 1.00 83.62 642 CYS A CA 1
ATOM 4873 C C . CYS A 1 642 ? -36.830 -16.489 6.316 1.00 83.62 642 CYS A C 1
ATOM 4875 O O . CYS A 1 642 ? -37.193 -17.636 6.065 1.00 83.62 642 CYS A O 1
ATOM 4877 N N . VAL A 1 643 ? -35.783 -16.234 7.106 1.00 82.44 643 VAL A N 1
ATOM 4878 C CA . VAL A 1 643 ? -34.976 -17.298 7.729 1.00 82.44 643 VAL A CA 1
ATOM 4879 C C . VAL A 1 643 ? -35.812 -18.120 8.710 1.00 82.44 643 VAL A C 1
ATOM 4881 O O . VAL A 1 643 ? -35.749 -19.351 8.691 1.00 82.44 643 VAL A O 1
ATOM 4884 N N . MET A 1 644 ? -36.642 -17.473 9.533 1.00 84.38 644 MET A N 1
ATOM 4885 C CA . MET A 1 644 ? -37.546 -18.191 10.436 1.00 84.38 644 MET A CA 1
ATOM 4886 C C . MET A 1 644 ? -38.599 -19.002 9.672 1.00 84.38 644 MET A C 1
ATOM 4888 O O . MET A 1 644 ? -38.825 -20.161 10.012 1.00 84.38 644 MET A O 1
ATOM 4892 N N . ALA A 1 645 ? -39.190 -18.452 8.606 1.00 84.19 645 ALA A N 1
ATOM 4893 C CA . ALA A 1 645 ? -40.160 -19.177 7.783 1.00 84.19 645 ALA A CA 1
ATOM 4894 C C . ALA A 1 645 ? -39.544 -20.419 7.115 1.00 84.19 645 ALA A C 1
ATOM 4896 O O . ALA A 1 645 ? -40.131 -21.500 7.162 1.00 84.19 645 ALA A O 1
ATOM 4897 N N . LEU A 1 646 ? -38.337 -20.294 6.554 1.00 85.06 646 LEU A N 1
ATOM 4898 C CA . LEU A 1 646 ? -37.613 -21.419 5.954 1.00 85.06 646 LEU A CA 1
ATOM 4899 C C . LEU A 1 646 ? -37.221 -22.478 6.991 1.00 85.06 646 LEU A C 1
ATOM 4901 O O . LEU A 1 646 ? -37.303 -23.669 6.705 1.00 85.06 646 LEU A O 1
ATOM 4905 N N . SER A 1 647 ? -36.857 -22.062 8.205 1.00 77.25 647 SER A N 1
ATOM 4906 C CA . SER A 1 647 ? -36.521 -22.982 9.301 1.00 77.25 647 SER A CA 1
ATOM 4907 C C . SER A 1 647 ? -37.741 -23.785 9.762 1.00 77.25 647 SER A C 1
ATOM 4909 O O . SER A 1 647 ? -37.641 -24.988 9.995 1.00 77.25 647 SER A O 1
ATOM 4911 N N . VAL A 1 648 ? -38.913 -23.144 9.844 1.00 84.81 648 VAL A N 1
ATOM 4912 C CA . VAL A 1 648 ? -40.180 -23.820 10.165 1.00 84.81 648 VAL A CA 1
ATOM 4913 C C . VAL A 1 648 ? -40.581 -24.784 9.051 1.00 84.81 648 VAL A C 1
ATOM 4915 O O . VAL A 1 648 ? -40.930 -25.926 9.339 1.00 84.81 648 VAL A O 1
ATOM 4918 N N . LEU A 1 649 ? -40.484 -24.371 7.784 1.00 82.94 649 LEU A N 1
ATOM 4919 C CA . LEU A 1 649 ? -40.782 -25.242 6.642 1.00 82.94 649 LEU A CA 1
ATOM 4920 C C . LEU A 1 649 ? -39.833 -26.443 6.568 1.00 82.94 649 LEU A C 1
ATOM 4922 O O . LEU A 1 649 ? -40.295 -27.556 6.338 1.00 82.94 649 LEU A O 1
ATOM 4926 N N . GLY A 1 650 ? -38.538 -26.247 6.827 1.00 83.19 650 GLY A N 1
ATOM 4927 C CA . GLY A 1 650 ? -37.566 -27.339 6.920 1.00 83.19 650 GLY A CA 1
ATOM 4928 C C . GLY A 1 650 ? -37.877 -28.305 8.067 1.00 83.19 650 GLY A C 1
ATOM 4929 O O . GLY A 1 650 ? -37.781 -29.516 7.891 1.00 83.19 650 GLY A O 1
ATOM 4930 N N . GLY A 1 651 ? -38.326 -27.788 9.216 1.00 79.06 651 GLY A N 1
ATOM 4931 C CA . GLY A 1 651 ? -38.783 -28.608 10.340 1.00 79.06 651 GLY A CA 1
ATOM 4932 C C . GLY A 1 651 ? -40.041 -29.422 10.022 1.00 79.06 651 GLY A C 1
ATOM 4933 O O . GLY A 1 651 ? -40.101 -30.598 10.361 1.00 79.06 651 GLY A O 1
ATOM 4934 N N . VAL A 1 652 ? -41.022 -28.830 9.334 1.00 82.62 652 VAL A N 1
ATOM 4935 C CA . VAL A 1 652 ? -42.245 -29.531 8.899 1.00 82.62 652 VAL A CA 1
ATOM 4936 C C . VAL A 1 652 ? -41.925 -30.600 7.853 1.00 82.62 652 VAL A C 1
ATOM 4938 O O . VAL A 1 652 ? -42.444 -31.708 7.946 1.00 82.62 652 VAL A O 1
ATOM 4941 N N . TRP A 1 653 ? -41.037 -30.304 6.900 1.00 72.81 653 TRP A N 1
ATOM 4942 C CA . TRP A 1 653 ? -40.609 -31.264 5.878 1.00 72.81 653 TRP A CA 1
ATOM 4943 C C . TRP A 1 653 ? -39.823 -32.439 6.464 1.00 72.81 653 TRP A C 1
ATOM 4945 O O . TRP A 1 653 ? -39.871 -33.531 5.926 1.00 72.81 653 TRP A O 1
ATOM 4955 N N . ALA A 1 654 ? -39.102 -32.235 7.566 1.00 64.94 654 ALA A N 1
ATOM 4956 C CA . ALA A 1 654 ? -38.382 -33.312 8.242 1.00 64.94 654 ALA A CA 1
ATOM 4957 C C . ALA A 1 654 ? -39.294 -34.240 9.071 1.00 64.94 654 ALA A C 1
ATOM 4959 O O . ALA A 1 654 ? -38.844 -35.303 9.498 1.00 64.94 654 ALA A O 1
ATOM 4960 N N . VAL A 1 655 ? -40.536 -33.827 9.350 1.00 69.62 655 VAL A N 1
ATOM 4961 C CA . VAL A 1 655 ? -41.514 -34.584 10.156 1.00 69.62 655 VAL A CA 1
ATOM 4962 C C . VAL A 1 655 ? -42.554 -35.305 9.286 1.00 69.62 655 VAL A C 1
ATOM 4964 O O . VAL A 1 655 ? -43.145 -36.283 9.747 1.00 69.62 655 VAL A O 1
ATOM 4967 N N . LEU A 1 656 ? -42.773 -34.839 8.053 1.00 63.94 656 LEU A N 1
ATOM 4968 C CA . LEU A 1 656 ? -43.540 -35.533 7.010 1.00 63.94 656 LEU A CA 1
ATOM 4969 C C . LEU A 1 656 ? -42.655 -36.539 6.270 1.00 63.94 656 LEU A C 1
ATOM 4971 O O . LEU A 1 656 ? -43.184 -37.624 5.938 1.00 63.94 656 LEU A O 1
#

Radius of gyration: 31.73 Å; Cα contacts (8 Å, |Δi|>4): 1137; chains: 1; bounding box: 114×75×79 Å

Organism: Trametes pubescens (NCBI:txid154538)

pLDDT: mean 72.95, std 23.04, range [21.36, 98.31]

Foldseek 3Di:
DDPLVDDLVVVVVVCVPPDLVVLVVLLVPDPSSVCSCCVDVNVLCNLLVVLQWDDFPAPDPLLCQLVPDDPVLSSVLSVVSSVCVVVVPDDDPPPDPQPDQADDDLQAWDAFPLQKIWGQDPQLKIKIWRDQDSSNSHDIDIDIAHPVLLVAVAGFLHWDDDVLQQWIKTWHFCDDPPAQTWIKIAIAGVVHSHQRPLAPPRMDTPRVCSVFPDRWDWAAADQWIWIWGDDQKIKIWIARRSDRDTLDIDIDNGDWDWAQDPQQWIWTDWLFWIWTWHDHPPHSDIGTQATETDDVVSVPAPGPKDWDFPDSGNNPSNRHTHDPPQQAGWTWIWTAHPVFRKIKIKTHGNNLSVVSSVVRVVVPADPVRHHHYHYCVRRVVRIDIDIDGDDDDDDDDEPDPPGHDDWYQDQDQDPPQRDGDGDTDDDDDDPDDDDDDDDDDDDDDDDDDDDDDDDDDDDDDDDDDDDDDDDDDDDDDDDDDDDDDDDDDDDDDFDFPDFAFDAAGEAAAQAKGKGFTAADPPSPAQFWWKWKDFPVDDAIFGAEARHGRGTMAIEREHAEDWDQGIKIWTARNPPRHTNDMTHTYTYYNDPPDHTDYDPPHYYFYTYDYGDRPDDHSYYDDHRPVVPDDCVVCVVVVVVVVVVVVVVVVVVVVVVD